Protein AF-0000000082593045 (afdb_homodimer)

Structure (mmCIF, N/CA/C/O backbone):
data_AF-0000000082593045-model_v1
#
loop_
_entity.id
_entity.type
_entity.pdbx_description
1 polymer 'Mitochondrial rRNA methyltransferase 3'
#
loop_
_atom_site.group_PDB
_atom_site.id
_atom_site.type_symbol
_atom_site.label_atom_id
_atom_site.label_alt_id
_atom_site.label_comp_id
_atom_site.label_asym_id
_atom_site.label_entity_id
_atom_site.label_seq_id
_atom_site.pdbx_PDB_ins_code
_atom_site.Cartn_x
_atom_site.Cartn_y
_atom_site.Cartn_z
_atom_site.occupancy
_atom_site.B_iso_or_equiv
_atom_site.auth_seq_id
_atom_site.auth_comp_id
_atom_site.auth_asym_id
_atom_site.auth_atom_id
_atom_site.pdbx_PDB_model_num
ATOM 1 N N . MET A 1 1 ? 22.359 -38.594 0.951 1 26.97 1 MET A N 1
ATOM 2 C CA . MET A 1 1 ? 22.391 -37.625 -0.153 1 26.97 1 MET A CA 1
ATOM 3 C C . MET A 1 1 ? 23.781 -37.062 -0.332 1 26.97 1 MET A C 1
ATOM 5 O O . MET A 1 1 ? 24.359 -36.5 0.612 1 26.97 1 MET A O 1
ATOM 9 N N . LEU A 1 2 ? 24.609 -37.562 -1.115 1 29.72 2 LEU A N 1
ATOM 10 C CA . LEU A 1 2 ? 26 -37.219 -1.343 1 29.72 2 LEU A CA 1
ATOM 11 C C . LEU A 1 2 ? 26.141 -35.75 -1.757 1 29.72 2 LEU A C 1
ATOM 13 O O . LEU A 1 2 ? 25.625 -35.375 -2.805 1 29.72 2 LEU A O 1
ATOM 17 N N . ILE A 1 3 ? 26.172 -34.844 -0.866 1 35 3 ILE A N 1
ATOM 18 C CA . ILE A 1 3 ? 26.406 -33.406 -1.081 1 35 3 ILE A CA 1
ATOM 19 C C . ILE A 1 3 ? 27.766 -33.219 -1.737 1 35 3 ILE A C 1
ATOM 21 O O . ILE A 1 3 ? 28.797 -33.469 -1.13 1 35 3 ILE A O 1
ATOM 25 N N . ALA A 1 4 ? 27.953 -33.656 -2.881 1 31.98 4 ALA A N 1
ATOM 26 C CA . ALA A 1 4 ? 29.25 -33.406 -3.512 1 31.98 4 ALA A CA 1
ATOM 27 C C . ALA A 1 4 ? 29.562 -31.906 -3.545 1 31.98 4 ALA A C 1
ATOM 29 O O . ALA A 1 4 ? 28.703 -31.094 -3.863 1 31.98 4 ALA A O 1
ATOM 30 N N . SER A 1 5 ? 30.422 -31.406 -2.713 1 35.22 5 SER A N 1
ATOM 31 C CA . SER A 1 5 ? 31.062 -30.094 -2.754 1 35.22 5 SER A CA 1
ATOM 32 C C . SER A 1 5 ? 31.484 -29.734 -4.176 1 35.22 5 SER A C 1
ATOM 34 O O . SER A 1 5 ? 32.438 -30.297 -4.723 1 35.22 5 SER A O 1
ATOM 36 N N . LEU A 1 6 ? 30.641 -29.844 -5.117 1 35.38 6 LEU A N 1
ATOM 37 C CA . LEU A 1 6 ? 31.156 -29.391 -6.41 1 35.38 6 LEU A CA 1
ATOM 38 C C . LEU A 1 6 ? 31.766 -28 -6.301 1 35.38 6 LEU A C 1
ATOM 40 O O . LEU A 1 6 ? 31.141 -27.094 -5.758 1 35.38 6 LEU A O 1
ATOM 44 N N . CYS A 1 7 ? 33 -27.859 -6.16 1 35.38 7 CYS A N 1
ATOM 45 C CA . CYS A 1 7 ? 33.844 -26.672 -6.336 1 35.38 7 CYS A CA 1
ATOM 46 C C . CYS A 1 7 ? 33.375 -25.844 -7.516 1 35.38 7 CYS A C 1
ATOM 48 O O . CYS A 1 7 ? 33.625 -26.188 -8.672 1 35.38 7 CYS A O 1
ATOM 50 N N . VAL A 1 8 ? 32.156 -25.547 -7.625 1 43.47 8 VAL A N 1
ATOM 51 C CA . VAL A 1 8 ? 31.859 -24.609 -8.695 1 43.47 8 VAL A CA 1
ATOM 52 C C . VAL A 1 8 ? 32.844 -23.438 -8.641 1 43.47 8 VAL A C 1
ATOM 54 O O . VAL A 1 8 ? 33.031 -22.844 -7.582 1 43.47 8 VAL A O 1
ATOM 57 N N . SER A 1 9 ? 33.875 -23.328 -9.352 1 48.16 9 SER A N 1
ATOM 58 C CA . SER A 1 9 ? 34.938 -22.359 -9.383 1 48.16 9 SER A CA 1
ATOM 59 C C . SER A 1 9 ? 34.469 -21 -8.875 1 48.16 9 SER A C 1
ATOM 61 O O . SER A 1 9 ? 35.156 -20.344 -8.102 1 48.16 9 SER A O 1
ATOM 63 N N . ALA A 1 10 ? 33.531 -19.938 -9.383 1 55.75 10 ALA A N 1
ATOM 64 C CA . ALA A 1 10 ? 33.469 -18.688 -8.609 1 55.75 10 ALA A CA 1
ATOM 65 C C . ALA A 1 10 ? 32.031 -18.328 -8.25 1 55.75 10 ALA A C 1
ATOM 67 O O . ALA A 1 10 ? 31.297 -17.781 -9.078 1 55.75 10 ALA A O 1
ATOM 68 N N . PRO A 1 11 ? 31.547 -19 -7.172 1 60.19 11 PRO A N 1
ATOM 69 C CA . PRO A 1 11 ? 30.234 -18.578 -6.656 1 60.19 11 PRO A CA 1
ATOM 70 C C . PRO A 1 11 ? 29.969 -17.094 -6.863 1 60.19 11 PRO A C 1
ATOM 72 O O . PRO A 1 11 ? 28.844 -16.703 -7.172 1 60.19 11 PRO A O 1
ATOM 75 N N . SER A 1 12 ? 31.031 -16.438 -6.793 1 62.59 12 SER A N 1
ATOM 76 C CA . SER A 1 12 ? 30.891 -14.992 -6.961 1 62.59 12 SER A CA 1
ATOM 77 C C . SER A 1 12 ? 30.484 -14.633 -8.383 1 62.59 12 SER A C 1
ATOM 79 O O . SER A 1 12 ? 29.672 -13.727 -8.602 1 62.59 12 SER A O 1
ATOM 81 N N . SER A 1 13 ? 31.047 -15.43 -9.273 1 64.38 13 SER A N 1
ATOM 82 C CA . SER A 1 13 ? 30.734 -15.148 -10.672 1 64.38 13 SER A CA 1
ATOM 83 C C . SER A 1 13 ? 29.266 -15.453 -10.977 1 64.38 13 SER A C 1
ATOM 85 O O . SER A 1 13 ? 28.594 -14.688 -11.68 1 64.38 13 SER A O 1
ATOM 87 N N . VAL A 1 14 ? 28.828 -16.531 -10.367 1 64.5 14 VAL A N 1
ATOM 88 C CA . VAL A 1 14 ? 27.453 -16.953 -10.594 1 64.5 14 VAL A CA 1
ATOM 89 C C . VAL A 1 14 ? 26.5 -15.906 -10 1 64.5 14 VAL A C 1
ATOM 91 O O . VAL A 1 14 ? 25.516 -15.531 -10.641 1 64.5 14 VAL A O 1
ATOM 94 N N . MET A 1 15 ? 26.969 -15.367 -8.977 1 68.81 15 MET A N 1
ATOM 95 C CA . MET A 1 15 ? 26.109 -14.422 -8.273 1 68.81 15 MET A CA 1
ATOM 96 C C . MET A 1 15 ? 26.047 -13.086 -9.008 1 68.81 15 MET A C 1
ATOM 98 O O . MET A 1 15 ? 24.984 -12.477 -9.109 1 68.81 15 MET A O 1
ATOM 102 N N . THR A 1 16 ? 27.156 -12.711 -9.477 1 66.25 16 THR A N 1
ATOM 103 C CA . THR A 1 16 ? 27.203 -11.477 -10.242 1 66.25 16 THR A CA 1
ATOM 104 C C . THR A 1 16 ? 26.281 -11.555 -11.461 1 66.25 16 THR A C 1
ATOM 106 O O . THR A 1 16 ? 25.594 -10.594 -11.789 1 66.25 16 THR A O 1
ATOM 109 N N . VAL A 1 17 ? 26.266 -12.758 -11.961 1 59.19 17 VAL A N 1
ATOM 110 C CA . VAL A 1 17 ? 25.5 -12.961 -13.188 1 59.19 17 VAL A CA 1
ATOM 111 C C . VAL A 1 17 ? 24.016 -12.984 -12.875 1 59.19 17 VAL A C 1
ATOM 113 O O . VAL A 1 17 ? 23.219 -12.328 -13.547 1 59.19 17 VAL A O 1
ATOM 116 N N . VAL A 1 18 ? 23.688 -13.594 -11.742 1 66.69 18 VAL A N 1
ATOM 117 C CA . VAL A 1 18 ? 22.266 -13.82 -11.516 1 66.69 18 VAL A CA 1
ATOM 118 C C . VAL A 1 18 ? 21.625 -12.555 -10.945 1 66.69 18 VAL A C 1
ATOM 120 O O . VAL A 1 18 ? 20.406 -12.367 -11.031 1 66.69 18 VAL A O 1
ATOM 123 N N . LYS A 1 19 ? 22.453 -11.648 -10.586 1 69.81 19 LYS A N 1
ATOM 124 C CA . LYS A 1 19 ? 21.906 -10.398 -10.062 1 69.81 19 LYS A CA 1
ATOM 125 C C . LYS A 1 19 ? 21.641 -9.398 -11.188 1 69.81 19 LYS A C 1
ATOM 127 O O . LYS A 1 19 ? 20.859 -8.469 -11.023 1 69.81 19 LYS A O 1
ATOM 132 N N . SER A 1 20 ? 22.281 -9.695 -12.383 1 74 20 SER A N 1
ATOM 133 C CA . SER A 1 20 ? 22.094 -8.82 -13.539 1 74 20 SER A CA 1
ATOM 134 C C . SER A 1 20 ? 20.812 -9.164 -14.281 1 74 20 SER A C 1
ATOM 136 O O . SER A 1 20 ? 20.562 -10.328 -14.609 1 74 20 SER A O 1
ATOM 138 N N . ARG A 1 21 ? 19.969 -8.156 -14.453 1 77.5 21 ARG A N 1
ATOM 139 C CA . ARG A 1 21 ? 18.734 -8.352 -15.195 1 77.5 21 ARG A CA 1
ATOM 140 C C . ARG A 1 21 ? 19 -8.984 -16.547 1 77.5 21 ARG A C 1
ATOM 142 O O . ARG A 1 21 ? 18.297 -9.914 -16.953 1 77.5 21 ARG A O 1
ATOM 149 N N . THR A 1 22 ? 19.984 -8.438 -17.203 1 73.56 22 THR A N 1
ATOM 150 C CA . THR A 1 22 ? 20.328 -8.914 -18.547 1 73.56 22 THR A CA 1
ATOM 151 C C . THR A 1 22 ? 20.641 -10.406 -18.516 1 73.56 22 THR A C 1
ATOM 153 O O . THR A 1 22 ? 20.203 -11.156 -19.391 1 73.56 22 THR A O 1
ATOM 156 N N . PHE A 1 23 ? 21.359 -10.805 -17.562 1 75.31 23 PHE A N 1
ATOM 157 C CA . PHE A 1 23 ? 21.75 -12.211 -17.453 1 75.31 23 PHE A CA 1
ATOM 158 C C . PHE A 1 23 ? 20.562 -13.078 -17.094 1 75.31 23 PHE A C 1
ATOM 160 O O . PHE A 1 23 ? 20.391 -14.164 -17.656 1 75.31 23 PHE A O 1
ATOM 167 N N . ARG A 1 24 ? 19.719 -12.602 -16.219 1 80.69 24 ARG A N 1
ATOM 168 C CA . ARG A 1 24 ? 18.516 -13.336 -15.852 1 80.69 24 ARG A CA 1
ATOM 169 C C . ARG A 1 24 ? 17.625 -13.562 -17.062 1 80.69 24 ARG A C 1
ATOM 171 O O . ARG A 1 24 ? 17.109 -14.664 -17.266 1 80.69 24 ARG A O 1
ATOM 178 N N . GLU A 1 25 ? 17.5 -12.547 -17.766 1 80.31 25 GLU A N 1
ATOM 179 C CA . GLU A 1 25 ? 16.641 -12.625 -18.953 1 80.31 25 GLU A CA 1
ATOM 180 C C . GLU A 1 25 ? 17.25 -13.531 -20.016 1 80.31 25 GLU A C 1
ATOM 182 O O . GLU A 1 25 ? 16.547 -14.32 -20.641 1 80.31 25 GLU A O 1
ATOM 187 N N . LYS A 1 26 ? 18.531 -13.383 -20.219 1 81.31 26 LYS A N 1
ATOM 188 C CA . LYS A 1 26 ? 19.203 -14.156 -21.25 1 81.31 26 LYS A CA 1
ATOM 189 C C . LYS A 1 26 ? 19.281 -15.633 -20.875 1 81.31 26 LYS A C 1
ATOM 191 O O . LYS A 1 26 ? 19.062 -16.516 -21.719 1 81.31 26 LYS A O 1
ATOM 196 N N . GLN A 1 27 ? 19.5 -15.906 -19.656 1 85.25 27 GLN A N 1
ATOM 197 C CA . GLN A 1 27 ? 19.703 -17.281 -19.234 1 85.25 27 GLN A CA 1
ATOM 198 C C . GLN A 1 27 ? 18.406 -17.922 -18.75 1 85.25 27 GLN A C 1
ATOM 200 O O . GLN A 1 27 ? 18.328 -19.141 -18.594 1 85.25 27 GLN A O 1
ATOM 205 N N . GLY A 1 28 ? 17.422 -17.125 -18.5 1 89.75 28 GLY A N 1
ATOM 206 C CA . GLY A 1 28 ? 16.156 -17.641 -18.016 1 89.75 28 GLY A CA 1
ATOM 207 C C . GLY A 1 28 ? 16.234 -18.203 -16.609 1 89.75 28 GLY A C 1
ATOM 208 O O . GLY A 1 28 ? 15.773 -19.312 -16.344 1 89.75 28 GLY A O 1
ATOM 209 N N . LYS A 1 29 ? 16.953 -17.438 -15.789 1 92.31 29 LYS A N 1
ATOM 210 C CA . LYS A 1 29 ? 17.125 -17.875 -14.406 1 92.31 29 LYS A CA 1
ATOM 211 C C . LYS A 1 29 ? 16.734 -16.781 -13.43 1 92.31 29 LYS A C 1
ATOM 213 O O . LYS A 1 29 ? 16.719 -15.594 -13.789 1 92.31 29 LYS A O 1
ATOM 218 N N . ILE A 1 30 ? 16.344 -17.203 -12.219 1 92.88 30 ILE A N 1
ATOM 219 C CA . ILE A 1 30 ? 16.016 -16.25 -11.156 1 92.88 30 ILE A CA 1
ATOM 220 C C . ILE A 1 30 ? 16.75 -16.641 -9.883 1 92.88 30 ILE A C 1
ATOM 222 O O . ILE A 1 30 ? 17.188 -17.781 -9.727 1 92.88 30 ILE A O 1
ATOM 226 N N . LEU A 1 31 ? 16.938 -15.656 -9.031 1 92.69 31 LEU A N 1
ATOM 227 C CA . LEU A 1 31 ? 17.609 -15.852 -7.75 1 92.69 31 LEU A CA 1
ATOM 228 C C . LEU A 1 31 ? 16.625 -15.68 -6.594 1 92.69 31 LEU A C 1
ATOM 230 O O . LEU A 1 31 ? 15.945 -14.656 -6.504 1 92.69 31 LEU A O 1
ATOM 234 N N . LEU A 1 32 ? 16.547 -16.703 -5.801 1 94.12 32 LEU A N 1
ATOM 235 C CA . LEU A 1 32 ? 15.711 -16.641 -4.602 1 94.12 32 LEU A CA 1
ATOM 236 C C . LEU A 1 32 ? 16.578 -16.719 -3.344 1 94.12 32 LEU A C 1
ATOM 238 O O . LEU A 1 32 ? 17.547 -17.453 -3.295 1 94.12 32 LEU A O 1
ATOM 242 N N . GLU A 1 33 ? 16.141 -15.906 -2.465 1 92.31 33 GLU A N 1
ATOM 243 C CA . GLU A 1 33 ? 16.859 -15.875 -1.198 1 92.31 33 GLU A CA 1
ATOM 244 C C . GLU A 1 33 ? 15.945 -16.203 -0.026 1 92.31 33 GLU A C 1
ATOM 246 O O . GLU A 1 33 ? 14.812 -15.711 0.038 1 92.31 33 GLU A O 1
ATOM 251 N N . GLY A 1 34 ? 16.453 -17.031 0.88 1 91.44 34 GLY A N 1
ATOM 252 C CA . GLY A 1 34 ? 15.711 -17.359 2.084 1 91.44 34 GLY A CA 1
ATOM 253 C C . GLY A 1 34 ? 14.938 -18.672 1.972 1 91.44 34 GLY A C 1
ATOM 254 O O . GLY A 1 34 ? 14.414 -19 0.905 1 91.44 34 GLY A O 1
ATOM 255 N N . ARG A 1 35 ? 14.828 -19.328 3.029 1 90.31 35 ARG A N 1
ATOM 256 C CA . ARG A 1 35 ? 14.25 -20.672 3.082 1 90.31 35 ARG A CA 1
ATOM 257 C C . ARG A 1 35 ? 12.773 -20.641 2.695 1 90.31 35 ARG A C 1
ATOM 259 O O . ARG A 1 35 ? 12.312 -21.484 1.921 1 90.31 35 ARG A O 1
ATOM 266 N N . ARG A 1 36 ? 12.062 -19.688 3.207 1 89.12 36 ARG A N 1
ATOM 267 C CA . ARG A 1 36 ? 10.617 -19.641 2.975 1 89.12 36 ARG A CA 1
ATOM 268 C C . ARG A 1 36 ? 10.312 -19.453 1.493 1 89.12 36 ARG A C 1
ATOM 270 O O . ARG A 1 36 ? 9.477 -20.156 0.933 1 89.12 36 ARG A O 1
ATOM 277 N N . LEU A 1 37 ? 11 -18.547 0.887 1 93 37 LEU A N 1
ATOM 278 C CA . LEU A 1 37 ? 10.773 -18.25 -0.525 1 93 37 LEU A CA 1
ATOM 279 C C . LEU A 1 37 ? 11.156 -19.453 -1.389 1 93 37 LEU A C 1
ATOM 281 O O . LEU A 1 37 ? 10.445 -19.797 -2.334 1 93 37 LEU A O 1
ATOM 285 N N . ILE A 1 38 ? 12.227 -20.062 -1.07 1 94.5 38 ILE A N 1
ATOM 286 C CA . ILE A 1 38 ? 12.695 -21.234 -1.805 1 94.5 38 ILE A CA 1
ATOM 287 C C . ILE A 1 38 ? 11.688 -22.375 -1.647 1 94.5 38 ILE A C 1
ATOM 289 O O . ILE A 1 38 ? 11.336 -23.047 -2.625 1 94.5 38 ILE A O 1
ATOM 293 N N . ALA A 1 39 ? 11.219 -22.562 -0.461 1 92.5 39 ALA A N 1
ATOM 294 C CA . ALA A 1 39 ? 10.234 -23.609 -0.208 1 92.5 39 ALA A CA 1
ATOM 295 C C . ALA A 1 39 ? 8.953 -23.359 -1.006 1 92.5 39 ALA A C 1
ATOM 297 O O . ALA A 1 39 ? 8.406 -24.281 -1.608 1 92.5 39 ALA A O 1
ATOM 298 N N . ASP A 1 40 ? 8.484 -22.141 -0.998 1 91.81 40 ASP A N 1
ATOM 299 C CA . ASP A 1 40 ? 7.293 -21.781 -1.757 1 91.81 40 ASP A CA 1
ATOM 300 C C . ASP A 1 40 ? 7.488 -22.047 -3.248 1 91.81 40 ASP A C 1
ATOM 302 O O . ASP A 1 40 ? 6.578 -22.531 -3.92 1 91.81 40 ASP A O 1
ATOM 306 N N . ALA A 1 41 ? 8.641 -21.719 -3.736 1 95.12 41 ALA A N 1
ATOM 307 C CA . ALA A 1 41 ? 8.961 -21.938 -5.145 1 95.12 41 ALA A CA 1
ATOM 308 C C . ALA A 1 41 ? 8.93 -23.438 -5.484 1 95.12 41 ALA A C 1
ATOM 310 O O . ALA A 1 41 ? 8.336 -23.828 -6.484 1 95.12 41 ALA A O 1
ATOM 311 N N . LEU A 1 42 ? 9.523 -24.203 -4.645 1 94.06 42 LEU A N 1
ATOM 312 C CA . LEU A 1 42 ? 9.57 -25.656 -4.867 1 94.06 42 LEU A CA 1
ATOM 313 C C . LEU A 1 42 ? 8.172 -26.25 -4.832 1 94.06 42 LEU A C 1
ATOM 315 O O . LEU A 1 42 ? 7.82 -27.078 -5.684 1 94.06 42 LEU A O 1
ATOM 319 N N . LYS A 1 43 ? 7.398 -25.797 -3.922 1 90.62 43 LYS A N 1
ATOM 320 C CA . LYS A 1 43 ? 6.031 -26.297 -3.787 1 90.62 43 LYS A CA 1
ATOM 321 C C . LYS A 1 43 ? 5.199 -25.953 -5.02 1 90.62 43 LYS A C 1
ATOM 323 O O . LYS A 1 43 ? 4.316 -26.719 -5.41 1 90.62 43 LYS A O 1
ATOM 328 N N . ALA A 1 44 ? 5.484 -24.812 -5.609 1 92.19 44 ALA A N 1
ATOM 329 C CA . ALA A 1 44 ? 4.715 -24.344 -6.758 1 92.19 44 ALA A CA 1
ATOM 330 C C . ALA A 1 44 ? 5.238 -24.953 -8.055 1 92.19 44 ALA A C 1
ATOM 332 O O . ALA A 1 44 ? 4.734 -24.656 -9.141 1 92.19 44 ALA A O 1
ATOM 333 N N . GLY A 1 45 ? 6.301 -25.781 -7.926 1 91.81 45 GLY A N 1
ATOM 334 C CA . GLY A 1 45 ? 6.781 -26.516 -9.086 1 91.81 45 GLY A CA 1
ATOM 335 C C . GLY A 1 45 ? 7.906 -25.797 -9.812 1 91.81 45 GLY A C 1
ATOM 336 O O . GLY A 1 45 ? 8.242 -26.156 -10.953 1 91.81 45 GLY A O 1
ATOM 337 N N . ALA A 1 46 ? 8.438 -24.719 -9.203 1 94.81 46 ALA A N 1
ATOM 338 C CA . ALA A 1 46 ? 9.602 -24.094 -9.812 1 94.81 46 ALA A CA 1
ATOM 339 C C . ALA A 1 46 ? 10.773 -25.078 -9.891 1 94.81 46 ALA A C 1
ATOM 341 O O . ALA A 1 46 ? 10.953 -25.906 -9 1 94.81 46 ALA A O 1
ATOM 342 N N . VAL A 1 47 ? 11.594 -24.938 -10.898 1 94.62 47 VAL A N 1
ATOM 343 C CA . VAL A 1 47 ? 12.656 -25.891 -11.156 1 94.62 47 VAL A CA 1
ATOM 344 C C . VAL A 1 47 ? 13.977 -25.375 -10.602 1 94.62 47 VAL A C 1
ATOM 346 O O . VAL A 1 47 ? 14.555 -24.438 -11.148 1 94.62 47 VAL A O 1
ATOM 349 N N . PRO A 1 48 ? 14.445 -26 -9.586 1 95.44 48 PRO A N 1
ATOM 350 C CA . PRO A 1 48 ? 15.719 -25.562 -9.016 1 95.44 48 PRO A CA 1
ATOM 351 C C . PRO A 1 48 ? 16.922 -26.016 -9.836 1 95.44 48 PRO A C 1
ATOM 353 O O . PRO A 1 48 ? 16.906 -27.109 -10.422 1 95.44 48 PRO A O 1
ATOM 356 N N . LYS A 1 49 ? 17.922 -25.141 -9.867 1 93.25 49 LYS A N 1
ATOM 357 C CA . LYS A 1 49 ? 19.156 -25.469 -10.578 1 93.25 49 LYS A CA 1
ATOM 358 C C . LYS A 1 49 ? 20.328 -25.594 -9.609 1 93.25 49 LYS A C 1
ATOM 360 O O . LYS A 1 49 ? 21.109 -26.547 -9.695 1 93.25 49 LYS A O 1
ATOM 365 N N . MET A 1 50 ? 20.406 -24.594 -8.68 1 93.19 50 MET A N 1
ATOM 366 C CA . MET A 1 50 ? 21.562 -24.547 -7.785 1 93.19 50 MET A CA 1
ATOM 367 C C . MET A 1 50 ? 21.188 -23.906 -6.453 1 93.19 50 MET A C 1
ATOM 369 O O . MET A 1 50 ? 20.453 -22.906 -6.426 1 93.19 50 MET A O 1
ATOM 373 N N . PHE A 1 51 ? 21.672 -24.516 -5.367 1 93.5 51 PHE A N 1
ATOM 374 C CA . PHE A 1 51 ? 21.5 -23.906 -4.047 1 93.5 51 PHE A CA 1
ATOM 375 C C . PHE A 1 51 ? 22.859 -23.578 -3.424 1 93.5 51 PHE A C 1
ATOM 377 O O . PHE A 1 51 ? 23.797 -24.359 -3.525 1 93.5 51 PHE A O 1
ATOM 384 N N . PHE A 1 52 ? 22.953 -22.406 -2.865 1 92.75 52 PHE A N 1
ATOM 385 C CA . PHE A 1 52 ? 24.062 -22.016 -2 1 92.75 52 PHE A CA 1
ATOM 386 C C . PHE A 1 52 ? 23.609 -21.922 -0.549 1 92.75 52 PHE A C 1
ATOM 388 O O . PHE A 1 52 ? 22.578 -21.312 -0.252 1 92.75 52 PHE A O 1
ATOM 395 N N . PHE A 1 53 ? 24.297 -22.578 0.371 1 93.94 53 PHE A N 1
ATOM 396 C CA . PHE A 1 53 ? 23.875 -22.578 1.765 1 93.94 53 PHE A CA 1
ATOM 397 C C . PHE A 1 53 ? 25.062 -22.578 2.703 1 93.94 53 PHE A C 1
ATOM 399 O O . PHE A 1 53 ? 26.125 -23.141 2.369 1 93.94 53 PHE A O 1
ATOM 406 N N . SER A 1 54 ? 24.891 -21.906 3.77 1 93.31 54 SER A N 1
ATOM 407 C CA . SER A 1 54 ? 25.984 -21.828 4.742 1 93.31 54 SER A CA 1
ATOM 408 C C . SER A 1 54 ? 25.891 -22.969 5.758 1 93.31 54 SER A C 1
ATOM 410 O O . SER A 1 54 ? 26.906 -23.375 6.336 1 93.31 54 SER A O 1
ATOM 412 N N . ARG A 1 55 ? 24.656 -23.438 6.023 1 93.12 55 ARG A N 1
ATOM 413 C CA . ARG A 1 55 ? 24.422 -24.547 6.949 1 93.12 55 ARG A CA 1
ATOM 414 C C . ARG A 1 55 ? 23.531 -25.609 6.316 1 93.12 55 ARG A C 1
ATOM 416 O O . ARG A 1 55 ? 22.562 -25.281 5.629 1 93.12 55 ARG A O 1
ATOM 423 N N . LEU A 1 56 ? 23.812 -26.812 6.609 1 89.81 56 LEU A N 1
ATOM 424 C CA . LEU A 1 56 ? 23.078 -27.953 6.043 1 89.81 56 LEU A CA 1
ATOM 425 C C . LEU A 1 56 ? 21.625 -27.969 6.539 1 89.81 56 LEU A C 1
ATOM 427 O O . LEU A 1 56 ? 20.734 -28.406 5.828 1 89.81 56 LEU A O 1
ATOM 431 N N . ASP A 1 57 ? 21.406 -27.391 7.695 1 90.38 57 ASP A N 1
ATOM 432 C CA . ASP A 1 57 ? 20.094 -27.391 8.32 1 90.38 57 ASP A CA 1
ATOM 433 C C . ASP A 1 57 ? 19.078 -26.625 7.461 1 90.38 57 ASP A C 1
ATOM 435 O O . ASP A 1 57 ? 17.875 -26.891 7.52 1 90.38 57 ASP A O 1
ATOM 439 N N . TYR A 1 58 ? 19.547 -25.734 6.656 1 88.69 58 TYR A N 1
ATOM 440 C CA . TYR A 1 58 ? 18.656 -24.953 5.809 1 88.69 58 TYR A CA 1
ATOM 441 C C . TYR A 1 58 ? 18.047 -25.812 4.711 1 88.69 58 TYR A C 1
ATOM 443 O O . TYR A 1 58 ? 16.938 -25.547 4.238 1 88.69 58 TYR A O 1
ATOM 451 N N . LEU A 1 59 ? 18.734 -26.859 4.359 1 88.88 59 LEU A N 1
ATOM 452 C CA . LEU A 1 59 ? 18.266 -27.734 3.299 1 88.88 59 LEU A CA 1
ATOM 453 C C . LEU A 1 59 ? 17.281 -28.781 3.844 1 88.88 59 LEU A C 1
ATOM 455 O O . LEU A 1 59 ? 16.391 -29.234 3.119 1 88.88 59 LEU A O 1
ATOM 459 N N . LYS A 1 60 ? 17.484 -29.094 5.082 1 86.5 60 LYS A N 1
ATOM 460 C CA . LYS A 1 60 ? 16.672 -30.156 5.691 1 86.5 60 LYS A CA 1
ATOM 461 C C . LYS A 1 60 ? 15.211 -29.75 5.785 1 86.5 60 LYS A C 1
ATOM 463 O O . LYS A 1 60 ? 14.328 -30.609 5.832 1 86.5 60 LYS A O 1
ATOM 468 N N . GLU A 1 61 ? 14.969 -28.469 5.746 1 83.12 61 GLU A N 1
ATOM 469 C CA . GLU A 1 61 ? 13.602 -27.969 5.883 1 83.12 61 GLU A CA 1
ATOM 470 C C . GLU A 1 61 ? 12.906 -27.875 4.527 1 83.12 61 GLU A C 1
ATOM 472 O O . GLU A 1 61 ? 11.711 -27.594 4.457 1 83.12 61 GLU A O 1
ATOM 477 N N . LEU A 1 62 ? 13.695 -28.172 3.475 1 90.25 62 LEU A N 1
ATOM 478 C CA . LEU A 1 62 ? 13.133 -28.125 2.127 1 90.25 62 LEU A CA 1
ATOM 479 C C . LEU A 1 62 ? 12.625 -29.5 1.703 1 90.25 62 LEU A C 1
ATOM 481 O O . LEU A 1 62 ? 13.086 -30.516 2.211 1 90.25 62 LEU A O 1
ATOM 485 N N . PRO A 1 63 ? 11.609 -29.547 0.909 1 86.94 63 PRO A N 1
ATOM 486 C CA . PRO A 1 63 ? 11.141 -30.844 0.418 1 86.94 63 PRO A CA 1
ATOM 487 C C . PRO A 1 63 ? 12.234 -31.625 -0.303 1 86.94 63 PRO A C 1
ATOM 489 O O . PRO A 1 63 ? 12.656 -31.25 -1.396 1 86.94 63 PRO A O 1
ATOM 492 N N . ALA A 1 64 ? 12.57 -32.75 0.197 1 84.06 64 ALA A N 1
ATOM 493 C CA . ALA A 1 64 ? 13.711 -33.562 -0.264 1 84.06 64 ALA A CA 1
ATOM 494 C C . ALA A 1 64 ? 13.484 -34.062 -1.687 1 84.06 64 ALA A C 1
ATOM 496 O O . ALA A 1 64 ? 14.43 -34.156 -2.473 1 84.06 64 ALA A O 1
ATOM 497 N N . ASP A 1 65 ? 12.273 -34.375 -1.946 1 88.25 65 ASP A N 1
ATOM 498 C CA . ASP A 1 65 ? 11.93 -34.938 -3.25 1 88.25 65 ASP A CA 1
ATOM 499 C C . ASP A 1 65 ? 12.18 -33.938 -4.367 1 88.25 65 ASP A C 1
ATOM 501 O O . ASP A 1 65 ? 12.328 -34.312 -5.531 1 88.25 65 ASP A O 1
ATOM 505 N N . LYS A 1 66 ? 12.32 -32.656 -4.004 1 87.5 66 LYS A N 1
ATOM 506 C CA . LYS A 1 66 ? 12.484 -31.594 -5.004 1 87.5 66 LYS A CA 1
ATOM 507 C C . LYS A 1 66 ? 13.953 -31.219 -5.18 1 87.5 66 LYS A C 1
ATOM 509 O O . LYS A 1 66 ? 14.297 -30.391 -6.023 1 87.5 66 LYS A O 1
ATOM 514 N N . LEU A 1 67 ? 14.789 -31.844 -4.453 1 88.25 67 LEU A N 1
ATOM 515 C CA . LEU A 1 67 ? 16.203 -31.469 -4.477 1 88.25 67 LEU A CA 1
ATOM 516 C C . LEU A 1 67 ? 16.984 -32.406 -5.395 1 88.25 67 LEU A C 1
ATOM 518 O O . LEU A 1 67 ? 18.188 -32.219 -5.613 1 88.25 67 LEU A O 1
ATOM 522 N N . LYS A 1 68 ? 16.234 -33.375 -5.895 1 86.5 68 LYS A N 1
ATOM 523 C CA . LYS A 1 68 ? 16.906 -34.281 -6.789 1 86.5 68 LYS A CA 1
ATOM 524 C C . LYS A 1 68 ? 17.453 -33.562 -8.023 1 86.5 68 LYS A C 1
ATOM 526 O O . LYS A 1 68 ? 16.719 -32.844 -8.695 1 86.5 68 LYS A O 1
ATOM 531 N N . GLY A 1 69 ? 18.703 -33.75 -8.305 1 88.25 69 GLY A N 1
ATOM 532 C CA . GLY A 1 69 ? 19.312 -33.156 -9.492 1 88.25 69 GLY A CA 1
ATOM 533 C C . GLY A 1 69 ? 19.781 -31.734 -9.289 1 88.25 69 GLY A C 1
ATOM 534 O O . GLY A 1 69 ? 20.344 -31.125 -10.195 1 88.25 69 GLY A O 1
ATOM 535 N N . VAL A 1 70 ? 19.547 -31.156 -8.172 1 92.94 70 VAL A N 1
ATOM 536 C CA . VAL A 1 70 ? 19.953 -29.781 -7.879 1 92.94 70 VAL A CA 1
ATOM 537 C C . VAL A 1 70 ? 21.422 -29.766 -7.441 1 92.94 70 VAL A C 1
ATOM 539 O O . VAL A 1 70 ? 21.859 -30.625 -6.668 1 92.94 70 VAL A O 1
ATOM 542 N N . ARG A 1 71 ? 22.156 -28.859 -7.965 1 92.38 71 ARG A N 1
ATOM 543 C CA . ARG A 1 71 ? 23.531 -28.656 -7.5 1 92.38 71 ARG A CA 1
ATOM 544 C C . ARG A 1 71 ? 23.547 -27.953 -6.148 1 92.38 71 ARG A C 1
ATOM 546 O O . ARG A 1 71 ? 23.047 -26.844 -6.016 1 92.38 71 ARG A O 1
ATOM 553 N N . LEU A 1 72 ? 24.094 -28.641 -5.191 1 92.31 72 LEU A N 1
ATOM 554 C CA . LEU A 1 72 ? 24.172 -28.078 -3.842 1 92.31 72 LEU A CA 1
ATOM 555 C C . LEU A 1 72 ? 25.578 -27.625 -3.516 1 92.31 72 LEU A C 1
ATOM 557 O O . LEU A 1 72 ? 26.531 -28.406 -3.576 1 92.31 72 LEU A O 1
ATOM 561 N N . VAL A 1 73 ? 25.719 -26.328 -3.209 1 92 73 VAL A N 1
ATOM 562 C CA . VAL A 1 73 ? 27.047 -25.766 -2.967 1 92 73 VAL A CA 1
ATOM 563 C C . VAL A 1 73 ? 27.094 -25.141 -1.573 1 92 73 VAL A C 1
ATOM 565 O O . VAL A 1 73 ? 26.375 -24.188 -1.291 1 92 73 VAL A O 1
ATOM 568 N N . LYS A 1 74 ? 27.891 -25.688 -0.737 1 91.94 74 LYS A N 1
ATOM 569 C CA . LYS A 1 74 ? 28.109 -25.078 0.573 1 91.94 74 LYS A CA 1
ATOM 570 C C . LYS A 1 74 ? 29.078 -23.906 0.481 1 91.94 74 LYS A C 1
ATOM 572 O O . LYS A 1 74 ? 30.141 -24.031 -0.152 1 91.94 74 LYS A O 1
ATOM 577 N N . VAL A 1 75 ? 28.75 -22.812 1.018 1 91.62 75 VAL A N 1
ATOM 578 C CA . VAL A 1 75 ? 29.594 -21.625 1.012 1 91.62 75 VAL A CA 1
ATOM 579 C C . VAL A 1 75 ? 29.672 -21.031 2.418 1 91.62 75 VAL A C 1
ATOM 581 O O . VAL A 1 75 ? 28.938 -21.469 3.318 1 91.62 75 VAL A O 1
ATOM 584 N N . LYS A 1 76 ? 30.594 -20.078 2.641 1 91.88 76 LYS A N 1
ATOM 585 C CA . LYS A 1 76 ? 30.656 -19.359 3.914 1 91.88 76 LYS A CA 1
ATOM 586 C C . LYS A 1 76 ? 29.5 -18.359 4.043 1 91.88 76 LYS A C 1
ATOM 588 O O . LYS A 1 76 ? 29.062 -17.781 3.049 1 91.88 76 LYS A O 1
ATOM 593 N N . PHE A 1 77 ? 29.078 -18.219 5.27 1 92.12 77 PHE A N 1
ATOM 594 C CA . PHE A 1 77 ? 28.016 -17.25 5.508 1 92.12 77 PHE A CA 1
ATOM 595 C C . PHE A 1 77 ? 28.406 -15.875 4.992 1 92.12 77 PHE A C 1
ATOM 597 O O . PHE A 1 77 ? 27.562 -15.133 4.484 1 92.12 77 PHE A O 1
ATOM 604 N N . GLU A 1 78 ? 29.703 -15.57 5.059 1 89.94 78 GLU A N 1
ATOM 605 C CA . GLU A 1 78 ? 30.234 -14.281 4.617 1 89.94 78 GLU A CA 1
ATOM 606 C C . GLU A 1 78 ? 30.031 -14.086 3.117 1 89.94 78 GLU A C 1
ATOM 608 O O . GLU A 1 78 ? 29.812 -12.969 2.656 1 89.94 78 GLU A O 1
ATOM 613 N N . ASP A 1 79 ? 30.094 -15.172 2.381 1 87.75 79 ASP A N 1
ATOM 614 C CA . ASP A 1 79 ? 29.844 -15.094 0.944 1 87.75 79 ASP A CA 1
ATOM 615 C C . ASP A 1 79 ? 28.391 -14.711 0.656 1 87.75 79 ASP A C 1
ATOM 617 O O . ASP A 1 79 ? 28.125 -13.828 -0.166 1 87.75 79 ASP A O 1
ATOM 621 N N . ILE A 1 80 ? 27.5 -15.352 1.393 1 89.31 80 ILE A N 1
ATOM 622 C CA . ILE A 1 80 ? 26.078 -15.07 1.216 1 89.31 80 ILE A CA 1
ATOM 623 C C . ILE A 1 80 ? 25.781 -13.625 1.612 1 89.31 80 ILE A C 1
ATOM 625 O O . ILE A 1 80 ? 25.031 -12.93 0.934 1 89.31 80 ILE A O 1
ATOM 629 N N . LYS A 1 81 ? 26.375 -13.18 2.617 1 87.56 81 LYS A N 1
ATOM 630 C CA . LYS A 1 81 ? 26.203 -11.805 3.076 1 87.56 81 LYS A CA 1
ATOM 631 C C . LYS A 1 81 ? 26.641 -10.805 2.004 1 87.56 81 LYS A C 1
ATOM 633 O O . LYS A 1 81 ? 25.984 -9.773 1.809 1 87.56 81 LYS A O 1
ATOM 638 N N . GLU A 1 82 ? 27.625 -11.125 1.328 1 84.75 82 GLU A N 1
ATOM 639 C CA . GLU A 1 82 ? 28.141 -10.266 0.272 1 84.75 82 GLU A CA 1
ATOM 640 C C . GLU A 1 82 ? 27.203 -10.211 -0.92 1 84.75 82 GLU A C 1
ATOM 642 O O . GLU A 1 82 ? 27.047 -9.164 -1.558 1 84.75 82 GLU A O 1
ATOM 647 N N . TRP A 1 83 ? 26.578 -11.383 -1.137 1 85.5 83 TRP A N 1
ATOM 648 C CA . TRP A 1 83 ? 25.703 -11.469 -2.305 1 85.5 83 TRP A CA 1
ATOM 649 C C . TRP A 1 83 ? 24.344 -10.867 -2.014 1 85.5 83 TRP A C 1
ATOM 651 O O . TRP A 1 83 ? 23.656 -10.383 -2.924 1 85.5 83 TRP A O 1
ATOM 661 N N . SER A 1 84 ? 24 -10.891 -0.777 1 85.5 84 SER A N 1
ATOM 662 C CA . SER A 1 84 ? 22.641 -10.531 -0.389 1 85.5 84 SER A CA 1
ATOM 663 C C . SER A 1 84 ? 22.469 -9.023 -0.28 1 85.5 84 SER A C 1
ATOM 665 O O . SER A 1 84 ? 23.391 -8.32 0.145 1 85.5 84 SER A O 1
ATOM 667 N N . ASP A 1 85 ? 21.344 -8.586 -0.736 1 77.81 85 ASP A N 1
ATOM 668 C CA . ASP A 1 85 ? 21 -7.184 -0.537 1 77.81 85 ASP A CA 1
ATOM 669 C C . ASP A 1 85 ? 20.25 -6.988 0.772 1 77.81 85 ASP A C 1
ATOM 671 O O . ASP A 1 85 ? 19.828 -5.871 1.096 1 77.81 85 ASP A O 1
ATOM 675 N N . LEU A 1 86 ? 20.109 -8.039 1.487 1 78.94 86 LEU A N 1
ATOM 676 C CA . LEU A 1 86 ? 19.375 -7.965 2.74 1 78.94 86 LEU A CA 1
ATOM 677 C C . LEU A 1 86 ? 20.281 -7.562 3.893 1 78.94 86 LEU A C 1
ATOM 679 O O . LEU A 1 86 ? 21.469 -7.891 3.893 1 78.94 86 LEU A O 1
ATOM 683 N N . VAL A 1 87 ? 19.656 -6.887 4.832 1 73.38 87 VAL A N 1
ATOM 684 C CA . VAL A 1 87 ? 20.391 -6.512 6.035 1 73.38 87 VAL A CA 1
ATOM 685 C C . VAL A 1 87 ? 20.719 -7.758 6.855 1 73.38 87 VAL A C 1
ATOM 687 O O . VAL A 1 87 ? 21.812 -7.879 7.414 1 73.38 87 VAL A O 1
ATOM 690 N N . THR A 1 88 ? 19.766 -8.727 6.879 1 78.44 88 THR A N 1
ATOM 691 C CA . THR A 1 88 ? 19.969 -9.969 7.617 1 78.44 88 THR A CA 1
ATOM 692 C C . THR A 1 88 ? 19.703 -11.172 6.727 1 78.44 88 THR A C 1
ATOM 694 O O . THR A 1 88 ? 18.609 -11.742 6.754 1 78.44 88 THR A O 1
ATOM 697 N N . PRO A 1 89 ? 20.703 -11.57 6.105 1 84.62 89 PRO A N 1
ATOM 698 C CA . PRO A 1 89 ? 20.5 -12.719 5.223 1 84.62 89 PRO A CA 1
ATOM 699 C C . PRO A 1 89 ? 20.234 -14.016 5.984 1 84.62 89 PRO A C 1
ATOM 701 O O . PRO A 1 89 ? 20.688 -14.164 7.125 1 84.62 89 PRO A O 1
ATOM 704 N N . GLN A 1 90 ? 19.484 -14.945 5.441 1 84.38 90 GLN A N 1
ATOM 705 C CA . GLN A 1 90 ? 19.094 -16.188 6.113 1 84.38 90 GLN A CA 1
ATOM 706 C C . GLN A 1 90 ? 20.094 -17.297 5.824 1 84.38 90 GLN A C 1
ATOM 708 O O . GLN A 1 90 ? 19.969 -18.406 6.363 1 84.38 90 GLN A O 1
ATOM 713 N N . GLY A 1 91 ? 21.125 -17.172 4.93 1 90.44 91 GLY A N 1
ATOM 714 C CA . GLY A 1 91 ? 22.203 -18.125 4.754 1 90.44 91 GLY A CA 1
ATOM 715 C C . GLY A 1 91 ? 21.953 -19.109 3.635 1 90.44 91 GLY A C 1
ATOM 716 O O . GLY A 1 91 ? 22.656 -20.109 3.51 1 90.44 91 GLY A O 1
ATOM 717 N N . ILE A 1 92 ? 20.875 -18.953 2.916 1 93.31 92 ILE A N 1
ATOM 718 C CA . ILE A 1 92 ? 20.594 -19.844 1.799 1 93.31 92 ILE A CA 1
ATOM 719 C C . ILE A 1 92 ? 20.078 -19.047 0.606 1 93.31 92 ILE A C 1
ATOM 721 O O . ILE A 1 92 ? 19.312 -18.109 0.773 1 93.31 92 ILE A O 1
ATOM 725 N N . MET A 1 93 ? 20.578 -19.422 -0.573 1 93.19 93 MET A N 1
ATOM 726 C CA . MET A 1 93 ? 20.156 -18.844 -1.851 1 93.19 93 MET A CA 1
ATOM 727 C C . MET A 1 93 ? 19.953 -19.938 -2.893 1 93.19 93 MET A C 1
ATOM 729 O O . MET A 1 93 ? 20.625 -20.984 -2.846 1 93.19 93 MET A O 1
ATOM 733 N N . GLY A 1 94 ? 19.031 -19.703 -3.764 1 93.31 94 GLY A N 1
ATOM 734 C CA . GLY A 1 94 ? 18.766 -20.688 -4.797 1 93.31 94 GLY A CA 1
ATOM 735 C C . GLY A 1 94 ? 18.578 -20.078 -6.172 1 93.31 94 GLY A C 1
ATOM 736 O O . GLY A 1 94 ? 17.922 -19.047 -6.312 1 93.31 94 GLY A O 1
ATOM 737 N N . ILE A 1 95 ? 19.188 -20.672 -7.105 1 92.81 95 ILE A N 1
ATOM 738 C CA . ILE A 1 95 ? 18.984 -20.328 -8.508 1 92.81 95 ILE A CA 1
ATOM 739 C C . ILE A 1 95 ? 17.953 -21.25 -9.125 1 92.81 95 ILE A C 1
ATOM 741 O O . ILE A 1 95 ? 18.031 -22.484 -8.977 1 92.81 95 ILE A O 1
ATOM 745 N N . PHE A 1 96 ? 17 -20.719 -9.734 1 95 96 PHE A N 1
ATOM 746 C CA . PHE A 1 96 ? 15.906 -21.453 -10.375 1 95 96 PHE A CA 1
ATOM 747 C C . PHE A 1 96 ? 15.789 -21.078 -11.844 1 95 96 PHE A C 1
ATOM 749 O O . PHE A 1 96 ? 16.203 -20 -12.25 1 95 96 PHE A O 1
ATOM 756 N N . ALA A 1 97 ? 15.266 -22.078 -12.594 1 93.62 97 ALA A N 1
ATOM 757 C CA . ALA A 1 97 ? 14.773 -21.656 -13.906 1 93.62 97 ALA A CA 1
ATOM 758 C C . ALA A 1 97 ? 13.625 -20.656 -13.773 1 93.62 97 ALA A C 1
ATOM 760 O O . ALA A 1 97 ? 12.805 -20.766 -12.859 1 93.62 97 ALA A O 1
ATOM 761 N N . LYS A 1 98 ? 13.641 -19.688 -14.602 1 93.25 98 LYS A N 1
ATOM 762 C CA . LYS A 1 98 ? 12.523 -18.75 -14.586 1 93.25 98 LYS A CA 1
ATOM 763 C C . LYS A 1 98 ? 11.195 -19.484 -14.711 1 93.25 98 LYS A C 1
ATOM 765 O O . LYS A 1 98 ? 11 -20.281 -15.633 1 93.25 98 LYS A O 1
ATOM 770 N N . PRO A 1 99 ? 10.297 -19.188 -13.852 1 93.69 99 PRO A N 1
ATOM 771 C CA . PRO A 1 99 ? 9.023 -19.922 -13.883 1 93.69 99 PRO A CA 1
ATOM 772 C C . PRO A 1 99 ? 8.195 -19.594 -15.117 1 93.69 99 PRO A C 1
ATOM 774 O O . PRO A 1 99 ? 8.164 -18.438 -15.562 1 93.69 99 PRO A O 1
ATOM 777 N N . ASP A 1 100 ? 7.598 -20.672 -15.625 1 91.31 100 ASP A N 1
ATOM 778 C CA . ASP A 1 100 ? 6.594 -20.578 -16.688 1 91.31 100 ASP A CA 1
ATOM 779 C C . ASP A 1 100 ? 5.184 -20.719 -16.109 1 91.31 100 ASP A C 1
ATOM 781 O O . ASP A 1 100 ? 4.824 -21.766 -15.578 1 91.31 100 ASP A O 1
ATOM 785 N N . HIS A 1 101 ? 4.391 -19.719 -16.344 1 88.44 101 HIS A N 1
ATOM 786 C CA . HIS A 1 101 ? 3.076 -19.688 -15.703 1 88.44 101 HIS A CA 1
ATOM 787 C C . HIS A 1 101 ? 2.219 -20.859 -16.156 1 88.44 101 HIS A C 1
ATOM 789 O O . HIS A 1 101 ? 1.307 -21.281 -15.438 1 88.44 101 HIS A O 1
ATOM 795 N N . VAL A 1 102 ? 2.473 -21.438 -17.25 1 90.81 102 VAL A N 1
ATOM 796 C CA . VAL A 1 102 ? 1.692 -22.547 -17.781 1 90.81 102 VAL A CA 1
ATOM 797 C C . VAL A 1 102 ? 2.148 -23.859 -17.141 1 90.81 102 VAL A C 1
ATOM 799 O O . VAL A 1 102 ? 1.356 -24.781 -16.969 1 90.81 102 VAL A O 1
ATOM 802 N N . LYS A 1 103 ? 3.369 -23.953 -16.703 1 90.44 103 LYS A N 1
ATOM 803 C CA . LYS A 1 103 ? 3.947 -25.203 -16.219 1 90.44 103 LYS A CA 1
ATOM 804 C C . LYS A 1 103 ? 3.922 -25.25 -14.695 1 90.44 103 LYS A C 1
ATOM 806 O O . LYS A 1 103 ? 4.051 -26.328 -14.102 1 90.44 103 LYS A O 1
ATOM 811 N N . MET A 1 104 ? 3.721 -24.125 -14.156 1 91.19 104 MET A N 1
ATOM 812 C CA . MET A 1 104 ? 3.707 -24.078 -12.695 1 91.19 104 MET A CA 1
ATOM 813 C C . MET A 1 104 ? 2.494 -24.812 -12.133 1 91.19 104 MET A C 1
ATOM 815 O O . MET A 1 104 ? 1.442 -24.859 -12.773 1 91.19 104 MET A O 1
ATOM 819 N N . THR A 1 105 ? 2.725 -25.438 -11.031 1 90.44 105 THR A N 1
ATOM 820 C CA . THR A 1 105 ? 1.647 -26.094 -10.297 1 90.44 105 THR A CA 1
ATOM 821 C C . THR A 1 105 ? 1.288 -25.312 -9.039 1 90.44 105 THR A C 1
ATOM 823 O O . THR A 1 105 ? 1.674 -25.688 -7.934 1 90.44 105 THR A O 1
ATOM 826 N N . PHE A 1 106 ? 0.555 -24.297 -9.273 1 88.19 106 PHE A N 1
ATOM 827 C CA . PHE A 1 106 ? 0.19 -23.438 -8.156 1 88.19 106 PHE A CA 1
ATOM 828 C C . PHE A 1 106 ? -0.554 -24.219 -7.086 1 88.19 106 PHE A C 1
ATOM 830 O O . PHE A 1 106 ? -1.21 -25.219 -7.391 1 88.19 106 PHE A O 1
ATOM 837 N N . PRO A 1 107 ? -0.416 -23.797 -5.875 1 87.06 107 PRO A N 1
ATOM 838 C CA . PRO A 1 107 ? -1.022 -24.547 -4.766 1 87.06 107 PRO A CA 1
ATOM 839 C C . PRO A 1 107 ? -2.529 -24.734 -4.938 1 87.06 107 PRO A C 1
ATOM 841 O O . PRO A 1 107 ? -3.217 -23.828 -5.41 1 87.06 107 PRO A O 1
ATOM 844 N N . ALA A 1 108 ? -2.963 -25.875 -4.535 1 88 108 ALA A N 1
ATOM 845 C CA . ALA A 1 108 ? -4.379 -26.219 -4.66 1 88 108 ALA A CA 1
ATOM 846 C C . ALA A 1 108 ? -5.254 -25.234 -3.898 1 88 108 ALA A C 1
ATOM 848 O O . ALA A 1 108 ? -6.355 -24.906 -4.344 1 88 108 ALA A O 1
ATOM 849 N N . THR A 1 109 ? -4.758 -24.781 -2.863 1 86.19 109 THR A N 1
ATOM 850 C CA . THR A 1 109 ? -5.504 -23.844 -2.035 1 86.19 109 THR A CA 1
ATOM 851 C C . THR A 1 109 ? -5.777 -22.547 -2.801 1 86.19 109 THR A C 1
ATOM 853 O O . THR A 1 109 ? -6.875 -22 -2.717 1 86.19 109 THR A O 1
ATOM 856 N N . GLN A 1 110 ? -4.82 -22.125 -3.482 1 85.5 110 GLN A N 1
ATOM 857 C CA . GLN A 1 110 ? -4.992 -20.891 -4.254 1 85.5 110 GLN A CA 1
ATOM 858 C C . GLN A 1 110 ? -5.988 -21.094 -5.391 1 85.5 110 GLN A C 1
ATOM 860 O O . GLN A 1 110 ? -6.797 -20.219 -5.684 1 85.5 110 GLN A O 1
ATOM 865 N N . LEU A 1 111 ? -5.91 -22.281 -5.969 1 87.25 111 LEU A N 1
ATOM 866 C CA . LEU A 1 111 ? -6.84 -22.594 -7.051 1 87.25 111 LEU A CA 1
ATOM 867 C C . LEU A 1 111 ? -8.273 -22.672 -6.531 1 87.25 111 LEU A C 1
ATOM 869 O O . LEU A 1 111 ? -9.203 -22.188 -7.191 1 87.25 111 LEU A O 1
ATOM 873 N N . LEU A 1 112 ? -8.383 -23.156 -5.332 1 91.44 112 LEU A N 1
ATOM 874 C CA . LEU A 1 112 ? -9.688 -23.312 -4.711 1 91.44 112 LEU A CA 1
ATOM 875 C C . LEU A 1 112 ? -10.297 -21.953 -4.363 1 91.44 112 LEU A C 1
ATOM 877 O O . LEU A 1 112 ? -11.508 -21.781 -4.441 1 91.44 112 LEU A O 1
ATOM 881 N N . HIS A 1 113 ? -9.461 -21 -4.078 1 93.38 113 HIS A N 1
ATOM 882 C CA . HIS A 1 113 ? -9.953 -19.703 -3.598 1 93.38 113 HIS A CA 1
ATOM 883 C C . HIS A 1 113 ? -9.805 -18.625 -4.668 1 93.38 113 HIS A C 1
ATOM 885 O O . HIS A 1 113 ? -9.945 -17.438 -4.379 1 93.38 113 HIS A O 1
ATOM 891 N N . SER A 1 114 ? -9.516 -19.125 -5.859 1 95.56 114 SER A N 1
ATOM 892 C CA . SER A 1 114 ? -9.359 -18.203 -6.977 1 95.56 114 SER A CA 1
ATOM 893 C C . SER A 1 114 ? -10.688 -17.547 -7.344 1 95.56 114 SER A C 1
ATOM 895 O O . SER A 1 114 ? -11.719 -18.219 -7.391 1 95.56 114 SER A O 1
ATOM 897 N N . LEU A 1 115 ? -10.672 -16.219 -7.547 1 97.56 115 LEU A N 1
ATOM 898 C CA . LEU A 1 115 ? -11.852 -15.445 -7.926 1 97.56 115 LEU A CA 1
ATOM 899 C C . LEU A 1 115 ? -11.742 -14.977 -9.375 1 97.56 115 LEU A C 1
ATOM 901 O O . LEU A 1 115 ? -10.648 -14.891 -9.922 1 97.56 115 LEU A O 1
ATOM 905 N N . PRO A 1 116 ? -12.906 -14.812 -10.078 1 97.88 116 PRO A N 1
ATOM 906 C CA . PRO A 1 116 ? -12.867 -14.242 -11.43 1 97.88 116 PRO A CA 1
ATOM 907 C C . PRO A 1 116 ? -12.469 -12.773 -11.438 1 97.88 116 PRO A C 1
ATOM 909 O O . PRO A 1 116 ? -13.219 -11.93 -11.938 1 97.88 116 PRO A O 1
ATOM 912 N N . LEU A 1 117 ? -11.367 -12.5 -10.859 1 98.56 117 LEU A N 1
ATOM 913 C CA . LEU A 1 117 ? -10.773 -11.188 -10.672 1 98.56 117 LEU A CA 1
ATOM 914 C C . LEU A 1 117 ? -9.32 -11.172 -11.141 1 98.56 117 LEU A C 1
ATOM 916 O O . LEU A 1 117 ? -8.516 -11.992 -10.703 1 98.56 117 LEU A O 1
ATOM 920 N N . LEU A 1 118 ? -9.016 -10.297 -12.094 1 98.81 118 LEU A N 1
ATOM 921 C CA . LEU A 1 118 ? -7.664 -10.188 -12.648 1 98.81 118 LEU A CA 1
ATOM 922 C C . LEU A 1 118 ? -7.086 -8.797 -12.406 1 98.81 118 LEU A C 1
ATOM 924 O O . LEU A 1 118 ? -7.836 -7.828 -12.242 1 98.81 118 LEU A O 1
ATOM 928 N N . LEU A 1 119 ? -5.805 -8.734 -12.352 1 98.88 119 LEU A N 1
ATOM 929 C CA . LEU A 1 119 ? -5.09 -7.477 -12.203 1 98.88 119 LEU A CA 1
ATOM 930 C C . LEU A 1 119 ? -4.191 -7.215 -13.406 1 98.88 119 LEU A C 1
ATOM 932 O O . LEU A 1 119 ? -3.484 -8.109 -13.867 1 98.88 119 LEU A O 1
ATOM 936 N N . ILE A 1 120 ? -4.277 -6.047 -13.961 1 98.88 120 ILE A N 1
ATOM 937 C CA . ILE A 1 120 ? -3.385 -5.602 -15.023 1 98.88 120 ILE A CA 1
ATOM 938 C C . ILE A 1 120 ? -2.549 -4.422 -14.531 1 98.88 120 ILE A C 1
ATOM 940 O O . ILE A 1 120 ? -3.094 -3.398 -14.109 1 98.88 120 ILE A O 1
ATOM 944 N N . CYS A 1 121 ? -1.253 -4.59 -14.531 1 98.69 121 CYS A N 1
ATOM 945 C CA . CYS A 1 121 ? -0.351 -3.498 -14.172 1 98.69 121 CYS A CA 1
ATOM 946 C C . CYS A 1 121 ? 0.14 -2.768 -15.414 1 98.69 121 CYS A C 1
ATOM 948 O O . CYS A 1 121 ? 0.783 -3.365 -16.281 1 98.69 121 CYS A O 1
ATOM 950 N N . ASP A 1 122 ? -0.169 -1.501 -15.477 1 97.94 122 ASP A N 1
ATOM 951 C CA . ASP A 1 122 ? 0.167 -0.642 -16.609 1 97.94 122 ASP A CA 1
ATOM 952 C C . ASP A 1 122 ? 1.424 0.177 -16.328 1 97.94 122 ASP A C 1
ATOM 954 O O . ASP A 1 122 ? 1.342 1.278 -15.773 1 97.94 122 ASP A O 1
ATOM 958 N N . ASN A 1 123 ? 2.541 -0.337 -16.75 1 96.38 123 ASN A N 1
ATOM 959 C CA . ASN A 1 123 ? 3.816 0.371 -16.688 1 96.38 123 ASN A CA 1
ATOM 960 C C . ASN A 1 123 ? 4.195 0.705 -15.242 1 96.38 123 ASN A C 1
ATOM 962 O O . ASN A 1 123 ? 4.539 1.847 -14.938 1 96.38 123 ASN A O 1
ATOM 966 N N . LEU A 1 124 ? 4.078 -0.242 -14.367 1 96.94 124 LEU A N 1
ATOM 967 C CA . LEU A 1 124 ? 4.512 -0.104 -12.977 1 96.94 124 LEU A CA 1
ATOM 968 C C . LEU A 1 124 ? 6.023 -0.293 -12.859 1 96.94 124 LEU A C 1
ATOM 970 O O . LEU A 1 124 ? 6.527 -1.403 -13.039 1 96.94 124 LEU A O 1
ATOM 974 N N . ARG A 1 125 ? 6.723 0.71 -12.406 1 95.75 125 ARG A N 1
ATOM 975 C CA . ARG A 1 125 ? 8.18 0.683 -12.531 1 95.75 125 ARG A CA 1
ATOM 976 C C . ARG A 1 125 ? 8.836 0.498 -11.172 1 95.75 125 ARG A C 1
ATOM 978 O O . ARG A 1 125 ? 10.008 0.119 -11.086 1 95.75 125 ARG A O 1
ATOM 985 N N . ASP A 1 126 ? 8.242 0.777 -10.133 1 95.62 126 ASP A N 1
ATOM 986 C CA . ASP A 1 126 ? 8.828 0.669 -8.797 1 95.62 126 ASP A CA 1
ATOM 987 C C . ASP A 1 126 ? 8.773 -0.771 -8.289 1 95.62 126 ASP A C 1
ATOM 989 O O . ASP A 1 126 ? 7.695 -1.347 -8.148 1 95.62 126 ASP A O 1
ATOM 993 N N . PRO A 1 127 ? 9.883 -1.398 -7.93 1 95.88 127 PRO A N 1
ATOM 994 C CA . PRO A 1 127 ? 9.906 -2.795 -7.488 1 95.88 127 PRO A CA 1
ATOM 995 C C . PRO A 1 127 ? 9.133 -3.021 -6.195 1 95.88 127 PRO A C 1
ATOM 997 O O . PRO A 1 127 ? 8.469 -4.051 -6.039 1 95.88 127 PRO A O 1
ATOM 1000 N N . GLY A 1 128 ? 9.203 -2.068 -5.281 1 95.31 128 GLY A N 1
ATOM 1001 C CA . GLY A 1 128 ? 8.438 -2.189 -4.051 1 95.31 128 GLY A CA 1
ATOM 1002 C C . GLY A 1 128 ? 6.941 -2.223 -4.285 1 95.31 128 GLY A C 1
ATOM 1003 O O . GLY A 1 128 ? 6.238 -3.066 -3.725 1 95.31 128 GLY A O 1
ATOM 1004 N N . ASN A 1 129 ? 6.508 -1.347 -5.137 1 96.62 129 ASN A N 1
ATOM 1005 C CA . ASN A 1 129 ? 5.09 -1.297 -5.48 1 96.62 129 ASN A CA 1
ATOM 1006 C C . ASN A 1 129 ? 4.633 -2.586 -6.156 1 96.62 129 ASN A C 1
ATOM 1008 O O . ASN A 1 129 ? 3.615 -3.166 -5.773 1 96.62 129 ASN A O 1
ATOM 1012 N N . LEU A 1 130 ? 5.422 -3.031 -7.125 1 98.25 130 LEU A N 1
ATOM 1013 C CA . LEU A 1 130 ? 5.004 -4.23 -7.84 1 98.25 130 LEU A CA 1
ATOM 1014 C C . LEU A 1 130 ? 4.934 -5.43 -6.902 1 98.25 130 LEU A C 1
ATOM 1016 O O . LEU A 1 130 ? 3.955 -6.18 -6.914 1 98.25 130 LEU A O 1
ATOM 1020 N N . GLY A 1 131 ? 5.961 -5.598 -6.09 1 97.75 131 GLY A N 1
ATOM 1021 C CA . GLY A 1 131 ? 5.949 -6.711 -5.152 1 97.75 131 GLY A CA 1
ATOM 1022 C C . GLY A 1 131 ? 4.754 -6.691 -4.219 1 97.75 131 GLY A C 1
ATOM 1023 O O . GLY A 1 131 ? 4.086 -7.715 -4.039 1 97.75 131 GLY A O 1
ATOM 1024 N N . THR A 1 132 ? 4.461 -5.543 -3.662 1 97.06 132 THR A N 1
ATOM 1025 C CA . THR A 1 132 ? 3.355 -5.41 -2.717 1 97.06 132 THR A CA 1
ATOM 1026 C C . THR A 1 132 ? 2.016 -5.605 -3.42 1 97.06 132 THR A C 1
ATOM 1028 O O . THR A 1 132 ? 1.085 -6.176 -2.846 1 97.06 132 THR A O 1
ATOM 1031 N N . ILE A 1 133 ? 1.96 -5.172 -4.633 1 98.31 133 ILE A N 1
ATOM 1032 C CA . ILE A 1 133 ? 0.746 -5.344 -5.422 1 98.31 133 ILE A CA 1
ATOM 1033 C C . ILE A 1 133 ? 0.517 -6.828 -5.703 1 98.31 133 ILE A C 1
ATOM 1035 O O . ILE A 1 133 ? -0.612 -7.316 -5.609 1 98.31 133 ILE A O 1
ATOM 1039 N N . LEU A 1 134 ? 1.587 -7.547 -6.047 1 98.25 134 LEU A N 1
ATOM 1040 C CA . LEU A 1 134 ? 1.484 -8.984 -6.266 1 98.25 134 LEU A CA 1
ATOM 1041 C C . LEU A 1 134 ? 1 -9.695 -5 1 98.25 134 LEU A C 1
ATOM 1043 O O . LEU A 1 134 ? 0.16 -10.594 -5.074 1 98.25 134 LEU A O 1
ATOM 1047 N N . ARG A 1 135 ? 1.523 -9.227 -3.887 1 97.12 135 ARG A N 1
ATOM 1048 C CA . ARG A 1 135 ? 1.106 -9.781 -2.602 1 97.12 135 ARG A CA 1
ATOM 1049 C C . ARG A 1 135 ? -0.378 -9.539 -2.355 1 97.12 135 ARG A C 1
ATOM 1051 O O . ARG A 1 135 ? -1.097 -10.438 -1.913 1 97.12 135 ARG A O 1
ATOM 1058 N N . SER A 1 136 ? -0.869 -8.383 -2.684 1 97.88 136 SER A N 1
ATOM 1059 C CA . SER A 1 136 ? -2.283 -8.047 -2.553 1 97.88 136 SER A CA 1
ATOM 1060 C C . SER A 1 136 ? -3.135 -8.875 -3.514 1 97.88 136 SER A C 1
ATOM 1062 O O . SER A 1 136 ? -4.219 -9.336 -3.15 1 97.88 136 SER A O 1
ATOM 1064 N N . ALA A 1 137 ? -2.646 -9.047 -4.723 1 98.5 137 ALA A N 1
ATOM 1065 C CA . ALA A 1 137 ? -3.377 -9.82 -5.723 1 98.5 137 ALA A CA 1
ATOM 1066 C C . ALA A 1 137 ? -3.529 -11.273 -5.285 1 98.5 137 ALA A C 1
ATOM 1068 O O . ALA A 1 137 ? -4.625 -11.836 -5.348 1 98.5 137 ALA A O 1
ATOM 1069 N N . ALA A 1 138 ? -2.424 -11.844 -4.816 1 97.06 138 ALA A N 1
ATOM 1070 C CA . ALA A 1 138 ? -2.469 -13.211 -4.309 1 97.06 138 ALA A CA 1
ATOM 1071 C C . ALA A 1 138 ? -3.41 -13.32 -3.109 1 97.06 138 ALA A C 1
ATOM 1073 O O . ALA A 1 138 ? -4.23 -14.242 -3.037 1 97.06 138 ALA A O 1
ATOM 1074 N N . GLY A 1 139 ? -3.299 -12.367 -2.203 1 96.19 139 GLY A N 1
ATOM 1075 C CA . GLY A 1 139 ? -4.129 -12.359 -1.008 1 96.19 139 GLY A CA 1
ATOM 1076 C C . GLY A 1 139 ? -5.605 -12.195 -1.307 1 96.19 139 GLY A C 1
ATOM 1077 O O . GLY A 1 139 ? -6.453 -12.766 -0.613 1 96.19 139 GLY A O 1
ATOM 1078 N N . ALA A 1 140 ? -5.926 -11.406 -2.311 1 97.31 140 ALA A N 1
ATOM 1079 C CA . ALA A 1 140 ? -7.316 -11.156 -2.68 1 97.31 140 ALA A CA 1
ATOM 1080 C C . ALA A 1 140 ? -7.914 -12.352 -3.408 1 97.31 140 ALA A C 1
ATOM 1082 O O . ALA A 1 140 ? -9.141 -12.5 -3.475 1 97.31 140 ALA A O 1
ATOM 1083 N N . GLY A 1 141 ? -7.047 -13.172 -3.984 1 97.31 141 GLY A N 1
ATOM 1084 C CA . GLY A 1 141 ? -7.52 -14.328 -4.715 1 97.31 141 GLY A CA 1
ATOM 1085 C C . GLY A 1 141 ? -7.645 -14.086 -6.207 1 97.31 141 GLY A C 1
ATOM 1086 O O . GLY A 1 141 ? -8.477 -14.703 -6.879 1 97.31 141 GLY A O 1
ATOM 1087 N N . CYS A 1 142 ? -6.828 -13.164 -6.727 1 98.12 142 CYS A N 1
ATOM 1088 C CA . CYS A 1 142 ? -6.824 -12.938 -8.164 1 98.12 142 CYS A CA 1
ATOM 1089 C C . CYS A 1 142 ? -6.461 -14.211 -8.922 1 98.12 142 CYS A C 1
ATOM 1091 O O . CYS A 1 142 ? -5.59 -14.969 -8.492 1 98.12 142 CYS A O 1
ATOM 1093 N N . SER A 1 143 ? -7.086 -14.367 -10.07 1 97.19 143 SER A N 1
ATOM 1094 C CA . SER A 1 143 ? -6.797 -15.555 -10.867 1 97.19 143 SER A CA 1
ATOM 1095 C C . SER A 1 143 ? -5.5 -15.391 -11.656 1 97.19 143 SER A C 1
ATOM 1097 O O . SER A 1 143 ? -4.828 -16.375 -11.961 1 97.19 143 SER A O 1
ATOM 1099 N N . LYS A 1 144 ? -5.219 -14.117 -11.961 1 96.94 144 LYS A N 1
ATOM 1100 C CA . LYS A 1 144 ? -4.035 -13.828 -12.766 1 96.94 144 LYS A CA 1
ATOM 1101 C C . LYS A 1 144 ? -3.609 -12.375 -12.617 1 96.94 144 LYS A C 1
ATOM 1103 O O . LYS A 1 144 ? -4.438 -11.508 -12.328 1 96.94 144 LYS A O 1
ATOM 1108 N N . VAL A 1 145 ? -2.283 -12.195 -12.805 1 98.69 145 VAL A N 1
ATOM 1109 C CA . VAL A 1 145 ? -1.744 -10.836 -12.875 1 98.69 145 VAL A CA 1
ATOM 1110 C C . VAL A 1 145 ? -1.022 -10.641 -14.203 1 98.69 145 VAL A C 1
ATOM 1112 O O . VAL A 1 145 ? -0.143 -11.422 -14.57 1 98.69 145 VAL A O 1
ATOM 1115 N N . LEU A 1 146 ? -1.44 -9.625 -14.922 1 98.88 146 LEU A N 1
ATOM 1116 C CA . LEU A 1 146 ? -0.847 -9.289 -16.219 1 98.88 146 LEU A CA 1
ATOM 1117 C C . LEU A 1 146 ? -0.005 -8.023 -16.109 1 98.88 146 LEU A C 1
ATOM 1119 O O . LEU A 1 146 ? -0.472 -7 -15.609 1 98.88 146 LEU A O 1
ATOM 1123 N N . LEU A 1 147 ? 1.259 -8.094 -16.531 1 98.69 147 LEU A N 1
ATOM 1124 C CA . LEU A 1 147 ? 2.18 -6.965 -16.516 1 98.69 147 LEU A CA 1
ATOM 1125 C C . LEU A 1 147 ? 2.527 -6.535 -17.938 1 98.69 147 LEU A C 1
ATOM 1127 O O . LEU A 1 147 ? 3.068 -7.324 -18.719 1 98.69 147 LEU A O 1
ATOM 1131 N N . THR A 1 148 ? 2.244 -5.312 -18.25 1 98.56 148 THR A N 1
ATOM 1132 C CA . THR A 1 148 ? 2.543 -4.812 -19.578 1 98.56 148 THR A CA 1
ATOM 1133 C C . THR A 1 148 ? 4.023 -4.473 -19.719 1 98.56 148 THR A C 1
ATOM 1135 O O . THR A 1 148 ? 4.742 -4.402 -18.719 1 98.56 148 THR A O 1
ATOM 1138 N N . LYS A 1 149 ? 4.434 -4.289 -20.938 1 97.25 149 LYS A N 1
ATOM 1139 C CA . LYS A 1 149 ? 5.77 -3.752 -21.188 1 97.25 149 LYS A CA 1
ATOM 1140 C C . LYS A 1 149 ? 5.973 -2.422 -20.469 1 97.25 149 LYS A C 1
ATOM 1142 O O . LYS A 1 149 ? 5.07 -1.58 -20.438 1 97.25 149 LYS A O 1
ATOM 1147 N N . GLY A 1 150 ? 7.164 -2.297 -19.922 1 95.44 150 GLY A N 1
ATOM 1148 C CA . GLY A 1 150 ? 7.465 -1.111 -19.125 1 95.44 150 GLY A CA 1
ATOM 1149 C C . GLY A 1 150 ? 7.457 -1.37 -17.641 1 95.44 150 GLY A C 1
ATOM 1150 O O . GLY A 1 150 ? 8.07 -0.627 -16.875 1 95.44 150 GLY A O 1
ATOM 1151 N N . CYS A 1 151 ? 6.75 -2.389 -17.219 1 97.31 151 CYS A N 1
ATOM 1152 C CA . CYS A 1 151 ? 6.777 -2.768 -15.812 1 97.31 151 CYS A CA 1
ATOM 1153 C C . CYS A 1 151 ? 8.156 -3.277 -15.406 1 97.31 151 CYS A C 1
ATOM 1155 O O . CYS A 1 151 ? 8.875 -3.844 -16.234 1 97.31 151 CYS A O 1
ATOM 1157 N N . VAL A 1 152 ? 8.492 -3.047 -14.203 1 96.56 152 VAL A N 1
ATOM 1158 C CA . VAL A 1 152 ? 9.711 -3.623 -13.648 1 96.56 152 VAL A CA 1
ATOM 1159 C C . VAL A 1 152 ? 9.641 -5.145 -13.719 1 96.56 152 VAL A C 1
ATOM 1161 O O . VAL A 1 152 ? 8.555 -5.727 -13.688 1 96.56 152 VAL A O 1
ATOM 1164 N N . ASP A 1 153 ? 10.828 -5.824 -13.867 1 95.12 153 ASP A N 1
ATOM 1165 C CA . ASP A 1 153 ? 10.906 -7.281 -13.898 1 95.12 153 ASP A CA 1
ATOM 1166 C C . ASP A 1 153 ? 10.383 -7.887 -12.602 1 95.12 153 ASP A C 1
ATOM 1168 O O . ASP A 1 153 ? 10.938 -7.648 -11.523 1 95.12 153 ASP A O 1
ATOM 1172 N N . PRO A 1 154 ? 9.289 -8.688 -12.695 1 96.88 154 PRO A N 1
ATOM 1173 C CA . PRO A 1 154 ? 8.719 -9.25 -11.469 1 96.88 154 PRO A CA 1
ATOM 1174 C C . PRO A 1 154 ? 9.672 -10.211 -10.758 1 96.88 154 PRO A C 1
ATOM 1176 O O . PRO A 1 154 ? 9.477 -10.516 -9.578 1 96.88 154 PRO A O 1
ATOM 1179 N N . TRP A 1 155 ? 10.734 -10.625 -11.35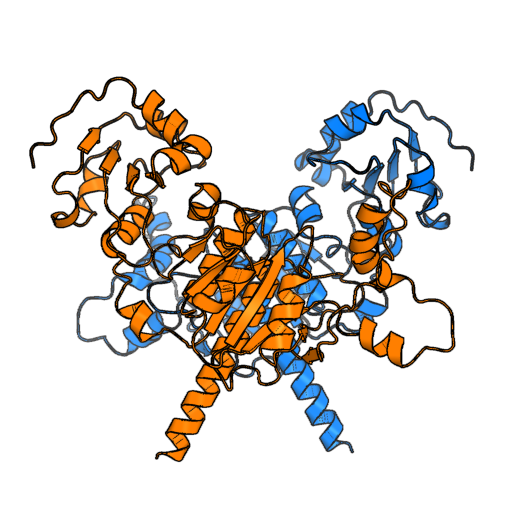9 1 95.19 155 TRP A N 1
ATOM 1180 C CA . TRP A 1 155 ? 11.602 -11.656 -10.805 1 95.19 155 TRP A CA 1
ATOM 1181 C C . TRP A 1 155 ? 12.891 -11.039 -10.266 1 95.19 155 TRP A C 1
ATOM 1183 O O . TRP A 1 155 ? 13.797 -11.758 -9.836 1 95.19 155 TRP A O 1
ATOM 1193 N N . GLU A 1 156 ? 12.961 -9.75 -10.281 1 92.25 156 GLU A N 1
ATOM 1194 C CA . GLU A 1 156 ? 14.133 -9.133 -9.656 1 92.25 156 GLU A CA 1
ATOM 1195 C C . GLU A 1 156 ? 14.055 -9.234 -8.133 1 92.25 156 GLU A C 1
ATOM 1197 O O . GLU A 1 156 ? 12.961 -9.25 -7.562 1 92.25 156 GLU A O 1
ATOM 1202 N N . PRO A 1 157 ? 15.172 -9.227 -7.473 1 89.38 157 PRO A N 1
ATOM 1203 C CA . PRO A 1 157 ? 15.258 -9.531 -6.039 1 89.38 157 PRO A CA 1
ATOM 1204 C C . PRO A 1 157 ? 14.398 -8.602 -5.191 1 89.38 157 PRO A C 1
ATOM 1206 O O . PRO A 1 157 ? 13.742 -9.047 -4.246 1 89.38 157 PRO A O 1
ATOM 1209 N N . LYS A 1 158 ? 14.352 -7.355 -5.531 1 91.56 158 LYS A N 1
ATOM 1210 C CA . LYS A 1 158 ? 13.578 -6.406 -4.738 1 91.56 158 LYS A CA 1
ATOM 1211 C C . LYS A 1 158 ? 12.086 -6.707 -4.828 1 91.56 158 LYS A C 1
ATOM 1213 O O . LYS A 1 158 ? 11.359 -6.582 -3.838 1 91.56 158 LYS A O 1
ATOM 1218 N N . VAL A 1 159 ? 11.656 -7.062 -6.012 1 96.5 159 VAL A N 1
ATOM 1219 C CA . VAL A 1 159 ? 10.25 -7.402 -6.188 1 96.5 159 VAL A CA 1
ATOM 1220 C C . VAL A 1 159 ? 9.938 -8.703 -5.449 1 96.5 159 VAL A C 1
ATOM 1222 O O . VAL A 1 159 ? 8.914 -8.812 -4.773 1 96.5 159 VAL A O 1
ATOM 1225 N N . LEU A 1 160 ? 10.828 -9.672 -5.539 1 94.94 160 LEU A N 1
ATOM 1226 C CA . LEU A 1 160 ? 10.664 -10.953 -4.863 1 94.94 160 LEU A CA 1
ATOM 1227 C C . LEU A 1 160 ? 10.562 -10.766 -3.352 1 94.94 160 LEU A C 1
ATOM 1229 O O . LEU A 1 160 ? 9.703 -11.367 -2.701 1 94.94 160 LEU A O 1
ATOM 1233 N N . ARG A 1 161 ? 11.328 -9.922 -2.875 1 91.56 161 ARG A N 1
ATOM 1234 C CA . ARG A 1 161 ? 11.312 -9.656 -1.439 1 91.56 161 ARG A CA 1
ATOM 1235 C C . ARG A 1 161 ? 10.008 -9.008 -1.012 1 91.56 161 ARG A C 1
ATOM 1237 O O . ARG A 1 161 ? 9.391 -9.422 -0.026 1 91.56 161 ARG A O 1
ATOM 1244 N N . ALA A 1 162 ? 9.594 -8.016 -1.793 1 93.81 162 ALA A N 1
ATOM 1245 C CA . ALA A 1 162 ? 8.367 -7.293 -1.465 1 93.81 162 ALA A CA 1
ATOM 1246 C C . ALA A 1 162 ? 7.137 -8.172 -1.666 1 93.81 162 ALA A C 1
ATOM 1248 O O . ALA A 1 162 ? 6.121 -8 -0.988 1 93.81 162 ALA A O 1
ATOM 1249 N N . GLY A 1 163 ? 7.258 -9.125 -2.537 1 95.69 163 GLY A N 1
ATOM 1250 C CA . GLY A 1 163 ? 6.137 -10 -2.859 1 95.69 163 GLY A CA 1
ATOM 1251 C C . GLY A 1 163 ? 5.91 -11.078 -1.821 1 95.69 163 GLY A C 1
ATOM 1252 O O . GLY A 1 163 ? 4.816 -11.648 -1.735 1 95.69 163 GLY A O 1
ATOM 1253 N N . MET A 1 164 ? 6.98 -11.438 -1.064 1 92.38 164 MET A N 1
ATOM 1254 C CA . MET A 1 164 ? 6.91 -12.391 0.04 1 92.38 164 MET A CA 1
ATOM 1255 C C . MET A 1 164 ? 6.242 -13.688 -0.403 1 92.38 164 MET A C 1
ATOM 1257 O O . MET A 1 164 ? 5.324 -14.172 0.259 1 92.38 164 MET A O 1
ATOM 1261 N N . GLY A 1 165 ? 6.566 -14.203 -1.591 1 94.06 165 GLY A N 1
ATOM 1262 C CA . GLY A 1 165 ? 6.117 -15.516 -2.037 1 94.06 165 GLY A CA 1
ATOM 1263 C C . GLY A 1 165 ? 4.887 -15.453 -2.924 1 94.06 165 GLY A C 1
ATOM 1264 O O . GLY A 1 165 ? 4.449 -16.469 -3.457 1 94.06 165 GLY A O 1
ATOM 1265 N N . ALA A 1 166 ? 4.328 -14.258 -3.121 1 96.19 166 ALA A N 1
ATOM 1266 C CA . ALA A 1 166 ? 3.145 -14.078 -3.961 1 96.19 166 ALA A CA 1
ATOM 1267 C C . ALA A 1 166 ? 3.383 -14.633 -5.363 1 96.19 166 ALA A C 1
ATOM 1269 O O . ALA A 1 166 ? 2.451 -15.125 -6.008 1 96.19 166 ALA A O 1
ATOM 1270 N N . HIS A 1 167 ? 4.625 -14.656 -5.797 1 96.69 167 HIS A N 1
ATOM 1271 C CA . HIS A 1 167 ? 5.035 -15.109 -7.117 1 96.69 167 HIS A CA 1
ATOM 1272 C C . HIS A 1 167 ? 4.656 -16.578 -7.34 1 96.69 167 HIS A C 1
ATOM 1274 O O . HIS A 1 167 ? 4.508 -17.016 -8.477 1 96.69 167 HIS A O 1
ATOM 1280 N N . PHE A 1 168 ? 4.484 -17.234 -6.305 1 95.75 168 PHE A N 1
ATOM 1281 C CA . PHE A 1 168 ? 4.254 -18.672 -6.402 1 95.75 168 PHE A CA 1
ATOM 1282 C C . PHE A 1 168 ? 2.846 -19.031 -5.941 1 95.75 168 PHE A C 1
ATOM 1284 O O . PHE A 1 168 ? 2.549 -20.203 -5.676 1 95.75 168 PHE A O 1
ATOM 1291 N N . GLN A 1 169 ? 1.979 -18.016 -5.812 1 94.88 169 GLN A N 1
ATOM 1292 C CA . GLN A 1 169 ? 0.584 -18.188 -5.418 1 94.88 169 GLN A CA 1
ATOM 1293 C C . GLN A 1 169 ? -0.362 -17.797 -6.547 1 94.88 169 GLN A C 1
ATOM 1295 O O . GLN A 1 169 ? -1.494 -18.266 -6.613 1 94.88 169 GLN A O 1
ATOM 1300 N N . VAL A 1 170 ? 0.068 -16.922 -7.414 1 95.69 170 VAL A N 1
ATOM 1301 C CA . VAL A 1 170 ? -0.785 -16.422 -8.484 1 95.69 170 VAL A CA 1
ATOM 1302 C C . VAL A 1 170 ? 0.007 -16.344 -9.789 1 95.69 170 VAL A C 1
ATOM 1304 O O . VAL A 1 170 ? 1.174 -15.953 -9.789 1 95.69 170 VAL A O 1
ATOM 1307 N N . PRO A 1 171 ? -0.558 -16.828 -10.906 1 96.62 171 PRO A N 1
ATOM 1308 C CA . PRO A 1 171 ? 0.145 -16.719 -12.188 1 96.62 171 PRO A CA 1
ATOM 1309 C C . PRO A 1 171 ? 0.438 -15.273 -12.586 1 96.62 171 PRO A C 1
ATOM 1311 O O . PRO A 1 171 ? -0.443 -14.414 -12.492 1 96.62 171 PRO A O 1
ATOM 1314 N N . ILE A 1 172 ? 1.668 -15.055 -13 1 97.94 172 ILE A N 1
ATOM 1315 C CA . ILE A 1 172 ? 2.127 -13.742 -13.461 1 97.94 172 ILE A CA 1
ATOM 1316 C C . ILE A 1 172 ? 2.576 -13.836 -14.914 1 97.94 172 ILE A C 1
ATOM 1318 O O . ILE A 1 172 ? 3.445 -14.641 -15.258 1 97.94 172 ILE A O 1
ATOM 1322 N N . ILE A 1 173 ? 1.989 -13.094 -15.758 1 97.94 173 ILE A N 1
ATOM 1323 C CA . ILE A 1 173 ? 2.391 -12.984 -17.156 1 97.94 173 ILE A CA 1
ATOM 1324 C C . ILE A 1 173 ? 2.91 -11.57 -17.438 1 97.94 173 ILE A C 1
ATOM 1326 O O . ILE A 1 173 ? 2.172 -10.594 -17.312 1 97.94 173 ILE A O 1
ATOM 1330 N N . ASN A 1 174 ? 4.207 -11.484 -17.797 1 96.69 174 ASN A N 1
ATOM 1331 C CA . ASN A 1 174 ? 4.82 -10.164 -17.859 1 96.69 174 ASN A CA 1
ATOM 1332 C C . ASN A 1 174 ? 5.309 -9.852 -19.281 1 96.69 174 ASN A C 1
ATOM 1334 O O . ASN A 1 174 ? 5.277 -10.711 -20.156 1 96.69 174 ASN A O 1
ATOM 1338 N N . ASN A 1 175 ? 5.684 -8.648 -19.469 1 95.56 175 ASN A N 1
ATOM 1339 C CA . ASN A 1 175 ?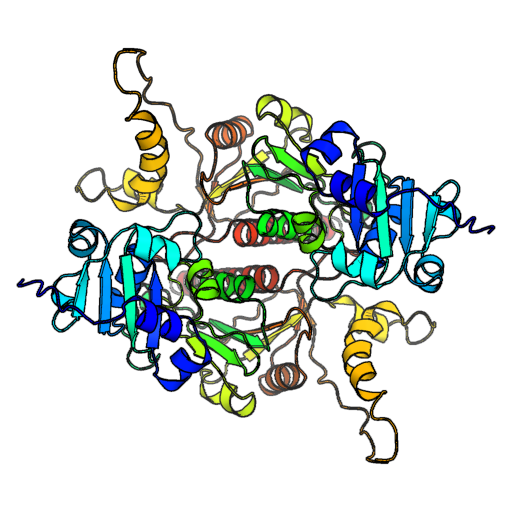 6.227 -8.133 -20.719 1 95.56 175 ASN A CA 1
ATOM 1340 C C . ASN A 1 175 ? 5.207 -8.211 -21.844 1 95.56 175 ASN A C 1
ATOM 1342 O O . ASN A 1 175 ? 5.543 -8.617 -22.969 1 95.56 175 ASN A O 1
ATOM 1346 N N . LEU A 1 176 ? 3.975 -7.859 -21.562 1 98.12 176 LEU A N 1
ATOM 1347 C CA . LEU A 1 176 ? 2.891 -7.973 -22.531 1 98.12 176 LEU A CA 1
ATOM 1348 C C . LEU A 1 176 ? 2.715 -6.668 -23.297 1 98.12 176 LEU A C 1
ATOM 1350 O O . LEU A 1 176 ? 2.709 -5.586 -22.703 1 98.12 176 LEU A O 1
ATOM 1354 N N . ASP A 1 177 ? 2.555 -6.832 -24.562 1 98.12 177 ASP A N 1
ATOM 1355 C CA . ASP A 1 177 ? 1.992 -5.734 -25.344 1 98.12 177 ASP A CA 1
ATOM 1356 C C . ASP A 1 177 ? 0.488 -5.613 -25.109 1 98.12 177 ASP A C 1
ATOM 1358 O O . ASP A 1 177 ? -0.2 -6.617 -24.922 1 98.12 177 ASP A O 1
ATOM 1362 N N . TRP A 1 178 ? -0.004 -4.387 -25.203 1 97.75 178 TRP A N 1
ATOM 1363 C CA . TRP A 1 178 ? -1.424 -4.164 -24.938 1 97.75 178 TRP A CA 1
ATOM 1364 C C . TRP A 1 178 ? -2.285 -4.977 -25.906 1 97.75 178 TRP A C 1
ATOM 1366 O O . TRP A 1 178 ? -3.371 -5.43 -25.547 1 97.75 178 TRP A O 1
ATOM 1376 N N . GLU A 1 179 ? -1.817 -5.238 -27.078 1 97.31 179 GLU A N 1
ATOM 1377 C CA . GLU A 1 179 ? -2.553 -6 -28.078 1 97.31 179 GLU A CA 1
ATOM 1378 C C . GLU A 1 179 ? -2.715 -7.457 -27.672 1 97.31 179 GLU A C 1
ATOM 1380 O O . GLU A 1 179 ? -3.65 -8.133 -28.094 1 97.31 179 GLU A O 1
ATOM 1385 N N . THR A 1 180 ? -1.824 -7.898 -26.812 1 97.88 180 THR A N 1
ATOM 1386 C CA . THR A 1 180 ? -1.814 -9.305 -26.422 1 97.88 180 THR A CA 1
ATOM 1387 C C . THR A 1 180 ? -2.594 -9.508 -25.125 1 97.88 180 THR A C 1
ATOM 1389 O O . THR A 1 180 ? -3.006 -10.625 -24.812 1 97.88 180 THR A O 1
ATOM 1392 N N . VAL A 1 181 ? -2.885 -8.484 -24.375 1 98.5 181 VAL A N 1
ATOM 1393 C CA . VAL A 1 181 ? -3.49 -8.555 -23.047 1 98.5 181 VAL A CA 1
ATOM 1394 C C . VAL A 1 181 ? -4.844 -9.258 -23.125 1 98.5 181 VAL A C 1
ATOM 1396 O O . VAL A 1 181 ? -5.133 -10.156 -22.344 1 98.5 181 VAL A O 1
ATOM 1399 N N . PRO A 1 182 ? -5.691 -8.977 -24.156 1 98.25 182 PRO A N 1
ATOM 1400 C CA . PRO A 1 182 ? -7.016 -9.594 -24.219 1 98.25 182 PRO A CA 1
ATOM 1401 C C . PRO A 1 182 ? -6.957 -11.109 -24.359 1 98.25 182 PRO A C 1
ATOM 1403 O O . PRO A 1 182 ? -7.887 -11.812 -23.938 1 98.25 182 PRO A O 1
ATOM 1406 N N . LYS A 1 183 ? -5.867 -11.672 -24.875 1 97.69 183 LYS A N 1
ATOM 1407 C CA . LYS A 1 183 ? -5.73 -13.109 -25.062 1 97.69 183 LYS A CA 1
ATOM 1408 C C . LYS A 1 183 ? -5.652 -13.844 -23.734 1 97.69 183 LYS A C 1
ATOM 1410 O O . LYS A 1 183 ? -5.898 -15.047 -23.656 1 97.69 183 LYS A O 1
ATOM 1415 N N . TYR A 1 184 ? -5.316 -13.102 -22.688 1 97.94 184 TYR A N 1
ATOM 1416 C CA . TYR A 1 184 ? -5.141 -13.719 -21.391 1 97.94 184 TYR A CA 1
ATOM 1417 C C . TYR A 1 184 ? -6.348 -13.477 -20.484 1 97.94 184 TYR A C 1
ATOM 1419 O O . TYR A 1 184 ? -6.363 -13.883 -19.328 1 97.94 184 TYR A O 1
ATOM 1427 N N . LEU A 1 185 ? -7.309 -12.75 -21 1 98.31 185 LEU A N 1
ATOM 1428 C CA . LEU A 1 185 ? -8.531 -12.477 -20.234 1 98.31 185 LEU A CA 1
ATOM 1429 C C . LEU A 1 185 ? -9.609 -13.5 -20.562 1 98.31 185 LEU A C 1
ATOM 1431 O O . LEU A 1 185 ? -9.781 -13.883 -21.719 1 98.31 185 LEU A O 1
ATOM 1435 N N . PRO A 1 186 ? -10.305 -14.008 -19.531 1 97.12 186 PRO A N 1
ATOM 1436 C CA . PRO A 1 186 ? -11.477 -14.836 -19.812 1 97.12 186 PRO A CA 1
ATOM 1437 C C . PRO A 1 186 ? -12.5 -14.125 -20.703 1 97.12 186 PRO A C 1
ATOM 1439 O O . PRO A 1 186 ? -12.523 -12.898 -20.766 1 97.12 186 PRO A O 1
ATOM 1442 N N . ASP A 1 187 ? -13.328 -14.938 -21.25 1 95.31 187 ASP A N 1
ATOM 1443 C CA . ASP A 1 187 ? -14.398 -14.391 -22.078 1 95.31 187 ASP A CA 1
ATOM 1444 C C . ASP A 1 187 ? -15.32 -13.492 -21.25 1 95.31 187 ASP A C 1
ATOM 1446 O O . ASP A 1 187 ? -15.594 -13.773 -20.094 1 95.31 187 ASP A O 1
ATOM 1450 N N . ASP A 1 188 ? -15.727 -12.414 -21.797 1 96.19 188 ASP A N 1
ATOM 1451 C CA . ASP A 1 188 ? -16.734 -11.5 -21.25 1 96.19 188 ASP A CA 1
ATOM 1452 C C . ASP A 1 188 ? -16.172 -10.695 -20.078 1 96.19 188 ASP A C 1
ATOM 1454 O O . ASP A 1 188 ? -16.938 -10.117 -19.297 1 96.19 188 ASP A O 1
ATOM 1458 N N . THR A 1 189 ? -14.867 -10.727 -20 1 98.38 189 THR A N 1
ATOM 1459 C CA . THR A 1 189 ? -14.242 -9.93 -18.953 1 98.38 189 THR A CA 1
ATOM 1460 C C . THR A 1 189 ? -14.5 -8.445 -19.188 1 98.38 189 THR A C 1
ATOM 1462 O O . THR A 1 189 ? -14.383 -7.957 -20.312 1 98.38 189 THR A O 1
ATOM 1465 N N . ARG A 1 190 ? -14.906 -7.75 -18.188 1 98.62 190 ARG A N 1
ATOM 1466 C CA . ARG A 1 190 ? -14.945 -6.293 -18.203 1 98.62 190 ARG A CA 1
ATOM 1467 C C . ARG A 1 190 ? -13.711 -5.703 -17.516 1 98.62 190 ARG A C 1
ATOM 1469 O O . ARG A 1 190 ? -13.359 -6.109 -16.406 1 98.62 190 ARG A O 1
ATOM 1476 N N . VAL A 1 191 ? -13.078 -4.793 -18.219 1 98.56 191 VAL A N 1
ATOM 1477 C CA . VAL A 1 191 ? -11.852 -4.195 -17.719 1 98.56 191 VAL A CA 1
ATOM 1478 C C . VAL A 1 191 ? -12.148 -2.82 -17.125 1 98.56 191 VAL A C 1
ATOM 1480 O O . VAL A 1 191 ? -12.734 -1.963 -17.797 1 98.56 191 VAL A O 1
ATOM 1483 N N . TYR A 1 192 ? -11.805 -2.652 -15.93 1 98.38 192 TYR A N 1
ATOM 1484 C CA . TYR A 1 192 ? -11.953 -1.381 -15.234 1 98.38 192 TYR A CA 1
ATOM 1485 C C . TYR A 1 192 ? -10.602 -0.728 -14.992 1 98.38 192 TYR A C 1
ATOM 1487 O O . TYR A 1 192 ? -9.578 -1.416 -14.891 1 98.38 192 TYR A O 1
ATOM 1495 N N . VAL A 1 193 ? -10.602 0.582 -14.961 1 97.44 193 VAL A N 1
ATOM 1496 C CA . VAL A 1 193 ? -9.359 1.295 -14.703 1 97.44 193 VAL A CA 1
ATOM 1497 C C . VAL A 1 193 ? -9.477 2.094 -13.406 1 97.44 193 VAL A C 1
ATOM 1499 O O . VAL A 1 193 ? -10.531 2.66 -13.117 1 97.44 193 VAL A O 1
ATOM 1502 N N . ALA A 1 194 ? -8.367 1.99 -12.594 1 94.94 194 ALA A N 1
ATOM 1503 C CA . ALA A 1 194 ? -8.344 2.77 -11.359 1 94.94 194 ALA A CA 1
ATOM 1504 C C . ALA A 1 194 ? -8.219 4.262 -11.648 1 94.94 194 ALA A C 1
ATOM 1506 O O . ALA A 1 194 ? -7.379 4.668 -12.461 1 94.94 194 ALA A O 1
ATOM 1507 N N . ASP A 1 195 ? -9.016 5.035 -11.047 1 78.62 195 ASP A N 1
ATOM 1508 C CA . ASP A 1 195 ? -9.008 6.473 -11.305 1 78.62 195 ASP A CA 1
ATOM 1509 C C . ASP A 1 195 ? -8.992 7.266 -10 1 78.62 195 ASP A C 1
ATOM 1511 O O . ASP A 1 195 ? -9.648 6.887 -9.023 1 78.62 195 ASP A O 1
ATOM 1515 N N . ASN A 1 196 ? -8.086 8.094 -9.844 1 67.31 196 ASN A N 1
ATOM 1516 C CA . ASN A 1 196 ? -8.125 9.008 -8.703 1 67.31 196 ASN A CA 1
ATOM 1517 C C . ASN A 1 196 ? -8.859 10.297 -9.039 1 67.31 196 ASN A C 1
ATOM 1519 O O . ASN A 1 196 ? -9.094 11.133 -8.164 1 67.31 196 ASN A O 1
ATOM 1523 N N . CYS A 1 197 ? -9.094 10.602 -10.367 1 55.94 197 CYS A N 1
ATOM 1524 C CA . CYS A 1 197 ? -9.539 11.93 -10.781 1 55.94 197 CYS A CA 1
ATOM 1525 C C . CYS A 1 197 ? -11.055 11.992 -10.891 1 55.94 197 CYS A C 1
ATOM 1527 O O . CYS A 1 197 ? -11.617 11.625 -11.93 1 55.94 197 CYS A O 1
ATOM 1529 N N . GLY A 1 198 ? -11.836 11.289 -9.961 1 46.22 198 GLY A N 1
ATOM 1530 C CA . GLY A 1 198 ? -13.273 11.438 -10.133 1 46.22 198 GLY A CA 1
ATOM 1531 C C . GLY A 1 198 ? -13.672 12.734 -10.805 1 46.22 198 GLY A C 1
ATOM 1532 O O . GLY A 1 198 ? -14.508 12.742 -11.711 1 46.22 198 GLY A O 1
ATOM 1533 N N . LEU A 1 199 ? -13.555 13.859 -9.922 1 42.66 199 LEU A N 1
ATOM 1534 C CA . LEU A 1 199 ? -14.312 15.094 -10.094 1 42.66 199 LEU A CA 1
ATOM 1535 C C . LEU A 1 199 ? -13.898 15.812 -11.375 1 42.66 199 LEU A C 1
ATOM 1537 O O . LEU A 1 199 ? -14.5 16.828 -11.75 1 42.66 199 LEU A O 1
ATOM 1541 N N . TYR A 1 200 ? -12.773 15.625 -11.82 1 39.94 200 TYR A N 1
ATOM 1542 C CA . TYR A 1 200 ? -12.422 16.547 -12.891 1 39.94 200 TYR A CA 1
ATOM 1543 C C . TYR A 1 200 ? -13.352 16.375 -14.086 1 39.94 200 TYR A C 1
ATOM 1545 O O . TYR A 1 200 ? -13.703 17.359 -14.758 1 39.94 200 TYR A O 1
ATOM 1553 N N . THR A 1 201 ? -13.602 15.195 -14.438 1 40.22 201 THR A N 1
ATOM 1554 C CA . THR A 1 201 ? -14.469 15.078 -15.609 1 40.22 201 THR A CA 1
ATOM 1555 C C . THR A 1 201 ? -15.859 15.641 -15.312 1 40.22 201 THR A C 1
ATOM 1557 O O . THR A 1 201 ? -16.547 16.141 -16.203 1 40.22 201 THR A O 1
ATOM 1560 N N . GLN A 1 202 ? -16.344 15.43 -14.133 1 36.34 202 GLN A N 1
ATOM 1561 C CA . GLN A 1 202 ? -17.688 15.961 -13.953 1 36.34 202 GLN A CA 1
ATOM 1562 C C . GLN A 1 202 ? -17.672 17.484 -13.891 1 36.34 202 GLN A C 1
ATOM 1564 O O . GLN A 1 202 ? -18.625 18.125 -14.32 1 36.34 202 GLN A O 1
ATOM 1569 N N . ALA A 1 203 ? -16.688 18.125 -13.148 1 35.91 203 ALA A N 1
ATOM 1570 C CA . ALA A 1 203 ? -16.672 19.578 -13.156 1 35.91 203 ALA A CA 1
ATOM 1571 C C . ALA A 1 203 ? -16.5 20.109 -14.578 1 35.91 203 ALA A C 1
ATOM 1573 O O . ALA A 1 203 ? -16.938 21.219 -14.883 1 35.91 203 ALA A O 1
ATOM 1574 N N . GLN A 1 204 ? -15.797 19.484 -15.383 1 35.47 204 GLN A N 1
ATOM 1575 C CA . GLN A 1 204 ? -15.719 19.984 -16.75 1 35.47 204 GLN A CA 1
ATOM 1576 C C . GLN A 1 204 ? -17.078 19.922 -17.453 1 35.47 204 GLN A C 1
ATOM 1578 O O . GLN A 1 204 ? -17.328 20.688 -18.375 1 35.47 204 GLN A O 1
ATOM 1583 N N . LYS A 1 205 ? -17.828 18.859 -17.125 1 36.78 205 LYS A N 1
ATOM 1584 C CA . LYS A 1 205 ? -19.109 18.938 -17.797 1 36.78 205 LYS A CA 1
ATOM 1585 C C . LYS A 1 205 ? -19.938 20.109 -17.297 1 36.78 205 LYS A C 1
ATOM 1587 O O . LYS A 1 205 ? -20.797 20.641 -18 1 36.78 205 LYS A O 1
ATOM 1592 N N . SER A 1 206 ? -19.891 20.297 -15.898 1 33.72 206 SER A N 1
ATOM 1593 C CA . SER A 1 206 ? -20.75 21.406 -15.5 1 33.72 206 SER A CA 1
ATOM 1594 C C . SER A 1 206 ? -20.156 22.734 -15.93 1 33.72 206 SER A C 1
ATOM 1596 O O . SER A 1 206 ? -20.891 23.672 -16.266 1 33.72 206 SER A O 1
ATOM 1598 N N . ASN A 1 207 ? -18.875 23.125 -15.453 1 34.47 207 ASN A N 1
ATOM 1599 C CA . ASN A 1 207 ? -18.422 24.469 -15.773 1 34.47 207 ASN A CA 1
ATOM 1600 C C . ASN A 1 207 ? -18.016 24.594 -17.25 1 34.47 207 ASN A C 1
ATOM 1602 O O . ASN A 1 207 ? -16.891 24.266 -17.609 1 34.47 207 ASN A O 1
ATOM 1606 N N . LYS A 1 208 ? -18.641 24.25 -18.312 1 33.31 208 LYS A N 1
ATOM 1607 C CA . LYS A 1 208 ? -18.422 25 -19.531 1 33.31 208 LYS A CA 1
ATOM 1608 C C . LYS A 1 208 ? -18.328 26.484 -19.266 1 33.31 208 LYS A C 1
ATOM 1610 O O . LYS A 1 208 ? -18.047 27.281 -20.172 1 33.31 208 LYS A O 1
ATOM 1615 N N . ALA A 1 209 ? -19.281 27.109 -18.516 1 27.94 209 ALA A N 1
ATOM 1616 C CA . ALA A 1 209 ? -19.141 28.547 -18.656 1 27.94 209 ALA A CA 1
ATOM 1617 C C . ALA A 1 209 ? -17.812 29.016 -18.094 1 27.94 209 ALA A C 1
ATOM 1619 O O . ALA A 1 209 ? -17.219 29.984 -18.594 1 27.94 209 ALA A O 1
ATOM 1620 N N . SER A 1 210 ? -17.469 29.109 -16.656 1 26.61 210 SER A N 1
ATOM 1621 C CA . SER A 1 210 ? -16.328 29.938 -16.266 1 26.61 210 SER A CA 1
ATOM 1622 C C . SER A 1 210 ? -15.023 29.172 -16.375 1 26.61 210 SER A C 1
ATOM 1624 O O . SER A 1 210 ? -15.016 27.938 -16.375 1 26.61 210 SER A O 1
ATOM 1626 N N . ASP A 1 211 ? -13.664 29.766 -16.422 1 27.98 211 ASP A N 1
ATOM 1627 C CA . ASP A 1 211 ? -12.258 29.703 -16.812 1 27.98 211 ASP A CA 1
ATOM 1628 C C . ASP A 1 211 ? -11.508 28.625 -16.031 1 27.98 211 ASP A C 1
ATOM 1630 O O . ASP A 1 211 ? -10.344 28.328 -16.344 1 27.98 211 ASP A O 1
ATOM 1634 N N . HIS A 1 212 ? -11.703 28.391 -14.68 1 28.05 212 HIS A N 1
ATOM 1635 C CA . HIS A 1 212 ? -10.562 27.875 -13.93 1 28.05 212 HIS A CA 1
ATOM 1636 C C . HIS A 1 212 ? -10.375 26.375 -14.172 1 28.05 212 HIS A C 1
ATOM 1638 O O . HIS A 1 212 ? -10.969 25.562 -13.477 1 28.05 212 HIS A O 1
ATOM 1644 N N . GLY A 1 213 ? -10.273 25.891 -15.312 1 30.73 213 GLY A N 1
ATOM 1645 C CA . GLY A 1 213 ? -9.984 24.578 -15.867 1 30.73 213 GLY A CA 1
ATOM 1646 C C . GLY A 1 213 ? -8.695 23.969 -15.328 1 30.73 213 GLY A C 1
ATOM 1647 O O . GLY A 1 213 ? -8.125 23.062 -15.938 1 30.73 213 GLY A O 1
ATOM 1648 N N . TRP A 1 214 ? -7.887 24.562 -14.438 1 28.5 214 TRP A N 1
ATOM 1649 C CA . TRP A 1 214 ? -6.453 24.297 -14.352 1 28.5 214 TRP A CA 1
ATOM 1650 C C . TRP A 1 214 ? -6.18 22.891 -13.852 1 28.5 214 TRP A C 1
ATOM 1652 O O . TRP A 1 214 ? -5.238 22.234 -14.305 1 28.5 214 TRP A O 1
ATOM 1662 N N . ILE A 1 215 ? -6.738 22.422 -12.688 1 33.06 215 ILE A N 1
ATOM 1663 C CA . ILE A 1 215 ? -5.883 21.578 -11.867 1 33.06 215 ILE A CA 1
ATOM 1664 C C . ILE A 1 215 ? -5.84 20.172 -12.469 1 33.06 215 ILE A C 1
ATOM 1666 O O . ILE A 1 215 ? -4.785 19.531 -12.508 1 33.06 215 ILE A O 1
ATOM 1670 N N . CYS A 1 216 ? -6.914 19.5 -12.828 1 35.22 216 CYS A N 1
ATOM 1671 C CA . CYS A 1 216 ? -6.84 18.141 -13.352 1 35.22 216 CYS A CA 1
ATOM 1672 C C . CYS A 1 216 ? -6.113 18.109 -14.688 1 35.22 216 CYS A C 1
ATOM 1674 O O . CYS A 1 216 ? -5.902 17.031 -15.258 1 35.22 216 CYS A O 1
ATOM 1676 N N . ASP A 1 217 ? -5.953 19.25 -15.43 1 34.78 217 ASP A N 1
ATOM 1677 C CA . ASP A 1 217 ? -5.273 19.484 -16.703 1 34.78 217 ASP A CA 1
ATOM 1678 C C . ASP A 1 217 ? -3.793 19.109 -16.609 1 34.78 217 ASP A C 1
ATOM 1680 O O . ASP A 1 217 ? -3.115 18.984 -17.625 1 34.78 217 ASP A O 1
ATOM 1684 N N . GLN A 1 218 ? -3.217 19.125 -15.445 1 35.06 218 GLN A N 1
ATOM 1685 C CA . GLN A 1 218 ? -1.776 18.891 -15.422 1 35.06 218 GLN A CA 1
ATOM 1686 C C . GLN A 1 218 ? -1.449 17.422 -15.695 1 35.06 218 GLN A C 1
ATOM 1688 O O . GLN A 1 218 ? -0.436 17.125 -16.328 1 35.06 218 GLN A O 1
ATOM 1693 N N . GLN A 1 219 ? -2.236 16.453 -15.133 1 37.03 219 GLN A N 1
ATOM 1694 C CA . GLN A 1 219 ? -1.875 15.086 -15.523 1 37.03 219 GLN A CA 1
ATOM 1695 C C . GLN A 1 219 ? -2.186 14.828 -17 1 37.03 219 GLN A C 1
ATOM 1697 O O . GLN A 1 219 ? -1.426 14.148 -17.688 1 37.03 219 GLN A O 1
ATOM 1702 N N . LEU A 1 220 ? -3.33 15.281 -17.516 1 35.44 220 LEU A N 1
ATOM 1703 C CA . LEU A 1 220 ? -3.527 15.25 -18.953 1 35.44 220 LEU A CA 1
ATOM 1704 C C . LEU A 1 220 ? -2.504 16.141 -19.656 1 35.44 220 LEU A C 1
ATOM 1706 O O . LEU A 1 220 ? -2.107 15.852 -20.797 1 35.44 220 LEU A O 1
ATOM 1710 N N . SER A 1 221 ? -2.068 17.234 -19.109 1 36.69 221 SER A N 1
ATOM 1711 C CA . SER A 1 221 ? -1.034 18.094 -19.672 1 36.69 221 SER A CA 1
ATOM 1712 C C . SER A 1 221 ? 0.324 17.406 -19.672 1 36.69 221 SER A C 1
ATOM 1714 O O . SER A 1 221 ? 1.186 17.703 -20.5 1 36.69 221 SER A O 1
ATOM 1716 N N . LYS A 1 222 ? 0.565 16.516 -18.734 1 36.5 222 LYS A N 1
ATOM 1717 C CA . LYS A 1 222 ? 1.796 15.742 -18.859 1 36.5 222 LYS A CA 1
ATOM 1718 C C . LYS A 1 222 ? 1.705 14.773 -20.047 1 36.5 222 LYS A C 1
ATOM 1720 O O . LYS A 1 222 ? 2.715 14.469 -20.672 1 36.5 222 LYS A O 1
ATOM 1725 N N . ILE A 1 223 ? 0.59 14.211 -20.359 1 35.25 223 ILE A N 1
ATOM 1726 C CA . ILE A 1 223 ? 0.468 13.469 -21.609 1 35.25 223 ILE A CA 1
ATOM 1727 C C . ILE A 1 223 ? 0.737 14.406 -22.781 1 35.25 223 ILE A C 1
ATOM 1729 O O . ILE A 1 223 ? 1.412 14.023 -23.75 1 35.25 223 ILE A O 1
ATOM 1733 N N . HIS A 1 224 ? 0.286 15.68 -22.703 1 32.97 224 HIS A N 1
ATOM 1734 C CA . HIS A 1 224 ? 0.471 16.609 -23.812 1 32.97 224 HIS A CA 1
ATOM 1735 C C . HIS A 1 224 ? 1.864 17.234 -23.781 1 32.97 224 HIS A C 1
ATOM 1737 O O . HIS A 1 224 ? 2.361 17.703 -24.812 1 32.97 224 HIS A O 1
ATOM 1743 N N . LYS A 1 225 ? 2.496 17.531 -22.625 1 33.62 225 LYS A N 1
ATOM 1744 C CA . LYS A 1 225 ? 3.775 18.234 -22.688 1 33.62 225 LYS A CA 1
ATOM 1745 C C . LYS A 1 225 ? 4.867 17.328 -23.266 1 33.62 225 LYS A C 1
ATOM 1747 O O . LYS A 1 225 ? 5.832 17.828 -23.844 1 33.62 225 LYS A O 1
ATOM 1752 N N . TYR A 1 226 ? 4.906 16.031 -23.078 1 33.25 226 TYR A N 1
ATOM 1753 C CA . TYR A 1 226 ? 5.91 15.305 -23.844 1 33.25 226 TYR A CA 1
ATOM 1754 C C . TYR A 1 226 ? 5.73 15.531 -25.344 1 33.25 226 TYR A C 1
ATOM 1756 O O . TYR A 1 226 ? 6.641 15.266 -26.125 1 33.25 226 TYR A O 1
ATOM 1764 N N . GLU A 1 227 ? 4.496 15.859 -25.766 1 32.53 227 GLU A N 1
ATOM 1765 C CA . GLU A 1 227 ? 4.367 16.094 -27.203 1 32.53 227 GLU A CA 1
ATOM 1766 C C . GLU A 1 227 ? 4.906 17.469 -27.594 1 32.53 227 GLU A C 1
ATOM 1768 O O . GLU A 1 227 ? 5.145 17.75 -28.766 1 32.53 227 GLU A O 1
ATOM 1773 N N . GLU A 1 228 ? 4.93 18.5 -26.734 1 33.56 228 GLU A N 1
ATOM 1774 C CA . GLU A 1 228 ? 5.316 19.797 -27.297 1 33.56 228 GLU A CA 1
ATOM 1775 C C . GLU A 1 228 ? 6.797 19.828 -27.656 1 33.56 228 GLU A C 1
ATOM 1777 O O . GLU A 1 228 ? 7.23 20.656 -28.453 1 33.56 228 GLU A O 1
ATOM 1782 N N . GLU A 1 229 ? 7.781 19.203 -27.016 1 34.16 229 GLU A N 1
ATOM 1783 C CA . GLU A 1 229 ? 9.102 19.469 -27.578 1 34.16 229 GLU A CA 1
ATOM 1784 C C . GLU A 1 229 ? 9.203 18.938 -29.016 1 34.16 229 GLU A C 1
ATOM 1786 O O . GLU A 1 229 ? 10.133 19.297 -29.75 1 34.16 229 GLU A O 1
ATOM 1791 N N . GLU A 1 230 ? 8.594 17.797 -29.422 1 32.62 230 GLU A N 1
ATOM 1792 C CA . GLU A 1 230 ? 8.75 17.531 -30.859 1 32.62 230 GLU A CA 1
ATOM 1793 C C . GLU A 1 230 ? 7.805 18.375 -31.688 1 32.62 230 GLU A C 1
ATOM 1795 O O . GLU A 1 230 ? 6.789 17.891 -32.188 1 32.62 230 GLU A O 1
ATOM 1800 N N . GLU A 1 231 ? 7.402 19.547 -31.344 1 32.53 231 GLU A N 1
ATOM 1801 C CA . GLU A 1 231 ? 6.531 20.359 -32.188 1 32.53 231 GLU A CA 1
ATOM 1802 C C . GLU A 1 231 ? 7.203 20.688 -33.5 1 32.53 231 GLU A C 1
ATOM 1804 O O . GLU A 1 231 ? 6.691 21.516 -34.281 1 32.53 231 GLU A O 1
ATOM 1809 N N . GLU A 1 232 ? 8.469 20.562 -33.812 1 33.56 232 GLU A N 1
ATOM 1810 C CA . GLU A 1 232 ? 8.703 21.156 -35.125 1 33.56 232 GLU A CA 1
ATOM 1811 C C . GLU A 1 232 ? 7.621 20.734 -36.125 1 33.56 232 GLU A C 1
ATOM 1813 O O . GLU A 1 232 ? 6.984 21.578 -36.75 1 33.56 232 GLU A O 1
ATOM 1818 N N . ASP A 1 233 ? 8.016 20.141 -37.375 1 33.47 233 ASP A N 1
ATOM 1819 C CA . ASP A 1 233 ? 7.469 20.078 -38.719 1 33.47 233 ASP A CA 1
ATOM 1820 C C . ASP A 1 233 ? 6.238 19.172 -38.781 1 33.47 233 ASP A C 1
ATOM 1822 O O . ASP A 1 233 ? 5.629 19 -39.844 1 33.47 233 ASP A O 1
ATOM 1826 N N . LEU A 1 234 ? 6.27 17.984 -38.156 1 30.27 234 LEU A N 1
ATOM 1827 C CA . LEU A 1 234 ? 5.293 17.078 -38.75 1 30.27 234 LEU A CA 1
ATOM 1828 C C . LEU A 1 234 ? 3.871 17.547 -38.469 1 30.27 234 LEU A C 1
ATOM 1830 O O . LEU A 1 234 ? 3.512 17.797 -37.312 1 30.27 234 LEU A O 1
ATOM 1834 N N . GLU A 1 235 ? 3.154 18.438 -39.281 1 32.91 235 GLU A N 1
ATOM 1835 C CA . GLU A 1 235 ? 1.767 18.656 -39.688 1 32.91 235 GLU A CA 1
ATOM 1836 C C . GLU A 1 235 ? 0.899 17.453 -39.344 1 32.91 235 GLU A C 1
ATOM 1838 O O . GLU A 1 235 ? -0.195 17.297 -39.906 1 32.91 235 GLU A O 1
ATOM 1843 N N . THR A 1 236 ? 1.521 16.328 -39.094 1 31.45 236 THR A N 1
ATOM 1844 C CA . THR A 1 236 ? 0.491 15.297 -39 1 31.45 236 THR A CA 1
ATOM 1845 C C . THR A 1 236 ? -0.647 15.742 -38.094 1 31.45 236 THR A C 1
ATOM 1847 O O . THR A 1 236 ? -0.408 16.328 -37.031 1 31.45 236 THR A O 1
ATOM 1850 N N . GLY A 1 237 ? -1.893 16.172 -38.719 1 30.23 237 GLY A N 1
ATOM 1851 C CA . GLY A 1 237 ? -3.189 16.312 -38.062 1 30.23 237 GLY A CA 1
ATOM 1852 C C . GLY A 1 237 ? -3.248 15.641 -36.719 1 30.23 237 GLY A C 1
ATOM 1853 O O . GLY A 1 237 ? -3.369 14.414 -36.625 1 30.23 237 GLY A O 1
ATOM 1854 N N . ALA A 1 238 ? -2.348 16.047 -35.969 1 32.16 238 ALA A N 1
ATOM 1855 C CA . ALA A 1 238 ? -2.498 15.547 -34.594 1 32.16 238 ALA A CA 1
ATOM 1856 C C . ALA A 1 238 ? -3.971 15.422 -34.219 1 32.16 238 ALA A C 1
ATOM 1858 O O . ALA A 1 238 ? -4.672 16.422 -34.094 1 32.16 238 ALA A O 1
ATOM 1859 N N . SER A 1 239 ? -4.828 14.562 -34.906 1 32.69 239 SER A N 1
ATOM 1860 C CA . SER A 1 239 ? -6.184 14.211 -34.5 1 32.69 239 SER A CA 1
ATOM 1861 C C . SER A 1 239 ? -6.41 14.477 -33 1 32.69 239 SER A C 1
ATOM 1863 O O . SER A 1 239 ? -5.551 14.18 -32.188 1 32.69 239 SER A O 1
ATOM 1865 N N . LYS A 1 240 ? -6.875 15.578 -32.5 1 36.22 240 LYS A N 1
ATOM 1866 C CA . LYS A 1 240 ? -7.492 15.758 -31.203 1 36.22 240 LYS A CA 1
ATOM 1867 C C . LYS A 1 240 ? -7.699 14.422 -30.5 1 36.22 240 LYS A C 1
ATOM 1869 O O . LYS A 1 240 ? -8.57 13.641 -30.891 1 36.22 240 LYS A O 1
ATOM 1874 N N . ASP A 1 241 ? -6.66 13.633 -30.281 1 43.12 241 ASP A N 1
ATOM 1875 C CA . ASP A 1 241 ? -6.516 12.281 -29.734 1 43.12 241 ASP A CA 1
ATOM 1876 C C . ASP A 1 241 ? -7.684 11.93 -28.812 1 43.12 241 ASP A C 1
ATOM 1878 O O . ASP A 1 241 ? -7.934 12.625 -27.828 1 43.12 241 ASP A O 1
ATOM 1882 N N . TRP A 1 242 ? -8.766 11.43 -29.375 1 51.47 242 TRP A N 1
ATOM 1883 C CA . TRP A 1 242 ? -9.961 10.82 -28.797 1 51.47 242 TRP A CA 1
ATOM 1884 C C . TRP A 1 242 ? -9.633 10.078 -27.516 1 51.47 242 TRP A C 1
ATOM 1886 O O . TRP A 1 242 ? -8.711 9.266 -27.484 1 51.47 242 TRP A O 1
ATOM 1896 N N . LEU A 1 243 ? -9.688 10.789 -26.328 1 67.81 243 LEU A N 1
ATOM 1897 C CA . LEU A 1 243 ? -9.664 10.016 -25.094 1 67.81 243 LEU A CA 1
ATOM 1898 C C . LEU A 1 243 ? -10.969 9.25 -24.891 1 67.81 243 LEU A C 1
ATOM 1900 O O . LEU A 1 243 ? -12.047 9.805 -25.109 1 67.81 243 LEU A O 1
ATOM 1904 N N . PRO A 1 244 ? -10.836 7.926 -24.859 1 77.44 244 PRO A N 1
ATOM 1905 C CA . PRO A 1 244 ? -12.055 7.152 -24.594 1 77.44 244 PRO A CA 1
ATOM 1906 C C . PRO A 1 244 ? -12.898 7.746 -23.469 1 77.44 244 PRO A C 1
ATOM 1908 O O . PRO A 1 244 ? -12.359 8.266 -22.484 1 77.44 244 PRO A O 1
ATOM 1911 N N . GLU A 1 245 ? -14.141 7.953 -23.781 1 82.31 245 GLU A N 1
ATOM 1912 C CA . GLU A 1 245 ? -15.07 8.43 -22.766 1 82.31 245 GLU A CA 1
ATOM 1913 C C . GLU A 1 245 ? -15.523 7.297 -21.844 1 82.31 245 GLU A C 1
ATOM 1915 O O . GLU A 1 245 ? -16.359 6.477 -22.234 1 82.31 245 GLU A O 1
ATOM 1920 N N . LEU A 1 246 ? -14.898 7.051 -20.797 1 90.69 246 LEU A N 1
ATOM 1921 C CA . LEU A 1 246 ? -15.281 6.027 -19.828 1 90.69 246 LEU A CA 1
ATOM 1922 C C . LEU A 1 246 ? -16.109 6.629 -18.703 1 90.69 246 LEU A C 1
ATOM 1924 O O . LEU A 1 246 ? -15.766 7.68 -18.156 1 90.69 246 LEU A O 1
ATOM 1928 N N . GLU A 1 247 ? -17.219 6 -18.469 1 92.94 247 GLU A N 1
ATOM 1929 C CA . GLU A 1 247 ? -18.016 6.414 -17.312 1 92.94 247 GLU A CA 1
ATOM 1930 C C . GLU A 1 247 ? -17.25 6.188 -16.016 1 92.94 247 GLU A C 1
ATOM 1932 O O . GLU A 1 247 ? -16.422 5.273 -15.93 1 92.94 247 GLU A O 1
ATOM 1937 N N . VAL A 1 248 ? -17.531 7.102 -15.094 1 93.38 248 VAL A N 1
ATOM 1938 C CA . VAL A 1 248 ? -16.906 7 -13.773 1 93.38 248 VAL A CA 1
ATOM 1939 C C . VAL A 1 248 ? -17.922 6.469 -12.766 1 93.38 248 VAL A C 1
ATOM 1941 O O . VAL A 1 248 ? -19.094 6.879 -12.766 1 93.38 248 VAL A O 1
ATOM 1944 N N . GLN A 1 249 ? -17.5 5.535 -12.016 1 95.06 249 GLN A N 1
ATOM 1945 C CA . GLN A 1 249 ? -18.312 5.086 -10.898 1 95.06 249 GLN A CA 1
ATOM 1946 C C . GLN A 1 249 ? -17.5 4.98 -9.617 1 95.06 249 GLN A C 1
ATOM 1948 O O . GLN A 1 249 ? -16.266 4.824 -9.672 1 95.06 249 GLN A O 1
ATOM 1953 N N . SER A 1 250 ? -18.203 5.086 -8.516 1 95 250 SER A N 1
ATOM 1954 C CA . SER A 1 250 ? -17.531 4.824 -7.242 1 95 250 SER A CA 1
ATOM 1955 C C . SER A 1 250 ? -17.047 3.387 -7.16 1 95 250 SER A C 1
ATOM 1957 O O . SER A 1 250 ? -17.719 2.463 -7.617 1 95 250 SER A O 1
ATOM 1959 N N . TYR A 1 251 ? -15.938 3.188 -6.512 1 96.75 251 TYR A N 1
ATOM 1960 C CA . TYR A 1 251 ? -15.289 1.883 -6.473 1 96.75 251 TYR A CA 1
ATOM 1961 C C . TYR A 1 251 ? -16.125 0.871 -5.707 1 96.75 251 TYR A C 1
ATOM 1963 O O . TYR A 1 251 ? -15.938 -0.339 -5.852 1 96.75 251 TYR A O 1
ATOM 1971 N N . ASP A 1 252 ? -17.031 1.367 -4.871 1 95.5 252 ASP A N 1
ATOM 1972 C CA . ASP A 1 252 ? -17.797 0.476 -3.998 1 95.5 252 ASP A CA 1
ATOM 1973 C C . ASP A 1 252 ? -19.141 0.117 -4.621 1 95.5 252 ASP A C 1
ATOM 1975 O O . ASP A 1 252 ? -19.938 -0.588 -4.008 1 95.5 252 ASP A O 1
ATOM 1979 N N . LEU A 1 253 ? -19.406 0.688 -5.859 1 96.12 253 LEU A N 1
ATOM 1980 C CA . LEU A 1 253 ? -20.531 0.2 -6.648 1 96.12 253 LEU A CA 1
ATOM 1981 C C . LEU A 1 253 ? -20.172 -1.09 -7.375 1 96.12 253 LEU A C 1
ATOM 1983 O O . LEU A 1 253 ? -19 -1.312 -7.707 1 96.12 253 LEU A O 1
ATOM 1987 N N . ASP A 1 254 ? -21.109 -1.821 -7.656 1 96.62 254 ASP A N 1
ATOM 1988 C CA . ASP A 1 254 ? -20.875 -3.166 -8.172 1 96.62 254 ASP A CA 1
ATOM 1989 C C . ASP A 1 254 ? -20.141 -3.123 -9.508 1 96.62 254 ASP A C 1
ATOM 1991 O O . ASP A 1 254 ? -20.547 -2.414 -10.43 1 96.62 254 ASP A O 1
ATOM 1995 N N . TRP A 1 255 ? -19.047 -3.889 -9.633 1 97.75 255 TRP A N 1
ATOM 1996 C CA . TRP A 1 255 ? -18.297 -4.008 -10.883 1 97.75 255 TRP A CA 1
ATOM 1997 C C . TRP A 1 255 ? -17.781 -5.43 -11.078 1 97.75 255 TRP A C 1
ATOM 1999 O O . TRP A 1 255 ? -16.875 -5.664 -11.875 1 97.75 255 TRP A O 1
ATOM 2009 N N . THR A 1 256 ? -18.391 -6.355 -10.352 1 97.19 256 THR A N 1
ATOM 2010 C CA . THR A 1 256 ? -17.906 -7.727 -10.414 1 97.19 256 THR A CA 1
ATOM 2011 C C . THR A 1 256 ? -19 -8.672 -10.914 1 97.19 256 THR A C 1
ATOM 2013 O O . THR A 1 256 ? -18.969 -9.867 -10.625 1 97.19 256 THR A O 1
ATOM 2016 N N . GLU A 1 257 ? -19.969 -8.172 -11.617 1 94 257 GLU A N 1
ATOM 2017 C CA . GLU A 1 257 ? -21.062 -8.977 -12.172 1 94 257 GLU A CA 1
ATOM 2018 C C . GLU A 1 257 ? -20.531 -9.992 -13.188 1 94 257 GLU A C 1
ATOM 2020 O O . GLU A 1 257 ? -21.125 -11.055 -13.367 1 94 257 GLU A O 1
ATOM 2025 N N . ALA A 1 258 ? -19.547 -9.656 -13.891 1 92.62 258 ALA A N 1
ATOM 2026 C CA . ALA A 1 258 ? -18.766 -10.492 -14.805 1 92.62 258 ALA A CA 1
ATOM 2027 C C . ALA A 1 258 ? -17.312 -10.578 -14.367 1 92.62 258 ALA A C 1
ATOM 2029 O O . ALA A 1 258 ? -16.859 -9.805 -13.516 1 92.62 258 ALA A O 1
ATOM 2030 N N . PRO A 1 259 ? -16.656 -11.641 -14.969 1 97.62 259 PRO A N 1
ATOM 2031 C CA . PRO A 1 259 ? -15.219 -11.57 -14.664 1 97.62 259 PRO A CA 1
ATOM 2032 C C . PRO A 1 259 ? -14.648 -10.164 -14.859 1 97.62 259 PRO A C 1
ATOM 2034 O O . PRO A 1 259 ? -15 -9.477 -15.82 1 97.62 259 PRO A O 1
ATOM 2037 N N . ALA A 1 260 ? -13.914 -9.766 -13.898 1 98.62 260 ALA A N 1
ATOM 2038 C CA . ALA A 1 260 ? -13.461 -8.375 -13.891 1 98.62 260 ALA A CA 1
ATOM 2039 C C . ALA A 1 260 ? -11.938 -8.297 -13.859 1 98.62 260 ALA A C 1
ATOM 2041 O O . ALA A 1 260 ? -11.281 -9.094 -13.18 1 98.62 260 ALA A O 1
ATOM 2042 N N . ALA A 1 261 ? -11.383 -7.434 -14.602 1 98.81 261 ALA A N 1
ATOM 2043 C CA . ALA A 1 261 ? -9.969 -7.062 -14.508 1 98.81 261 ALA A CA 1
ATOM 2044 C C . ALA A 1 261 ? -9.812 -5.59 -14.141 1 98.81 261 ALA A C 1
ATOM 2046 O O . ALA A 1 261 ? -10.562 -4.738 -14.617 1 98.81 261 ALA A O 1
ATOM 2047 N N . VAL A 1 262 ? -8.898 -5.309 -13.305 1 98.69 262 VAL A N 1
ATOM 2048 C CA . VAL A 1 262 ? -8.641 -3.93 -12.898 1 98.69 262 VAL A CA 1
ATOM 2049 C C . VAL A 1 262 ? -7.25 -3.508 -13.367 1 98.69 262 VAL A C 1
ATOM 2051 O O . VAL A 1 262 ? -6.27 -4.219 -13.141 1 98.69 262 VAL A O 1
ATOM 2054 N N . VAL A 1 263 ? -7.184 -2.342 -14.008 1 98.69 263 VAL A N 1
ATOM 2055 C CA . VAL A 1 263 ? -5.91 -1.79 -14.453 1 98.69 263 VAL A CA 1
ATOM 2056 C C . VAL A 1 263 ? -5.398 -0.774 -13.438 1 98.69 263 VAL A C 1
ATOM 2058 O O . VAL A 1 263 ? -6.129 0.14 -13.039 1 98.69 263 VAL A O 1
ATOM 2061 N N . ILE A 1 264 ? -4.18 -0.918 -13 1 98.06 264 ILE A N 1
ATOM 2062 C CA . ILE A 1 264 ? -3.49 0.027 -12.125 1 98.06 264 ILE A CA 1
ATOM 2063 C C . ILE A 1 264 ? -2.357 0.705 -12.898 1 98.06 264 ILE A C 1
ATOM 2065 O O . ILE A 1 264 ? -1.476 0.032 -13.438 1 98.06 264 ILE A O 1
ATOM 2069 N N . GLY A 1 265 ? -2.404 1.965 -12.93 1 95.31 265 GLY A N 1
ATOM 2070 C CA . GLY A 1 265 ? -1.381 2.725 -13.633 1 95.31 265 GLY A CA 1
ATOM 2071 C C . GLY A 1 265 ? -0.107 2.895 -12.828 1 95.31 265 GLY A C 1
ATOM 2072 O O . GLY A 1 265 ? -0.131 2.826 -11.594 1 95.31 265 GLY A O 1
ATOM 2073 N N . GLY A 1 266 ? 0.955 3.15 -13.539 1 90.81 266 GLY A N 1
ATOM 2074 C CA . GLY A 1 266 ? 2.252 3.371 -12.914 1 90.81 266 GLY A CA 1
ATOM 2075 C C . GLY A 1 266 ? 2.35 4.703 -12.195 1 90.81 266 GLY A C 1
ATOM 2076 O O . GLY A 1 266 ? 1.507 5.582 -12.391 1 90.81 266 GLY A O 1
ATOM 2077 N N . GLU A 1 267 ? 3.396 4.895 -11.398 1 82.44 267 GLU A N 1
ATOM 2078 C CA . GLU A 1 267 ? 3.609 6.047 -10.523 1 82.44 267 GLU A CA 1
ATOM 2079 C C . GLU A 1 267 ? 3.881 7.312 -11.336 1 82.44 267 GLU A C 1
ATOM 2081 O O . GLU A 1 267 ? 3.453 8.406 -10.953 1 82.44 267 GLU A O 1
ATOM 2086 N N . THR A 1 268 ? 4.492 7.105 -12.438 1 79.06 268 THR A N 1
ATOM 2087 C CA . THR A 1 268 ? 4.984 8.258 -13.18 1 79.06 268 THR A CA 1
ATOM 2088 C C . THR A 1 268 ? 4.016 8.633 -14.305 1 79.06 268 THR A C 1
ATOM 2090 O O . THR A 1 268 ? 3.645 9.797 -14.445 1 79.06 268 THR A O 1
ATOM 2093 N N . HIS A 1 269 ? 3.449 7.609 -14.953 1 81.62 269 HIS A N 1
ATOM 2094 C CA . HIS A 1 269 ? 2.746 7.895 -16.203 1 81.62 269 HIS A CA 1
ATOM 2095 C C . HIS A 1 269 ? 1.243 7.691 -16.047 1 81.62 269 HIS A C 1
ATOM 2097 O O . HIS A 1 269 ? 0.462 8.133 -16.891 1 81.62 269 HIS A O 1
ATOM 2103 N N . GLY A 1 270 ? 0.912 7.078 -14.969 1 88.75 270 GLY A N 1
ATOM 2104 C CA . GLY A 1 270 ? -0.503 6.785 -14.812 1 88.75 270 GLY A CA 1
ATOM 2105 C C . GLY A 1 270 ? -1.015 5.777 -15.828 1 88.75 270 GLY A C 1
ATOM 2106 O O . GLY A 1 270 ? -0.297 4.848 -16.203 1 88.75 270 GLY A O 1
ATOM 2107 N N . LEU A 1 271 ? -2.205 5.934 -16.219 1 92.38 271 LEU A N 1
ATOM 2108 C CA . LEU A 1 271 ? -2.846 5.012 -17.141 1 92.38 271 LEU A CA 1
ATOM 2109 C C . LEU A 1 271 ? -2.475 5.348 -18.594 1 92.38 271 LEU A C 1
ATOM 2111 O O . LEU A 1 271 ? -2.416 6.52 -18.953 1 92.38 271 LEU A O 1
ATOM 2115 N N . SER A 1 272 ? -2.223 4.344 -19.344 1 93.44 272 SER A N 1
ATOM 2116 C CA . SER A 1 272 ? -1.957 4.539 -20.766 1 93.44 272 SER A CA 1
ATOM 2117 C C . SER A 1 272 ? -3.254 4.695 -21.562 1 93.44 272 SER A C 1
ATOM 2119 O O . SER A 1 272 ? -4.328 4.34 -21.078 1 93.44 272 SER A O 1
ATOM 2121 N N . LEU A 1 273 ? -3.113 5.23 -22.703 1 92.88 273 LEU A N 1
ATOM 2122 C CA . LEU A 1 273 ? -4.25 5.324 -23.609 1 92.88 273 LEU A CA 1
ATOM 2123 C C . LEU A 1 273 ? -4.797 3.941 -23.938 1 92.88 273 LEU A C 1
ATOM 2125 O O . LEU A 1 273 ? -6.016 3.754 -24.031 1 92.88 273 LEU A O 1
ATOM 2129 N N . GLU A 1 274 ? -3.947 2.965 -24.109 1 95.69 274 GLU A N 1
ATOM 2130 C CA . GLU A 1 274 ? -4.32 1.595 -24.438 1 95.69 274 GLU A CA 1
ATOM 2131 C C . GLU A 1 274 ? -5.176 0.971 -23.344 1 95.69 274 GLU A C 1
ATOM 2133 O O . GLU A 1 274 ? -6.102 0.205 -23.625 1 95.69 274 GLU A O 1
ATOM 2138 N N . SER A 1 275 ? -4.836 1.303 -22.109 1 96 275 SER A N 1
ATOM 2139 C CA . SER A 1 275 ? -5.633 0.783 -21 1 96 275 SER A CA 1
ATOM 2140 C C . SER A 1 275 ? -7.055 1.33 -21.031 1 96 275 SER A C 1
ATOM 2142 O O . SER A 1 275 ? -8.016 0.597 -20.781 1 96 275 SER A O 1
ATOM 2144 N N . LEU A 1 276 ? -7.191 2.613 -21.359 1 94.81 276 LEU A N 1
ATOM 2145 C CA . LEU A 1 276 ? -8.5 3.238 -21.469 1 94.81 276 LEU A CA 1
ATOM 2146 C C . LEU A 1 276 ? -9.297 2.648 -22.625 1 94.81 276 LEU A C 1
ATOM 2148 O O . LEU A 1 276 ? -10.5 2.4 -22.5 1 94.81 276 LEU A O 1
ATOM 2152 N N . GLN A 1 277 ? -8.617 2.43 -23.672 1 96.06 277 GLN A N 1
ATOM 2153 C CA . GLN A 1 277 ? -9.25 1.837 -24.844 1 96.06 277 GLN A CA 1
ATOM 2154 C C . GLN A 1 277 ? -9.734 0.42 -24.547 1 96.06 277 GLN A C 1
ATOM 2156 O O . GLN A 1 277 ? -10.828 0.033 -24.969 1 96.06 277 GLN A O 1
ATOM 2161 N N . LEU A 1 278 ? -8.922 -0.346 -23.859 1 97.38 278 LEU A N 1
ATOM 2162 C CA . LEU A 1 278 ? -9.312 -1.701 -23.484 1 97.38 278 LEU A CA 1
ATOM 2163 C C . LEU A 1 278 ? -10.539 -1.686 -22.578 1 97.38 278 LEU A C 1
ATOM 2165 O O . LEU A 1 278 ? -11.453 -2.494 -22.75 1 97.38 278 LEU A O 1
ATOM 2169 N N . ALA A 1 279 ? -10.531 -0.78 -21.609 1 97.31 279 ALA A N 1
ATOM 2170 C CA . ALA A 1 279 ? -11.688 -0.644 -20.734 1 97.31 279 ALA A CA 1
ATOM 2171 C C . ALA A 1 279 ? -12.953 -0.329 -21.531 1 97.31 279 ALA A C 1
ATOM 2173 O O . ALA A 1 279 ? -14 -0.948 -21.328 1 97.31 279 ALA A O 1
ATOM 2174 N N . GLU A 1 280 ? -12.836 0.584 -22.422 1 96 280 GLU A N 1
ATOM 2175 C CA . GLU A 1 280 ? -13.977 0.974 -23.25 1 96 280 GLU A CA 1
ATOM 2176 C C . GLU A 1 280 ? -14.469 -0.196 -24.094 1 96 280 GLU A C 1
ATOM 2178 O O . GLU A 1 280 ? -15.672 -0.479 -24.125 1 96 280 GLU A O 1
ATOM 2183 N N . SER A 1 281 ? -13.586 -0.882 -24.75 1 96.38 281 SER A N 1
ATOM 2184 C CA . SER A 1 281 ? -13.953 -1.943 -25.672 1 96.38 281 SER A CA 1
ATOM 2185 C C . SER A 1 281 ? -14.57 -3.131 -24.953 1 96.38 281 SER A C 1
ATOM 2187 O O . SER A 1 281 ? -15.297 -3.926 -25.562 1 96.38 281 SER A O 1
ATOM 2189 N N . THR A 1 282 ? -14.375 -3.25 -23.594 1 97.56 282 THR A N 1
ATOM 2190 C CA . THR A 1 282 ? -14.891 -4.383 -22.844 1 97.56 282 THR A CA 1
ATOM 2191 C C . THR A 1 282 ? -16.109 -3.975 -22.016 1 97.56 282 THR A C 1
ATOM 2193 O O . THR A 1 282 ? -16.609 -4.762 -21.203 1 97.56 282 THR A O 1
ATOM 2196 N N . GLY A 1 283 ? -16.5 -2.723 -22.125 1 96.5 283 GLY A N 1
AT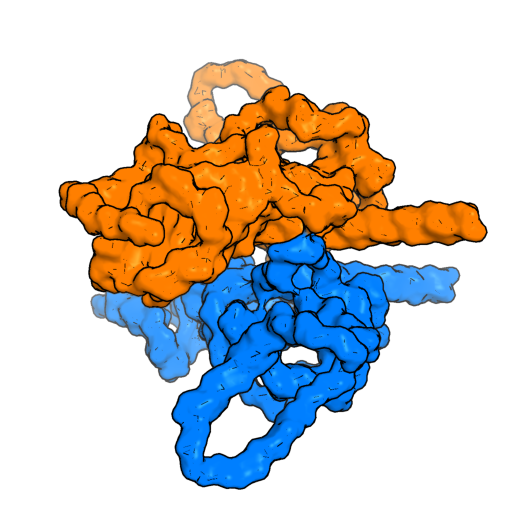OM 2197 C CA . GLY A 1 283 ? -17.656 -2.24 -21.391 1 96.5 283 GLY A CA 1
ATOM 2198 C C . GLY A 1 283 ? -17.344 -1.92 -19.938 1 96.5 283 GLY A C 1
ATOM 2199 O O . GLY A 1 283 ? -18.234 -1.926 -19.094 1 96.5 283 GLY A O 1
ATOM 2200 N N . GLY A 1 284 ? -16.062 -1.697 -19.672 1 97.06 284 GLY A N 1
ATOM 2201 C CA . GLY A 1 284 ? -15.672 -1.324 -18.328 1 97.06 284 GLY A CA 1
ATOM 2202 C C . GLY A 1 284 ? -15.844 0.156 -18.031 1 97.06 284 GLY A C 1
ATOM 2203 O O . GLY A 1 284 ? -16.5 0.869 -18.797 1 97.06 284 GLY A O 1
ATOM 2204 N N . ARG A 1 285 ? -15.375 0.563 -16.859 1 96.44 285 ARG A N 1
ATOM 2205 C CA . ARG A 1 285 ? -15.523 1.932 -16.375 1 96.44 285 ARG A CA 1
ATOM 2206 C C . ARG A 1 285 ? -14.305 2.355 -15.57 1 96.44 285 ARG A C 1
ATOM 2208 O O . ARG A 1 285 ? -13.375 1.569 -15.383 1 96.44 285 ARG A O 1
ATOM 2215 N N . ARG A 1 286 ? -14.375 3.607 -15.211 1 95.81 286 ARG A N 1
ATOM 2216 C CA . ARG A 1 286 ? -13.398 4.109 -14.25 1 95.81 286 ARG A CA 1
ATOM 2217 C C . ARG A 1 286 ? -13.883 3.91 -12.82 1 95.81 286 ARG A C 1
ATOM 2219 O O . ARG A 1 286 ? -15.008 4.285 -12.484 1 95.81 286 ARG A O 1
ATOM 2226 N N . LEU A 1 287 ? -13.047 3.232 -12.039 1 97 287 LEU A N 1
ATOM 2227 C CA . LEU A 1 287 ? -13.367 3.064 -10.625 1 97 287 LEU A CA 1
ATOM 2228 C C . LEU A 1 287 ? -12.75 4.18 -9.797 1 97 287 LEU A C 1
ATOM 2230 O O . LEU A 1 287 ? -11.523 4.293 -9.719 1 97 287 LEU A O 1
ATOM 2234 N N . LEU A 1 288 ? -13.539 4.945 -9.164 1 94.81 288 LEU A N 1
ATOM 2235 C CA . LEU A 1 288 ? -13.086 6.094 -8.383 1 94.81 288 LEU A CA 1
ATOM 2236 C C . LEU A 1 288 ? -12.969 5.738 -6.91 1 94.81 288 LEU A C 1
ATOM 2238 O O . LEU A 1 288 ? -13.953 5.332 -6.281 1 94.81 288 LEU A O 1
ATOM 2242 N N . ILE A 1 289 ? -11.836 5.824 -6.41 1 94.88 289 ILE A N 1
ATOM 2243 C CA . ILE A 1 289 ? -11.633 5.809 -4.965 1 94.88 289 ILE A CA 1
ATOM 2244 C C . ILE A 1 289 ? -11.711 7.23 -4.418 1 94.88 289 ILE A C 1
ATOM 2246 O O . ILE A 1 289 ? -10.852 8.07 -4.715 1 94.88 289 ILE A O 1
ATOM 2250 N N . PRO A 1 290 ? -12.672 7.516 -3.691 1 91.5 290 PRO A N 1
ATOM 2251 C CA . PRO A 1 290 ? -12.789 8.898 -3.225 1 91.5 290 PRO A CA 1
ATOM 2252 C C . PRO A 1 290 ? -11.672 9.289 -2.256 1 91.5 290 PRO A C 1
ATOM 2254 O O . PRO A 1 290 ? -11.43 8.586 -1.272 1 91.5 290 PRO A O 1
ATOM 2257 N N . VAL A 1 291 ? -11.016 10.32 -2.521 1 92.56 291 VAL A N 1
ATOM 2258 C CA . VAL A 1 291 ? -9.992 10.883 -1.648 1 92.56 291 VAL A CA 1
ATOM 2259 C C . VAL A 1 291 ? -10.352 12.312 -1.274 1 92.56 291 VAL A C 1
ATOM 2261 O O . VAL A 1 291 ? -11.008 13.016 -2.051 1 92.56 291 VAL A O 1
ATOM 2264 N N . VAL A 1 292 ? -9.984 12.688 -0.082 1 92.44 292 VAL A N 1
ATOM 2265 C CA . VAL A 1 292 ? -10.242 14.055 0.364 1 92.44 292 VAL A CA 1
ATOM 2266 C C . VAL A 1 292 ? -9.617 15.047 -0.615 1 92.44 292 VAL A C 1
ATOM 2268 O O . VAL A 1 292 ? -8.484 14.844 -1.069 1 92.44 292 VAL A O 1
ATOM 2271 N N . PRO A 1 293 ? -10.367 16.094 -0.894 1 85.94 293 PRO A N 1
ATOM 2272 C CA . PRO A 1 293 ? -9.758 17.109 -1.748 1 85.94 293 PRO A CA 1
ATOM 2273 C C . PRO A 1 293 ? -8.453 17.672 -1.168 1 85.94 293 PRO A C 1
ATOM 2275 O O . PRO A 1 293 ? -8.352 17.875 0.045 1 85.94 293 PRO A O 1
ATOM 2278 N N . GLY A 1 294 ? -7.473 17.875 -1.959 1 79.94 294 GLY A N 1
ATOM 2279 C CA . GLY A 1 294 ? -6.168 18.312 -1.502 1 79.94 294 GLY A CA 1
ATOM 2280 C C . GLY A 1 294 ? -5.121 17.219 -1.536 1 79.94 294 GLY A C 1
ATOM 2281 O O . GLY A 1 294 ? -3.92 17.5 -1.558 1 79.94 294 GLY A O 1
ATOM 2282 N N . VAL A 1 295 ? -5.656 16.031 -1.393 1 84.69 295 VAL A N 1
ATOM 2283 C CA . VAL A 1 295 ? -4.785 14.883 -1.613 1 84.69 295 VAL A CA 1
ATOM 2284 C C . VAL A 1 295 ? -4.848 14.461 -3.078 1 84.69 295 VAL A C 1
ATOM 2286 O O . VAL A 1 295 ? -5.926 14.188 -3.607 1 84.69 295 VAL A O 1
ATOM 2289 N N . ASP A 1 296 ? -3.727 14.469 -3.771 1 78.5 296 ASP A N 1
ATOM 2290 C CA . ASP A 1 296 ? -3.695 14.266 -5.215 1 78.5 296 ASP A CA 1
ATOM 2291 C C . ASP A 1 296 ? -4.109 12.836 -5.578 1 78.5 296 ASP A C 1
ATOM 2293 O O . ASP A 1 296 ? -4.996 12.633 -6.41 1 78.5 296 ASP A O 1
ATOM 2297 N N . SER A 1 297 ? -3.369 11.891 -5.168 1 87.56 297 SER A N 1
ATOM 2298 C CA . SER A 1 297 ? -3.664 10.492 -5.492 1 87.56 297 SER A CA 1
ATOM 2299 C C . SER A 1 297 ? -3.07 9.547 -4.453 1 87.56 297 SER A C 1
ATOM 2301 O O . SER A 1 297 ? -2.283 9.969 -3.602 1 87.56 297 SER A O 1
ATOM 2303 N N . LEU A 1 298 ? -3.609 8.391 -4.516 1 93.31 298 LEU A N 1
ATOM 2304 C CA . LEU A 1 298 ? -3.023 7.34 -3.689 1 93.31 298 LEU A CA 1
ATOM 2305 C C . LEU A 1 298 ? -1.838 6.691 -4.395 1 93.31 298 LEU A C 1
ATOM 2307 O O . LEU A 1 298 ? -1.678 6.836 -5.609 1 93.31 298 LEU A O 1
ATOM 2311 N N . ASN A 1 299 ? -0.985 6.125 -3.588 1 93.69 299 ASN A N 1
ATOM 2312 C CA . ASN A 1 299 ? 0.05 5.254 -4.137 1 93.69 299 ASN A CA 1
ATOM 2313 C C . ASN A 1 299 ? -0.552 4.094 -4.926 1 93.69 299 ASN A C 1
ATOM 2315 O O . ASN A 1 299 ? -1.581 3.541 -4.531 1 93.69 299 ASN A O 1
ATOM 2319 N N . SER A 1 300 ? 0.121 3.697 -5.996 1 95.38 300 SER A N 1
ATOM 2320 C CA . SER A 1 300 ? -0.409 2.676 -6.895 1 95.38 300 SER A CA 1
ATOM 2321 C C . SER A 1 300 ? -0.7 1.38 -6.145 1 95.38 300 SER A C 1
ATOM 2323 O O . SER A 1 300 ? -1.718 0.729 -6.391 1 95.38 300 SER A O 1
ATOM 2325 N N . ALA A 1 301 ? 0.184 0.994 -5.227 1 97.19 301 ALA A N 1
ATOM 2326 C CA . ALA A 1 301 ? -0.001 -0.258 -4.5 1 97.19 301 ALA A CA 1
ATOM 2327 C C . ALA A 1 301 ? -1.192 -0.17 -3.549 1 97.19 301 ALA A C 1
ATOM 2329 O O . ALA A 1 301 ? -1.92 -1.148 -3.363 1 97.19 301 ALA A O 1
ATOM 2330 N N . MET A 1 302 ? -1.401 1.035 -2.994 1 96.62 302 MET A N 1
ATOM 2331 C CA . MET A 1 302 ? -2.551 1.245 -2.117 1 96.62 302 MET A CA 1
ATOM 2332 C C . MET A 1 302 ? -3.854 1.187 -2.904 1 96.62 302 MET A C 1
ATOM 2334 O O . MET A 1 302 ? -4.805 0.523 -2.49 1 96.62 302 MET A O 1
ATOM 2338 N N . ALA A 1 303 ? -3.857 1.876 -4.062 1 96.94 303 ALA A N 1
ATOM 2339 C CA . ALA A 1 303 ? -5.047 1.854 -4.914 1 96.94 303 ALA A CA 1
ATOM 2340 C C . ALA A 1 303 ? -5.387 0.431 -5.34 1 96.94 303 ALA A C 1
ATOM 2342 O O . ALA A 1 303 ? -6.547 0.019 -5.277 1 96.94 303 ALA A O 1
ATOM 2343 N N . ALA A 1 304 ? -4.371 -0.321 -5.758 1 98.19 304 ALA A N 1
ATOM 2344 C CA . ALA A 1 304 ? -4.57 -1.71 -6.16 1 98.19 304 ALA A CA 1
ATOM 2345 C C . ALA A 1 304 ? -5.18 -2.529 -5.027 1 98.19 304 ALA A C 1
ATOM 2347 O O . ALA A 1 304 ? -6.133 -3.281 -5.238 1 98.19 304 ALA A O 1
ATOM 2348 N N . SER A 1 305 ? -4.656 -2.355 -3.812 1 98.06 305 SER A N 1
ATOM 2349 C CA . SER A 1 305 ? -5.105 -3.141 -2.668 1 98.06 305 SER A CA 1
ATOM 2350 C C . SER A 1 305 ? -6.555 -2.82 -2.311 1 98.06 305 SER A C 1
ATOM 2352 O O . SER A 1 305 ? -7.352 -3.725 -2.061 1 98.06 305 SER A O 1
ATOM 2354 N N . ILE A 1 306 ? -6.895 -1.534 -2.326 1 98 306 ILE A N 1
ATOM 2355 C CA . ILE A 1 306 ? -8.25 -1.102 -2.018 1 98 306 ILE A CA 1
ATOM 2356 C C . ILE A 1 306 ? -9.227 -1.7 -3.029 1 98 306 ILE A C 1
ATOM 2358 O O . ILE A 1 306 ? -10.258 -2.266 -2.65 1 98 306 ILE A O 1
ATOM 2362 N N . LEU A 1 307 ? -8.875 -1.651 -4.309 1 98.5 307 LEU A N 1
ATOM 2363 C CA . LEU A 1 307 ? -9.773 -2.109 -5.363 1 98.5 307 LEU A CA 1
ATOM 2364 C C . LEU A 1 307 ? -9.891 -3.631 -5.355 1 98.5 307 LEU A C 1
ATOM 2366 O O . LEU A 1 307 ? -10.992 -4.176 -5.5 1 98.5 307 LEU A O 1
ATOM 2370 N N . LEU A 1 308 ? -8.805 -4.336 -5.16 1 98.69 308 LEU A N 1
ATOM 2371 C CA . LEU A 1 308 ? -8.82 -5.793 -5.176 1 98.69 308 LEU A CA 1
ATOM 2372 C C . LEU A 1 308 ? -9.648 -6.34 -4.016 1 98.69 308 LEU A C 1
ATOM 2374 O O . LEU A 1 308 ? -10.445 -7.262 -4.195 1 98.69 308 LEU A O 1
ATOM 2378 N N . PHE A 1 309 ? -9.523 -5.754 -2.84 1 98.19 309 PHE A N 1
ATOM 2379 C CA . PHE A 1 309 ? -10.242 -6.285 -1.69 1 98.19 309 PHE A CA 1
ATOM 2380 C C . PHE A 1 309 ? -11.703 -5.828 -1.705 1 98.19 309 PHE A C 1
ATOM 2382 O O . PHE A 1 309 ? -12.57 -6.492 -1.139 1 98.19 309 PHE A O 1
ATOM 2389 N N . GLU A 1 310 ? -11.953 -4.672 -2.404 1 98.25 310 GLU A N 1
ATOM 2390 C CA . GLU A 1 310 ? -13.344 -4.348 -2.701 1 98.25 310 GLU A CA 1
ATOM 2391 C C . GLU A 1 310 ? -13.953 -5.363 -3.664 1 98.25 310 GLU A C 1
ATOM 2393 O O . GLU A 1 310 ? -15.086 -5.812 -3.467 1 98.25 310 GLU A O 1
ATOM 2398 N N . GLY A 1 311 ? -13.195 -5.715 -4.746 1 98.44 311 GLY A N 1
ATOM 2399 C CA . GLY A 1 311 ? -13.664 -6.758 -5.648 1 98.44 311 GLY A CA 1
ATOM 2400 C C . GLY A 1 311 ? -13.938 -8.07 -4.945 1 98.44 311 GLY A C 1
ATOM 2401 O O . GLY A 1 311 ? -14.969 -8.703 -5.188 1 98.44 311 GLY A O 1
ATOM 2402 N N . ARG A 1 312 ? -13.047 -8.445 -4.055 1 97.69 312 ARG A N 1
ATOM 2403 C CA . ARG A 1 312 ? -13.227 -9.664 -3.279 1 97.69 312 ARG A CA 1
ATOM 2404 C C . ARG A 1 312 ? -14.484 -9.586 -2.416 1 97.69 312 ARG A C 1
ATOM 2406 O O . ARG A 1 312 ? -15.258 -10.547 -2.346 1 97.69 312 ARG A O 1
ATOM 2413 N N . ARG A 1 313 ? -14.672 -8.484 -1.717 1 97.06 313 ARG A N 1
ATOM 2414 C CA . ARG A 1 313 ? -15.852 -8.289 -0.882 1 97.06 313 ARG A CA 1
ATOM 2415 C C . ARG A 1 313 ? -17.141 -8.43 -1.699 1 97.06 313 ARG A C 1
ATOM 2417 O O . ARG A 1 313 ? -18.062 -9.117 -1.282 1 97.06 313 ARG A O 1
ATOM 2424 N N . GLN A 1 314 ? -17.156 -7.801 -2.893 1 97.69 314 GLN A N 1
ATOM 2425 C CA . GLN A 1 314 ? -18.328 -7.852 -3.748 1 97.69 314 GLN A CA 1
ATOM 2426 C C . GLN A 1 314 ? -18.625 -9.273 -4.207 1 97.69 314 GLN A C 1
ATOM 2428 O O . GLN A 1 314 ? -19.781 -9.711 -4.203 1 97.69 314 GLN A O 1
ATOM 2433 N N . LEU A 1 315 ? -17.609 -9.977 -4.594 1 97.56 315 LEU A N 1
ATOM 2434 C CA . LEU A 1 315 ? -17.766 -11.344 -5.082 1 97.56 315 LEU A CA 1
ATOM 2435 C C . LEU A 1 315 ? -18.234 -12.266 -3.965 1 97.56 315 LEU A C 1
ATOM 2437 O O . LEU A 1 315 ? -19.062 -13.164 -4.195 1 97.56 315 LEU A O 1
ATOM 2441 N N . ARG A 1 316 ? -17.703 -12.055 -2.77 1 94.38 316 ARG A N 1
ATOM 2442 C CA . ARG A 1 316 ? -18.141 -12.836 -1.617 1 94.38 316 ARG A CA 1
ATOM 2443 C C . ARG A 1 316 ? -19.609 -12.602 -1.324 1 94.38 316 ARG A C 1
ATOM 2445 O O . ARG A 1 316 ? -20.359 -13.555 -1.093 1 94.38 316 ARG A O 1
ATOM 2452 N N . LEU A 1 317 ? -20.031 -11.336 -1.309 1 94.06 317 LEU A N 1
ATOM 2453 C CA . LEU A 1 317 ? -21.422 -10.984 -1.032 1 94.06 317 LEU A CA 1
ATOM 2454 C C . LEU A 1 317 ? -22.344 -11.578 -2.084 1 94.06 317 LEU A C 1
ATOM 2456 O O . LEU A 1 317 ? -23.453 -12.031 -1.759 1 94.06 317 LEU A O 1
ATOM 2460 N N . ARG A 1 318 ? -21.906 -11.578 -3.281 1 93.06 318 ARG A N 1
ATOM 2461 C CA . ARG A 1 318 ? -22.703 -12.164 -4.359 1 93.06 318 ARG A CA 1
ATOM 2462 C C . ARG A 1 318 ? -22.875 -13.664 -4.168 1 93.06 318 ARG A C 1
ATOM 2464 O O . ARG A 1 318 ? -23.953 -14.203 -4.391 1 93.06 318 ARG A O 1
ATOM 2471 N N . ALA A 1 319 ? -21.797 -14.305 -3.795 1 91.69 319 ALA A N 1
ATOM 2472 C CA . ALA A 1 319 ? -21.859 -15.75 -3.557 1 91.69 319 ALA A CA 1
ATOM 2473 C C . ALA A 1 319 ? -22.797 -16.078 -2.406 1 91.69 319 ALA A C 1
ATOM 2475 O O . ALA A 1 319 ? -23.531 -17.078 -2.461 1 91.69 319 ALA A O 1
ATOM 2476 N N . GLU A 1 320 ? -22.797 -15.242 -1.401 1 90.12 320 GLU A N 1
ATOM 2477 C CA . GLU A 1 320 ? -23.672 -15.445 -0.253 1 90.12 320 GLU A CA 1
ATOM 2478 C C . GLU A 1 320 ? -25.141 -15.266 -0.641 1 90.12 320 GLU A C 1
ATOM 2480 O O . GLU A 1 320 ? -26.016 -16 -0.167 1 90.12 320 GLU A O 1
ATOM 2485 N N . HIS A 1 321 ? -25.391 -14.297 -1.45 1 88.19 321 HIS A N 1
ATOM 2486 C CA . HIS A 1 321 ? -26.75 -14.039 -1.902 1 88.19 321 HIS A CA 1
ATOM 2487 C C . HIS A 1 321 ? -27.281 -15.188 -2.756 1 88.19 321 HIS A C 1
ATOM 2489 O O . HIS A 1 321 ? -28.438 -15.578 -2.633 1 88.19 321 HIS A O 1
ATOM 2495 N N . LEU A 1 322 ? -26.406 -15.695 -3.582 1 86.81 322 LEU A N 1
ATOM 2496 C CA . LEU A 1 322 ? -26.797 -16.797 -4.445 1 86.81 322 LEU A CA 1
ATOM 2497 C C . LEU A 1 322 ? -27.062 -18.062 -3.627 1 86.81 322 LEU A C 1
ATOM 2499 O O . LEU A 1 322 ? -27.953 -18.844 -3.953 1 86.81 322 LEU A O 1
ATOM 2503 N N . SER A 1 323 ? -26.344 -18.234 -2.584 1 86.69 323 SER A N 1
ATOM 2504 C CA . SER A 1 323 ? -26.547 -19.391 -1.716 1 86.69 323 SER A CA 1
ATOM 2505 C C . SER A 1 323 ? -27.844 -19.281 -0.925 1 86.69 323 SER A C 1
ATOM 2507 O O . SER A 1 323 ? -28.516 -20.281 -0.674 1 86.69 323 SER A O 1
ATOM 2509 N N . ARG A 1 324 ? -28.203 -18.078 -0.516 1 83.88 324 ARG A N 1
ATOM 2510 C CA . ARG A 1 324 ? -29.438 -17.859 0.232 1 83.88 324 ARG A CA 1
ATOM 2511 C C . ARG A 1 324 ? -30.656 -18.062 -0.656 1 83.88 324 ARG A C 1
ATOM 2513 O O . ARG A 1 324 ? -31.703 -18.547 -0.194 1 83.88 324 ARG A O 1
ATOM 2520 N N . ASP A 1 325 ? -30.5 -17.703 -1.862 1 80.44 325 ASP A N 1
ATOM 2521 C CA . ASP A 1 325 ? -31.594 -17.891 -2.803 1 80.44 325 ASP A CA 1
ATOM 2522 C C . ASP A 1 325 ? -31.812 -19.359 -3.127 1 80.44 325 ASP A C 1
ATOM 2524 O O . ASP A 1 325 ? -32.938 -19.781 -3.438 1 80.44 325 ASP A O 1
ATOM 2528 N N . ARG A 1 326 ? -30.766 -20.141 -3.016 1 76.44 326 ARG A N 1
ATOM 2529 C CA . ARG A 1 326 ? -30.875 -21.578 -3.301 1 76.44 326 ARG A CA 1
ATOM 2530 C C . ARG A 1 326 ? -31.391 -22.344 -2.09 1 76.44 326 ARG A C 1
ATOM 2532 O O . ARG A 1 326 ? -31.906 -23.453 -2.225 1 76.44 326 ARG A O 1
ATOM 2539 N N . SER A 1 327 ? -31.25 -21.75 -0.93 1 66.56 327 SER A N 1
ATOM 2540 C CA . SER A 1 327 ? -31.812 -22.422 0.238 1 66.56 327 SER A CA 1
ATOM 2541 C C . SER A 1 327 ? -33.281 -22.031 0.443 1 66.56 327 SER A C 1
ATOM 2543 O O . SER A 1 327 ? -33.594 -20.844 0.547 1 66.56 327 SER A O 1
ATOM 2545 N N . MET B 1 1 ? 11.984 42.438 -3.225 1 27.02 1 MET B N 1
ATOM 2546 C CA . MET B 1 1 ? 12.391 41.531 -2.172 1 27.02 1 MET B CA 1
ATOM 2547 C C . MET B 1 1 ? 13.898 41.312 -2.172 1 27.02 1 MET B C 1
ATOM 2549 O O . MET B 1 1 ? 14.484 40.938 -3.195 1 27.02 1 MET B O 1
ATOM 2553 N N . LEU B 1 2 ? 14.641 42 -1.466 1 29.81 2 LEU B N 1
ATOM 2554 C CA . LEU B 1 2 ? 16.094 42.031 -1.424 1 29.81 2 LEU B CA 1
ATOM 2555 C C . LEU B 1 2 ? 16.656 40.656 -1.081 1 29.81 2 LEU B C 1
ATOM 2557 O O . LEU B 1 2 ? 16.391 40.125 0.002 1 29.81 2 LEU B O 1
ATOM 2561 N N . ILE B 1 3 ? 16.797 39.781 -2.012 1 35.06 3 ILE B N 1
ATOM 2562 C CA . ILE B 1 3 ? 17.422 38.469 -1.88 1 35.06 3 ILE B CA 1
ATOM 2563 C C . ILE B 1 3 ? 18.859 38.625 -1.409 1 35.06 3 ILE B C 1
ATOM 2565 O O . ILE B 1 3 ? 19.703 39.156 -2.131 1 35.06 3 ILE B O 1
ATOM 2569 N N . ALA B 1 4 ? 19.078 39.062 -0.276 1 32.12 4 ALA B N 1
ATOM 2570 C CA . ALA B 1 4 ? 20.469 39.188 0.162 1 32.12 4 ALA B CA 1
ATOM 2571 C C . ALA B 1 4 ? 21.156 37.812 0.093 1 32.12 4 ALA B C 1
ATOM 2573 O O . ALA B 1 4 ? 20.594 36.812 0.508 1 32.12 4 ALA B O 1
ATOM 2574 N N . SER B 1 5 ? 21.984 37.531 -0.875 1 35.38 5 SER B N 1
ATOM 2575 C CA . SER B 1 5 ? 22.953 36.438 -0.963 1 35.38 5 SER B CA 1
ATOM 2576 C C . SER B 1 5 ? 23.641 36.219 0.378 1 35.38 5 SER B C 1
ATOM 2578 O O . SER B 1 5 ? 24.469 37 0.809 1 35.38 5 SER B O 1
ATOM 2580 N N . LEU B 1 6 ? 22.906 36.125 1.43 1 35.41 6 LEU B N 1
ATOM 2581 C CA . LEU B 1 6 ? 23.688 35.875 2.635 1 35.41 6 LEU B CA 1
ATOM 2582 C C . LEU B 1 6 ? 24.578 34.656 2.436 1 35.41 6 LEU B C 1
ATOM 2584 O O . LEU B 1 6 ? 24.125 33.594 1.983 1 35.41 6 LEU B O 1
ATOM 2588 N N . CYS B 1 7 ? 25.797 34.812 2.102 1 35.25 7 CYS B N 1
ATOM 2589 C CA . CYS B 1 7 ? 26.906 33.844 2.174 1 35.25 7 CYS B CA 1
ATOM 2590 C C . CYS B 1 7 ? 26.797 33 3.422 1 35.25 7 CYS B C 1
ATOM 2592 O O . CYS B 1 7 ? 27.125 33.438 4.523 1 35.25 7 CYS B O 1
ATOM 2594 N N . VAL B 1 8 ? 25.688 32.469 3.732 1 43.22 8 VAL B N 1
ATOM 2595 C CA . VAL B 1 8 ? 25.734 31.531 4.859 1 43.22 8 VAL B CA 1
ATOM 2596 C C . VAL B 1 8 ? 26.938 30.594 4.707 1 43.22 8 VAL B C 1
ATOM 2598 O O . VAL B 1 8 ? 27.156 30.031 3.633 1 43.22 8 VAL B O 1
ATOM 2601 N N . SER B 1 9 ? 28.031 30.719 5.355 1 47.94 9 SER B N 1
ATOM 2602 C CA . SER B 1 9 ? 29.266 29.938 5.266 1 47.94 9 SER B CA 1
ATOM 2603 C C . SER B 1 9 ? 28.984 28.531 4.738 1 47.94 9 SER B C 1
ATOM 2605 O O . SER B 1 9 ? 29.641 28.062 3.803 1 47.94 9 SER B O 1
ATOM 2607 N N . ALA B 1 10 ? 28.609 27.156 5.375 1 55.69 10 ALA B N 1
ATOM 2608 C CA . ALA B 1 10 ? 28.75 25.953 4.566 1 55.69 10 ALA B CA 1
ATOM 2609 C C . ALA B 1 10 ? 27.391 25.266 4.379 1 55.69 10 ALA B C 1
ATOM 2611 O O . ALA B 1 10 ? 26.906 24.578 5.285 1 55.69 10 ALA B O 1
ATOM 2612 N N . PRO B 1 11 ? 26.609 25.828 3.406 1 60.12 11 PRO B N 1
ATOM 2613 C CA . PRO B 1 11 ? 25.391 25.094 3.039 1 60.12 11 PRO B CA 1
ATOM 2614 C C . PRO B 1 11 ? 25.531 23.594 3.252 1 60.12 11 PRO B C 1
ATOM 2616 O O . PRO B 1 11 ? 24.578 22.938 3.695 1 60.12 11 PRO B O 1
ATOM 2619 N N . SER B 1 12 ? 26.688 23.219 3.043 1 62.12 12 SER B N 1
ATOM 2620 C CA . SER B 1 12 ? 26.922 21.781 3.205 1 62.12 12 SER B CA 1
ATOM 2621 C C . SER B 1 12 ? 26.812 21.359 4.664 1 62.12 12 SER B C 1
ATOM 2623 O O . SER B 1 12 ? 26.297 20.281 4.965 1 62.12 12 SER B O 1
ATOM 2625 N N . SER B 1 13 ? 27.266 22.281 5.48 1 63.88 13 SER B N 1
ATOM 2626 C CA . SER B 1 13 ? 27.219 21.969 6.902 1 63.88 13 SER B CA 1
ATOM 2627 C C . SER B 1 13 ? 25.766 21.906 7.395 1 63.88 13 SER B C 1
ATOM 2629 O O . SER B 1 13 ? 25.406 21.016 8.164 1 63.88 13 SER B O 1
ATOM 2631 N N . VAL B 1 14 ? 25 22.828 6.844 1 64.19 14 VAL B N 1
ATOM 2632 C CA . VAL B 1 14 ? 23.594 22.891 7.246 1 64.19 14 VAL B CA 1
ATOM 2633 C C . VAL B 1 14 ? 22.875 21.641 6.766 1 64.19 14 VAL B C 1
ATOM 2635 O O . VAL B 1 14 ? 22.094 21.047 7.516 1 64.19 14 VAL B O 1
ATOM 2638 N N . MET B 1 15 ? 23.328 21.219 5.684 1 68.69 15 MET B N 1
ATOM 2639 C CA . MET B 1 15 ? 22.641 20.094 5.082 1 68.69 15 MET B CA 1
ATOM 2640 C C . MET B 1 15 ? 23 18.797 5.797 1 68.69 15 MET B C 1
ATOM 2642 O O . MET B 1 15 ? 22.141 17.938 6.027 1 68.69 15 MET B O 1
ATOM 2646 N N . THR B 1 16 ? 24.234 18.703 6.113 1 65.75 16 THR B N 1
ATOM 2647 C CA . THR B 1 16 ? 24.672 17.531 6.852 1 65.75 16 THR B CA 1
ATOM 2648 C C . THR B 1 16 ? 23.922 17.406 8.172 1 65.75 16 THR B C 1
ATOM 2650 O O . THR B 1 16 ? 23.531 16.312 8.57 1 65.75 16 THR B O 1
ATOM 2653 N N . VAL B 1 17 ? 23.672 18.562 8.68 1 58.44 17 VAL B N 1
ATOM 2654 C CA . VAL B 1 17 ? 23.062 18.609 10 1 58.44 17 VAL B CA 1
ATOM 2655 C C . VAL B 1 17 ? 21.578 18.266 9.883 1 58.44 17 VAL B C 1
ATOM 2657 O O . VAL B 1 17 ? 21.062 17.438 10.633 1 58.44 17 VAL B O 1
ATOM 2660 N N . VAL B 1 18 ? 20.984 18.766 8.82 1 66.38 18 VAL B N 1
ATOM 2661 C CA . VAL B 1 18 ? 19.531 18.625 8.773 1 66.38 18 VAL B CA 1
ATOM 2662 C C . VAL B 1 18 ? 19.141 17.234 8.273 1 66.38 18 VAL B C 1
ATOM 2664 O O . VAL B 1 18 ? 18.031 16.766 8.523 1 66.38 18 VAL B O 1
ATOM 2667 N N . LYS B 1 19 ? 20.109 16.578 7.812 1 69 19 LYS B N 1
ATOM 2668 C CA . LYS B 1 19 ? 19.812 15.219 7.34 1 69 19 LYS B CA 1
ATOM 2669 C C . LYS B 1 19 ? 19.953 14.203 8.469 1 69 19 LYS B C 1
ATOM 2671 O O . LYS B 1 19 ? 19.391 13.109 8.391 1 69 19 LYS B O 1
ATOM 2676 N N . SER B 1 20 ? 20.641 14.656 9.57 1 73.69 20 SER B N 1
ATOM 2677 C CA . SER B 1 20 ? 20.812 13.781 10.727 1 73.69 20 SER B CA 1
ATOM 2678 C C . SER B 1 20 ? 19.594 13.805 11.625 1 73.69 20 SER B C 1
ATOM 2680 O O . SER B 1 20 ? 19.109 14.883 12.008 1 73.69 20 SER B O 1
ATOM 2682 N N . ARG B 1 21 ? 19.062 12.625 11.891 1 77.12 21 ARG B N 1
ATOM 2683 C CA . ARG B 1 21 ? 17.906 12.523 12.789 1 77.12 21 ARG B CA 1
ATOM 2684 C C . ARG B 1 21 ? 18.188 13.219 14.117 1 77.12 21 ARG B C 1
ATOM 2686 O O . ARG B 1 21 ? 17.328 13.961 14.617 1 77.12 21 ARG B O 1
ATOM 2693 N N . THR B 1 22 ? 19.344 12.945 14.633 1 72.88 22 THR B N 1
ATOM 2694 C CA . THR B 1 22 ? 19.719 13.516 15.922 1 72.88 22 THR B CA 1
ATOM 2695 C C . THR B 1 22 ? 19.656 15.039 15.875 1 72.88 22 THR B C 1
ATOM 2697 O O . THR B 1 22 ? 19.156 15.68 16.797 1 72.88 22 THR B O 1
ATOM 2700 N N . PHE B 1 23 ? 20.125 15.586 14.836 1 74.94 23 PHE B N 1
ATOM 2701 C CA . PHE B 1 23 ? 20.156 17.047 14.695 1 74.94 23 PHE B CA 1
ATOM 2702 C C . PHE B 1 23 ? 18.75 17.594 14.516 1 74.94 23 PHE B C 1
ATOM 2704 O O . PHE B 1 23 ? 18.391 18.609 15.102 1 74.94 23 PHE B O 1
ATOM 2711 N N . ARG B 1 24 ? 17.938 16.906 13.742 1 80.62 24 ARG B N 1
ATOM 2712 C CA . ARG B 1 24 ? 16.562 17.312 13.547 1 80.62 24 ARG B CA 1
ATOM 2713 C C . ARG B 1 24 ? 15.797 17.328 14.867 1 80.62 24 ARG B C 1
ATOM 2715 O O . ARG B 1 24 ? 15.062 18.281 15.156 1 80.62 24 ARG B O 1
ATOM 2722 N N . GLU B 1 25 ? 16.016 16.344 15.562 1 80.12 25 GLU B N 1
ATOM 2723 C CA . GLU B 1 25 ? 15.32 16.219 16.844 1 80.12 25 GLU B CA 1
ATOM 2724 C C . GLU B 1 25 ? 15.82 17.266 17.844 1 80.12 25 GLU B C 1
ATOM 2726 O O . GLU B 1 25 ? 15.023 17.875 18.562 1 80.12 25 GLU B O 1
ATOM 2731 N N . LYS B 1 26 ? 17.109 17.438 17.875 1 81.19 26 LYS B N 1
ATOM 2732 C CA . LYS B 1 26 ? 17.703 18.375 18.828 1 81.19 26 LYS B CA 1
ATOM 2733 C C . LYS B 1 26 ? 17.359 19.812 18.453 1 81.19 26 LYS B C 1
ATOM 2735 O O . LYS B 1 26 ? 17.047 20.625 19.344 1 81.19 26 LYS B O 1
ATOM 2740 N N . GLN B 1 27 ? 17.359 20.109 17.234 1 85.19 27 GLN B N 1
ATOM 2741 C CA . GLN B 1 27 ? 17.172 21.484 16.797 1 85.19 27 GLN B CA 1
ATOM 2742 C C . GLN B 1 27 ? 15.703 21.781 16.5 1 85.19 27 GLN B C 1
ATOM 2744 O O . GLN B 1 27 ? 15.312 22.938 16.375 1 85.19 27 GLN B O 1
ATOM 2749 N N . GLY B 1 28 ? 14.922 20.766 16.359 1 89.69 28 GLY B N 1
ATOM 2750 C CA . GLY B 1 28 ? 13.516 20.953 16.047 1 89.69 28 GLY B CA 1
ATOM 2751 C C . GLY B 1 28 ? 13.281 21.5 14.656 1 89.69 28 GLY B C 1
ATOM 2752 O O . GLY B 1 28 ? 12.531 22.453 14.477 1 89.69 28 GLY B O 1
ATOM 2753 N N . LYS B 1 29 ? 14.055 20.922 13.742 1 92.12 29 LYS B N 1
ATOM 2754 C CA . LYS B 1 29 ? 13.938 21.359 12.359 1 92.12 29 LYS B CA 1
ATOM 2755 C C . LYS B 1 29 ? 13.703 20.188 11.422 1 92.12 29 LYS B C 1
ATOM 2757 O O . LYS B 1 29 ? 14.039 19.047 11.758 1 92.12 29 LYS B O 1
ATOM 2762 N N . ILE B 1 30 ? 13.086 20.469 10.281 1 92.81 30 ILE B N 1
ATOM 2763 C CA . ILE B 1 30 ? 12.875 19.453 9.258 1 92.81 30 ILE B CA 1
ATOM 2764 C C . ILE B 1 30 ? 13.32 20 7.898 1 92.81 30 ILE B C 1
ATOM 2766 O O . ILE B 1 30 ? 13.43 21.203 7.707 1 92.81 30 ILE B O 1
ATOM 2770 N N . LEU B 1 31 ? 13.641 19.078 7.02 1 92.62 31 LEU B N 1
ATOM 2771 C CA . LEU B 1 31 ? 14.07 19.422 5.668 1 92.62 31 LEU B CA 1
ATOM 2772 C C . LEU B 1 31 ? 13.023 18.984 4.645 1 92.62 31 LEU B C 1
ATOM 2774 O O . LEU B 1 31 ? 12.602 17.828 4.629 1 92.62 31 LEU B O 1
ATOM 2778 N N . LEU B 1 32 ? 12.594 19.938 3.883 1 94 32 LEU B N 1
ATOM 2779 C CA . LEU B 1 32 ? 11.664 19.656 2.799 1 94 32 LEU B CA 1
ATOM 2780 C C . LEU B 1 32 ? 12.312 19.906 1.442 1 94 32 LEU B C 1
ATOM 2782 O O . LEU B 1 32 ? 13.062 20.875 1.281 1 94 32 LEU B O 1
ATOM 2786 N N . GLU B 1 33 ? 11.984 19.016 0.615 1 92.25 33 GLU B N 1
ATOM 2787 C CA . GLU B 1 33 ? 12.531 19.141 -0.735 1 92.25 33 GLU B CA 1
ATOM 2788 C C . GLU B 1 33 ? 11.414 19.203 -1.774 1 92.25 33 GLU B C 1
ATOM 2790 O O . GLU B 1 33 ? 10.445 18.453 -1.704 1 92.25 33 GLU B O 1
ATOM 2795 N N . GLY B 1 34 ? 11.586 20.125 -2.729 1 91.31 34 GLY B N 1
ATOM 2796 C CA . GLY B 1 34 ? 10.633 20.234 -3.822 1 91.31 34 GLY B CA 1
ATOM 2797 C C . GLY B 1 34 ? 9.594 21.312 -3.594 1 91.31 34 GLY B C 1
ATOM 2798 O O . GLY B 1 34 ? 9.141 21.516 -2.463 1 91.31 34 GLY B O 1
ATOM 2799 N N . ARG B 1 35 ? 9.188 21.906 -4.617 1 90.12 35 ARG B N 1
ATOM 2800 C CA . ARG B 1 35 ? 8.297 23.062 -4.574 1 90.12 35 ARG B CA 1
ATOM 2801 C C . ARG B 1 35 ? 6.934 22.688 -4.008 1 90.12 35 ARG B C 1
ATOM 2803 O O . ARG B 1 35 ? 6.383 23.406 -3.17 1 90.12 35 ARG B O 1
ATOM 2810 N N . ARG B 1 36 ? 6.406 21.578 -4.438 1 89.06 36 ARG B N 1
ATOM 2811 C CA . ARG B 1 36 ? 5.066 21.188 -4.027 1 89.06 36 ARG B CA 1
ATOM 2812 C C . ARG B 1 36 ? 5 20.953 -2.52 1 89.06 36 ARG B C 1
ATOM 2814 O O . ARG B 1 36 ? 4.094 21.453 -1.849 1 89.06 36 ARG B O 1
ATOM 2821 N N . LEU B 1 37 ? 5.961 20.25 -2.021 1 92.94 37 LEU B N 1
ATOM 2822 C CA . LEU B 1 37 ? 5.992 19.938 -0.597 1 92.94 37 LEU B CA 1
ATOM 2823 C C . LEU B 1 37 ? 6.176 21.203 0.231 1 92.94 37 LEU B C 1
ATOM 2825 O O . LEU B 1 37 ? 5.527 21.375 1.266 1 92.94 37 LEU B O 1
ATOM 2829 N N . ILE B 1 38 ? 7.02 22.062 -0.215 1 94.44 38 ILE B N 1
ATOM 2830 C CA . ILE B 1 38 ? 7.273 23.328 0.471 1 94.44 38 ILE B CA 1
ATOM 2831 C C . ILE B 1 38 ? 6.008 24.188 0.459 1 94.44 38 ILE B C 1
ATOM 2833 O O . ILE B 1 38 ? 5.633 24.75 1.482 1 94.44 38 ILE B O 1
ATOM 2837 N N . ALA B 1 39 ? 5.359 24.234 -0.647 1 92.44 39 ALA B N 1
ATOM 2838 C CA . ALA B 1 39 ? 4.121 25 -0.759 1 92.44 39 ALA B CA 1
ATOM 2839 C C . ALA B 1 39 ? 3.053 24.453 0.19 1 92.44 39 ALA B C 1
ATOM 2841 O O . ALA B 1 39 ? 2.371 25.219 0.871 1 92.44 39 ALA B O 1
ATOM 2842 N N . ASP B 1 40 ? 2.902 23.156 0.219 1 91.75 40 ASP B N 1
ATOM 2843 C CA . ASP B 1 40 ? 1.942 22.516 1.118 1 91.75 40 ASP B CA 1
ATOM 2844 C C . ASP B 1 40 ? 2.252 22.859 2.576 1 91.75 40 ASP B C 1
ATOM 2846 O O . ASP B 1 40 ? 1.343 23.125 3.365 1 91.75 40 ASP B O 1
ATOM 2850 N N . ALA B 1 41 ? 3.504 22.828 2.912 1 95.12 41 ALA B N 1
ATOM 2851 C CA . ALA B 1 41 ? 3.934 23.156 4.273 1 95.12 41 ALA B CA 1
ATOM 2852 C C . ALA B 1 41 ? 3.584 24.594 4.637 1 95.12 41 ALA B C 1
ATOM 2854 O O . ALA B 1 41 ? 3.035 24.844 5.711 1 95.12 41 ALA B O 1
ATOM 2855 N N . LEU B 1 42 ? 3.854 25.484 3.738 1 94.06 42 LEU B N 1
ATOM 2856 C CA . LEU B 1 42 ? 3.574 26.891 3.973 1 94.06 42 LEU B CA 1
ATOM 2857 C C . LEU B 1 42 ? 2.076 27.141 4.121 1 94.06 42 LEU B C 1
ATOM 2859 O O . LEU B 1 42 ? 1.646 27.859 5.02 1 94.06 42 LEU B O 1
ATOM 2863 N N . LYS B 1 43 ? 1.321 26.484 3.307 1 90.56 43 LYS B N 1
ATOM 2864 C CA . LYS B 1 43 ? -0.131 26.625 3.352 1 90.56 43 LYS B CA 1
ATOM 2865 C C . LYS B 1 43 ? -0.694 26.109 4.672 1 90.56 43 LYS B C 1
ATOM 2867 O O . LYS B 1 43 ? -1.678 26.656 5.184 1 90.56 43 LYS B O 1
ATOM 2872 N N . ALA B 1 44 ? -0.065 25.094 5.199 1 92.12 44 ALA B N 1
ATOM 2873 C CA . ALA B 1 44 ? -0.547 24.469 6.43 1 92.12 44 ALA B CA 1
ATOM 2874 C C . ALA B 1 44 ? -0.035 25.219 7.66 1 92.12 44 ALA B C 1
ATOM 2876 O O . ALA B 1 44 ? -0.313 24.812 8.797 1 92.12 44 ALA B O 1
ATOM 2877 N N . GLY B 1 45 ? 0.771 26.266 7.418 1 91.81 45 GLY B N 1
ATOM 2878 C CA . GLY B 1 45 ? 1.199 27.109 8.516 1 91.81 45 GLY B CA 1
ATOM 2879 C C . GLY B 1 45 ? 2.549 26.719 9.086 1 91.81 45 GLY B C 1
ATOM 2880 O O . GLY B 1 45 ? 2.924 27.156 10.18 1 91.81 45 GLY B O 1
ATOM 2881 N N . ALA B 1 46 ? 3.246 25.781 8.398 1 94.81 46 ALA B N 1
ATOM 2882 C CA . ALA B 1 46 ? 4.602 25.469 8.844 1 94.81 46 ALA B CA 1
ATOM 2883 C C . ALA B 1 46 ? 5.496 26.703 8.789 1 94.81 46 ALA B C 1
ATOM 2885 O O . ALA B 1 46 ? 5.352 27.547 7.891 1 94.81 46 ALA B O 1
ATOM 2886 N N . VAL B 1 47 ? 6.445 26.797 9.688 1 94.56 47 VAL B N 1
ATOM 2887 C CA . VAL B 1 47 ? 7.266 28 9.828 1 94.56 47 VAL B CA 1
ATOM 2888 C C . VAL B 1 47 ? 8.594 27.797 9.102 1 94.56 47 VAL B C 1
ATOM 2890 O O . VAL B 1 47 ? 9.453 27.031 9.547 1 94.56 47 VAL B O 1
ATOM 2893 N N . PRO B 1 48 ? 8.758 28.5 8.047 1 95.44 48 PRO B N 1
ATOM 2894 C CA . PRO B 1 48 ? 10.016 28.375 7.316 1 95.44 48 PRO B CA 1
ATOM 2895 C C . PRO B 1 48 ? 11.172 29.125 7.988 1 95.44 48 PRO B C 1
ATOM 2897 O O . PRO B 1 48 ? 10.953 30.188 8.586 1 95.44 48 PRO B O 1
ATOM 2900 N N . LYS B 1 49 ? 12.352 28.531 7.867 1 93.12 49 LYS B N 1
ATOM 2901 C CA . LYS B 1 49 ? 13.547 29.156 8.422 1 93.12 49 LYS B CA 1
ATOM 2902 C C . LYS B 1 49 ? 14.523 29.562 7.32 1 93.12 49 LYS B C 1
ATOM 2904 O O . LYS B 1 49 ? 15.062 30.672 7.324 1 93.12 49 LYS B O 1
ATOM 2909 N N . MET B 1 50 ? 14.734 28.609 6.363 1 93.06 50 MET B N 1
ATOM 2910 C CA . MET B 1 50 ? 15.742 28.828 5.332 1 93.06 50 MET B CA 1
ATOM 2911 C C . MET B 1 50 ? 15.375 28.078 4.051 1 93.06 50 MET B C 1
ATOM 2913 O O . MET B 1 50 ? 14.906 26.938 4.098 1 93.06 50 MET B O 1
ATOM 2917 N N . PHE B 1 51 ? 15.562 28.766 2.918 1 93.31 51 PHE B N 1
ATOM 2918 C CA . PHE B 1 51 ? 15.375 28.125 1.625 1 93.31 51 PHE B CA 1
ATOM 2919 C C . PHE B 1 51 ? 16.672 28.109 0.832 1 93.31 51 PHE B C 1
ATOM 2921 O O . 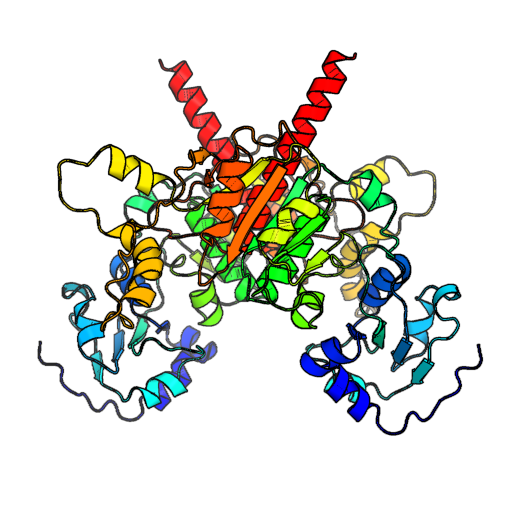PHE B 1 51 ? 17.406 29.109 0.825 1 93.31 51 PHE B O 1
ATOM 2928 N N . PHE B 1 52 ? 16.984 27 0.249 1 92.5 52 PHE B N 1
ATOM 2929 C CA . PHE B 1 52 ? 18.031 26.859 -0.755 1 92.5 52 PHE B CA 1
ATOM 2930 C C . PHE B 1 52 ? 17.438 26.641 -2.139 1 92.5 52 PHE B C 1
ATOM 2932 O O . PHE B 1 52 ? 16.547 25.797 -2.312 1 92.5 52 PHE B O 1
ATOM 2939 N N . PHE B 1 53 ? 17.828 27.438 -3.119 1 93.75 53 PHE B N 1
ATOM 2940 C CA . PHE B 1 53 ? 17.25 27.297 -4.449 1 93.75 53 PHE B CA 1
ATOM 2941 C C . PHE B 1 53 ? 18.281 27.594 -5.527 1 93.75 53 PHE B C 1
ATOM 2943 O O . PHE B 1 53 ? 19.188 28.391 -5.316 1 93.75 53 PHE B O 1
ATOM 2950 N N . SER B 1 54 ? 18.141 26.891 -6.578 1 93.12 54 SER B N 1
ATOM 2951 C CA . SER B 1 54 ? 19.078 27.062 -7.68 1 93.12 54 SER B CA 1
ATOM 2952 C C . SER B 1 54 ? 18.594 28.125 -8.656 1 93.12 54 SER B C 1
ATOM 2954 O O . SER B 1 54 ? 19.391 28.766 -9.336 1 93.12 54 SER B O 1
ATOM 2956 N N . ARG B 1 55 ? 17.25 28.281 -8.758 1 93 55 ARG B N 1
ATOM 2957 C CA . ARG B 1 55 ? 16.641 29.281 -9.633 1 93 55 ARG B CA 1
ATOM 2958 C C . ARG B 1 55 ? 15.609 30.109 -8.875 1 93 55 ARG B C 1
ATOM 2960 O O . ARG B 1 55 ? 14.836 29.562 -8.078 1 93 55 ARG B O 1
ATOM 2967 N N . LEU B 1 56 ? 15.539 31.328 -9.172 1 89.69 56 LEU B N 1
ATOM 2968 C CA . LEU B 1 56 ? 14.633 32.25 -8.5 1 89.69 56 LEU B CA 1
ATOM 2969 C C . LEU B 1 56 ? 13.18 31.922 -8.812 1 89.69 56 LEU B C 1
ATOM 2971 O O . LEU B 1 56 ? 12.297 32.156 -7.984 1 89.69 56 LEU B O 1
ATOM 2975 N N . ASP B 1 57 ? 12.945 31.312 -9.938 1 90.31 57 ASP B N 1
ATOM 2976 C CA . ASP B 1 57 ? 11.602 30.969 -10.391 1 90.31 57 ASP B CA 1
ATOM 2977 C C . ASP B 1 57 ? 10.93 29.984 -9.43 1 90.31 57 ASP B C 1
ATOM 2979 O O . ASP B 1 57 ? 9.695 29.953 -9.328 1 90.31 57 ASP B O 1
ATOM 2983 N N . TYR B 1 58 ? 11.695 29.25 -8.711 1 88.62 58 TYR B N 1
ATOM 2984 C CA . TYR B 1 58 ? 11.141 28.281 -7.766 1 88.62 58 TYR B CA 1
ATOM 2985 C C . TYR B 1 58 ? 10.492 28.984 -6.582 1 88.62 58 TYR B C 1
ATOM 2987 O O . TYR B 1 58 ? 9.547 28.469 -5.98 1 88.62 58 TYR B O 1
ATOM 2995 N N . LEU B 1 59 ? 10.945 30.172 -6.297 1 88.75 59 LEU B N 1
ATOM 2996 C CA . LEU B 1 59 ? 10.422 30.922 -5.168 1 88.75 59 LEU B CA 1
ATOM 2997 C C . LEU B 1 59 ? 9.156 31.688 -5.566 1 88.75 59 LEU B C 1
ATOM 2999 O O . LEU B 1 59 ? 8.281 31.922 -4.73 1 88.75 59 LEU B O 1
ATOM 3003 N N . LYS B 1 60 ? 9.102 32.031 -6.812 1 86.5 60 LYS B N 1
ATOM 3004 C CA . LYS B 1 60 ? 8 32.844 -7.297 1 86.5 60 LYS B CA 1
ATOM 3005 C C . LYS B 1 60 ? 6.676 32.094 -7.215 1 86.5 60 LYS B C 1
ATOM 3007 O O . LYS B 1 60 ? 5.609 32.719 -7.137 1 86.5 60 LYS B O 1
ATOM 3012 N N . GLU B 1 61 ? 6.75 30.812 -7.176 1 83.12 61 GLU B N 1
ATOM 3013 C CA . GLU B 1 61 ? 5.547 29.984 -7.152 1 83.12 61 GLU B CA 1
ATOM 3014 C C . GLU B 1 61 ? 5.07 29.734 -5.723 1 83.12 61 GLU B C 1
ATOM 3016 O O . GLU B 1 61 ? 3.992 29.188 -5.512 1 83.12 61 GLU B O 1
ATOM 3021 N N . LEU B 1 62 ? 5.887 30.234 -4.77 1 90.06 62 LEU B N 1
ATOM 3022 C CA . LEU B 1 62 ? 5.523 30.062 -3.367 1 90.06 62 LEU B CA 1
ATOM 3023 C C . LEU B 1 62 ? 4.754 31.281 -2.859 1 90.06 62 LEU B C 1
ATOM 3025 O O . LEU B 1 62 ? 4.895 32.375 -3.402 1 90.06 62 LEU B O 1
ATOM 3029 N N . PRO B 1 63 ? 3.865 31.094 -1.946 1 86.75 63 PRO B N 1
ATOM 3030 C CA . PRO B 1 63 ? 3.16 32.25 -1.381 1 86.75 63 PRO B CA 1
ATOM 3031 C C . PRO B 1 63 ? 4.109 33.281 -0.786 1 86.75 63 PRO B C 1
ATOM 3033 O O . PRO B 1 63 ? 4.75 33.031 0.237 1 86.75 63 PRO B O 1
ATOM 3036 N N . ALA B 1 64 ? 4.098 34.469 -1.298 1 83.81 64 ALA B N 1
ATOM 3037 C CA . ALA B 1 64 ? 5.055 35.5 -0.968 1 83.81 64 ALA B CA 1
ATOM 3038 C C . ALA B 1 64 ? 4.898 35.969 0.481 1 83.81 64 ALA B C 1
ATOM 3040 O O . ALA B 1 64 ? 5.883 36.281 1.145 1 83.81 64 ALA B O 1
ATOM 3041 N N . ASP B 1 65 ? 3.684 35.969 0.897 1 88.12 65 ASP B N 1
ATOM 3042 C CA . ASP B 1 65 ? 3.385 36.469 2.242 1 88.12 65 ASP B CA 1
ATOM 3043 C C . ASP B 1 65 ? 4.016 35.562 3.301 1 88.12 65 ASP B C 1
ATOM 3045 O O . ASP B 1 65 ? 4.215 35.969 4.441 1 88.12 65 ASP B O 1
ATOM 3049 N N . LYS B 1 66 ? 4.402 34.344 2.896 1 87.5 66 LYS B N 1
ATOM 3050 C CA . LYS B 1 66 ? 4.945 33.375 3.846 1 87.5 66 LYS B CA 1
ATOM 3051 C C . LYS B 1 66 ? 6.473 33.375 3.832 1 87.5 66 LYS B C 1
ATOM 3053 O O . LYS B 1 66 ? 7.109 32.688 4.613 1 87.5 66 LYS B O 1
ATOM 3058 N N . LEU B 1 67 ? 7.031 34.156 3.014 1 88.12 67 LEU B N 1
ATOM 3059 C CA . LEU B 1 67 ? 8.484 34.156 2.855 1 88.12 67 LEU B CA 1
ATOM 3060 C C . LEU B 1 67 ? 9.117 35.281 3.684 1 88.12 67 LEU B C 1
ATOM 3062 O O . LEU B 1 67 ? 10.352 35.375 3.746 1 88.12 67 LEU B O 1
ATOM 3066 N N . LYS B 1 68 ? 8.227 36.031 4.285 1 86.5 68 LYS B N 1
ATOM 3067 C CA . LYS B 1 68 ? 8.758 37.094 5.105 1 86.5 68 LYS B CA 1
ATOM 3068 C C . LYS B 1 68 ? 9.609 36.562 6.25 1 86.5 68 LYS B C 1
ATOM 3070 O O . LYS B 1 68 ? 9.172 35.688 6.996 1 86.5 68 LYS B O 1
ATOM 3075 N N . GLY B 1 69 ? 10.805 37.031 6.375 1 88.12 69 GLY B N 1
ATOM 3076 C CA . GLY B 1 69 ? 11.68 36.656 7.469 1 88.12 69 GLY B CA 1
ATOM 3077 C C . GLY B 1 69 ? 12.453 35.375 7.188 1 88.12 69 GLY B C 1
ATOM 3078 O O . GLY B 1 69 ? 13.258 34.938 8.016 1 88.12 69 GLY B O 1
ATOM 3079 N N . VAL B 1 70 ? 12.25 34.719 6.102 1 92.81 70 VAL B N 1
ATOM 3080 C CA . VAL B 1 70 ? 12.938 33.5 5.738 1 92.81 70 VAL B CA 1
ATOM 3081 C C . VAL B 1 70 ? 14.297 33.812 5.117 1 92.81 70 VAL B C 1
ATOM 3083 O O . VAL B 1 70 ? 14.406 34.75 4.309 1 92.81 70 VAL B O 1
ATOM 3086 N N . ARG B 1 71 ? 15.289 33.125 5.512 1 92.06 71 ARG B N 1
ATOM 3087 C CA . ARG B 1 71 ? 16.594 33.281 4.875 1 92.06 71 ARG B CA 1
ATOM 3088 C C . ARG B 1 71 ? 16.625 32.562 3.518 1 92.06 71 ARG B C 1
ATOM 3090 O O . ARG B 1 71 ? 16.375 31.375 3.432 1 92.06 71 ARG B O 1
ATOM 3097 N N . LEU B 1 72 ? 16.859 33.344 2.514 1 92.12 72 LEU B N 1
ATOM 3098 C CA . LEU B 1 72 ? 16.891 32.812 1.158 1 92.12 72 LEU B CA 1
ATOM 3099 C C . LEU B 1 72 ? 18.328 32.719 0.646 1 92.12 72 LEU B C 1
ATOM 3101 O O . LEU B 1 72 ? 19.047 33.719 0.598 1 92.12 72 LEU B O 1
ATOM 3105 N N . VAL B 1 73 ? 18.734 31.484 0.301 1 91.75 73 VAL B N 1
ATOM 3106 C CA . VAL B 1 73 ? 20.109 31.25 -0.118 1 91.75 73 VAL B CA 1
ATOM 3107 C C . VAL B 1 73 ? 20.125 30.641 -1.516 1 91.75 73 VAL B C 1
ATOM 3109 O O . VAL B 1 73 ? 19.641 29.531 -1.717 1 91.75 73 VAL B O 1
ATOM 3112 N N . LYS B 1 74 ? 20.656 31.344 -2.426 1 91.75 74 LYS B N 1
ATOM 3113 C CA . LYS B 1 74 ? 20.844 30.781 -3.762 1 91.75 74 LYS B CA 1
ATOM 3114 C C . LYS B 1 74 ? 22.078 29.891 -3.812 1 91.75 74 LYS B C 1
ATOM 3116 O O . LYS B 1 74 ? 23.156 30.281 -3.32 1 91.75 74 LYS B O 1
ATOM 3121 N N . VAL B 1 75 ? 21.969 28.734 -4.332 1 91.44 75 VAL B N 1
ATOM 3122 C CA . VAL B 1 75 ? 23.062 27.797 -4.449 1 91.44 75 VAL B CA 1
ATOM 3123 C C . VAL B 1 75 ? 23.109 27.219 -5.863 1 91.44 75 VAL B C 1
ATOM 3125 O O . VAL B 1 75 ? 22.188 27.453 -6.656 1 91.44 75 VAL B O 1
ATOM 3128 N N . LYS B 1 76 ? 24.203 26.516 -6.211 1 91.56 76 LYS B N 1
ATOM 3129 C CA . LYS B 1 76 ? 24.281 25.812 -7.496 1 91.56 76 LYS B CA 1
ATOM 3130 C C . LYS B 1 76 ? 23.406 24.562 -7.496 1 91.56 76 LYS B C 1
ATOM 3132 O O . LYS B 1 76 ? 23.25 23.906 -6.465 1 91.56 76 LYS B O 1
ATOM 3137 N N . PHE B 1 77 ? 22.875 24.312 -8.664 1 91.81 77 PHE B N 1
ATOM 3138 C CA . PHE B 1 77 ? 22.062 23.109 -8.789 1 91.81 77 PHE B CA 1
ATOM 3139 C C . PHE B 1 77 ? 22.844 21.875 -8.344 1 91.81 77 PHE B C 1
ATOM 3141 O O . PHE B 1 77 ? 22.281 20.969 -7.746 1 91.81 77 PHE B O 1
ATOM 3148 N N . GLU B 1 78 ? 24.156 21.906 -8.578 1 89.69 78 GLU B N 1
ATOM 3149 C CA . GLU B 1 78 ? 25.031 20.781 -8.234 1 89.69 78 GLU B CA 1
ATOM 3150 C C . GLU B 1 78 ? 25.078 20.562 -6.723 1 89.69 78 GLU B C 1
ATOM 3152 O O . GLU B 1 78 ? 25.188 19.438 -6.258 1 89.69 78 GLU B O 1
ATOM 3157 N N . ASP B 1 79 ? 24.953 21.641 -5.984 1 87.44 79 ASP B N 1
ATOM 3158 C CA . ASP B 1 79 ? 24.906 21.516 -4.527 1 87.44 79 ASP B CA 1
ATOM 3159 C C . ASP B 1 79 ? 23.656 20.797 -4.066 1 87.44 79 ASP B C 1
ATOM 3161 O O . ASP B 1 79 ? 23.719 19.891 -3.234 1 87.44 79 ASP B O 1
ATOM 3165 N N . ILE B 1 80 ? 22.562 21.188 -4.672 1 89.06 80 ILE B N 1
ATOM 3166 C CA . ILE B 1 80 ? 21.281 20.562 -4.32 1 89.06 80 ILE B CA 1
ATOM 3167 C C . ILE B 1 80 ? 21.297 19.094 -4.699 1 89.06 80 ILE B C 1
ATOM 3169 O O . ILE B 1 80 ? 20.812 18.234 -3.945 1 89.06 80 ILE B O 1
ATOM 3173 N N . LYS B 1 81 ? 21.844 18.781 -5.781 1 87.44 81 LYS B N 1
ATOM 3174 C CA . LYS B 1 81 ? 21.953 17.406 -6.238 1 87.44 81 LYS B CA 1
ATOM 3175 C C . LYS B 1 81 ? 22.75 16.562 -5.242 1 87.44 81 LYS B C 1
ATOM 3177 O O . LYS B 1 81 ? 22.406 15.406 -4.988 1 87.44 81 LYS B O 1
ATOM 3182 N N . GLU B 1 82 ? 23.703 17.125 -4.691 1 84.5 82 GLU B N 1
ATOM 3183 C CA . GLU B 1 82 ? 24.547 16.438 -3.723 1 84.5 82 GLU B CA 1
ATOM 3184 C C . GLU B 1 82 ? 23.797 16.172 -2.42 1 84.5 82 GLU B C 1
ATOM 3186 O O . GLU B 1 82 ? 23.984 15.133 -1.786 1 84.5 82 GLU B O 1
ATOM 3191 N N . TRP B 1 83 ? 22.938 17.156 -2.104 1 85.38 83 TRP B N 1
ATOM 3192 C CA . TRP B 1 83 ? 22.234 17.047 -0.833 1 85.38 83 TRP B CA 1
ATOM 3193 C C . TRP B 1 83 ? 21.016 16.125 -0.96 1 85.38 83 TRP B C 1
ATOM 3195 O O . TRP B 1 83 ? 20.594 15.508 0.02 1 85.38 83 TRP B O 1
ATOM 3205 N N . SER B 1 84 ? 20.531 16.047 -2.154 1 85.31 84 SER B N 1
ATOM 3206 C CA . SER B 1 84 ? 19.266 15.367 -2.373 1 85.31 84 SER B CA 1
ATOM 3207 C C . SER B 1 84 ? 19.453 13.859 -2.477 1 85.31 84 SER B C 1
ATOM 3209 O O . SER B 1 84 ? 20.453 13.391 -3.014 1 85.31 84 SER B O 1
ATOM 3211 N N . ASP B 1 85 ? 18.531 13.188 -1.889 1 77.5 85 ASP B N 1
ATOM 3212 C CA . ASP B 1 85 ? 18.516 11.734 -2.057 1 77.5 85 ASP B CA 1
ATOM 3213 C C . ASP B 1 85 ? 17.672 11.336 -3.266 1 77.5 85 ASP B C 1
ATOM 3215 O O . ASP B 1 85 ? 17.5 10.148 -3.551 1 77.5 85 ASP B O 1
ATOM 3219 N N . LEU B 1 86 ? 17.219 12.305 -3.941 1 78.56 86 LEU B N 1
ATOM 3220 C CA . LEU B 1 86 ? 16.359 12.031 -5.09 1 78.56 86 LEU B CA 1
ATOM 3221 C C . LEU B 1 86 ? 17.188 11.844 -6.355 1 78.56 86 LEU B C 1
ATOM 3223 O O . LEU B 1 86 ? 18.25 12.453 -6.496 1 78.56 86 LEU B O 1
ATOM 3227 N N . VAL B 1 87 ? 16.625 11.023 -7.223 1 72.94 87 VAL B N 1
ATOM 3228 C CA . VAL B 1 87 ? 17.281 10.82 -8.516 1 72.94 87 VAL B CA 1
ATOM 3229 C C . VAL B 1 87 ? 17.172 12.094 -9.352 1 72.94 87 VAL B C 1
ATOM 3231 O O . VAL B 1 87 ? 18.125 12.461 -10.047 1 72.94 87 VAL B O 1
ATOM 3234 N N . THR B 1 88 ? 16.016 12.797 -9.234 1 78.31 88 THR B N 1
ATOM 3235 C CA . THR B 1 88 ? 15.805 14.031 -9.977 1 78.31 88 THR B CA 1
ATOM 3236 C C . THR B 1 88 ? 15.367 15.164 -9.047 1 78.31 88 THR B C 1
ATOM 3238 O O . THR B 1 88 ? 14.18 15.461 -8.938 1 78.31 88 THR B O 1
ATOM 3241 N N . PRO B 1 89 ? 16.328 15.781 -8.531 1 84.44 89 PRO B N 1
ATOM 3242 C CA . PRO B 1 89 ? 15.969 16.875 -7.617 1 84.44 89 PRO B CA 1
ATOM 3243 C C . PRO B 1 89 ? 15.312 18.047 -8.328 1 84.44 89 PRO B C 1
ATOM 3245 O O . PRO B 1 89 ? 15.586 18.297 -9.508 1 84.44 89 PRO B O 1
ATOM 3248 N N . GLN B 1 90 ? 14.422 18.781 -7.688 1 84.25 90 GLN B N 1
ATOM 3249 C CA . GLN B 1 90 ? 13.672 19.891 -8.289 1 84.25 90 GLN B CA 1
ATOM 3250 C C . GLN B 1 90 ? 14.406 21.203 -8.117 1 84.25 90 GLN B C 1
ATOM 3252 O O . GLN B 1 90 ? 13.977 22.234 -8.648 1 84.25 90 GLN B O 1
ATOM 3257 N N . GLY B 1 91 ? 15.516 21.3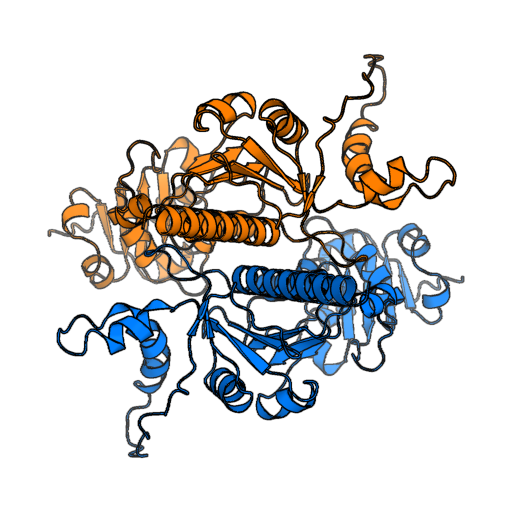59 -7.328 1 90.06 91 GLY B N 1
ATOM 3258 C CA . GLY B 1 91 ? 16.344 22.547 -7.273 1 90.06 91 GLY B CA 1
ATOM 3259 C C . GLY B 1 91 ? 16 23.469 -6.109 1 90.06 91 GLY B C 1
ATOM 3260 O O . GLY B 1 91 ? 16.453 24.609 -6.059 1 90.06 91 GLY B O 1
ATOM 3261 N N . ILE B 1 92 ? 15.094 23.047 -5.273 1 93.19 92 ILE B N 1
ATOM 3262 C CA . ILE B 1 92 ? 14.758 23.875 -4.117 1 93.19 92 ILE B CA 1
ATOM 3263 C C . ILE B 1 92 ? 14.602 22.984 -2.883 1 93.19 92 ILE B C 1
ATOM 3265 O O . ILE B 1 92 ? 14.07 21.875 -2.967 1 93.19 92 ILE B O 1
ATOM 3269 N N . MET B 1 93 ? 15.133 23.484 -1.767 1 93.06 93 MET B N 1
ATOM 3270 C CA . MET B 1 93 ? 15.023 22.844 -0.456 1 93.06 93 MET B CA 1
ATOM 3271 C C . MET B 1 93 ? 14.695 23.875 0.622 1 93.06 93 MET B C 1
ATOM 3273 O O . MET B 1 93 ? 15.078 25.031 0.509 1 93.06 93 MET B O 1
ATOM 3277 N N . GLY B 1 94 ? 13.984 23.438 1.601 1 93.25 94 GLY B N 1
ATOM 3278 C CA . GLY B 1 94 ? 13.609 24.344 2.674 1 93.25 94 GLY B CA 1
ATOM 3279 C C . GLY B 1 94 ? 13.75 23.719 4.055 1 93.25 94 GLY B C 1
ATOM 3280 O O . GLY B 1 94 ? 13.398 22.562 4.258 1 93.25 94 GLY B O 1
ATOM 3281 N N . ILE B 1 95 ? 14.32 24.469 4.914 1 92.75 95 ILE B N 1
ATOM 3282 C CA . ILE B 1 95 ? 14.391 24.094 6.324 1 92.75 95 ILE B CA 1
ATOM 3283 C C . ILE B 1 95 ? 13.242 24.766 7.082 1 92.75 95 ILE B C 1
ATOM 3285 O O . ILE B 1 95 ? 13.008 25.969 6.941 1 92.75 95 ILE B O 1
ATOM 3289 N N . PHE B 1 96 ? 12.523 24 7.789 1 95 96 PHE B N 1
ATOM 3290 C CA . PHE B 1 96 ? 11.383 24.469 8.57 1 95 96 PHE B CA 1
ATOM 3291 C C . PHE B 1 96 ? 11.547 24.094 10.039 1 95 96 PHE B C 1
ATOM 3293 O O . PHE B 1 96 ? 12.258 23.156 10.375 1 95 96 PHE B O 1
ATOM 3300 N N . ALA B 1 97 ? 10.891 24.938 10.859 1 93.62 97 ALA B N 1
ATOM 3301 C CA . ALA B 1 97 ? 10.688 24.438 12.211 1 93.62 97 ALA B CA 1
ATOM 3302 C C . ALA B 1 97 ? 9.805 23.188 12.211 1 93.62 97 ALA B C 1
ATOM 3304 O O . ALA B 1 97 ? 8.875 23.078 11.406 1 93.62 97 ALA B O 1
ATOM 3305 N N . LYS B 1 98 ? 10.164 22.266 13.023 1 93.25 98 LYS B N 1
ATOM 3306 C CA . LYS B 1 98 ? 9.32 21.094 13.133 1 93.25 98 LYS B CA 1
ATOM 3307 C C . LYS B 1 98 ? 7.875 21.469 13.438 1 93.25 98 LYS B C 1
ATOM 3309 O O . LYS B 1 98 ? 7.613 22.219 14.391 1 93.25 98 LYS B O 1
ATOM 3314 N N . PRO B 1 99 ? 6.98 20.969 12.68 1 93.75 99 PRO B N 1
ATOM 3315 C CA . PRO B 1 99 ? 5.586 21.359 12.891 1 93.75 99 PRO B CA 1
ATOM 3316 C C . PRO B 1 99 ? 5.023 20.844 14.219 1 93.75 99 PRO B C 1
ATOM 3318 O O . PRO B 1 99 ? 5.332 19.734 14.633 1 93.75 99 PRO B O 1
ATOM 3321 N N . ASP B 1 100 ? 4.25 21.75 14.812 1 91.38 100 ASP B N 1
ATOM 3322 C CA . ASP B 1 100 ? 3.439 21.438 15.992 1 91.38 100 ASP B CA 1
ATOM 3323 C C . ASP B 1 100 ? 1.979 21.219 15.602 1 91.38 100 ASP B C 1
ATOM 3325 O O . ASP B 1 100 ? 1.305 22.141 15.141 1 91.38 100 ASP B O 1
ATOM 3329 N N . HIS B 1 101 ? 1.483 20.047 15.906 1 88.5 101 HIS B N 1
ATOM 3330 C CA . HIS B 1 101 ? 0.15 19.688 15.445 1 88.5 101 HIS B CA 1
ATOM 3331 C C . HIS B 1 101 ? -0.909 20.625 16.016 1 88.5 101 HIS B C 1
ATOM 3333 O O . HIS B 1 101 ? -1.978 20.797 15.43 1 88.5 101 HIS B O 1
ATOM 3339 N N . VAL B 1 102 ? -0.667 21.25 17.078 1 90.94 102 VAL B N 1
ATOM 3340 C CA . VAL B 1 102 ? -1.626 22.141 17.719 1 90.94 102 VAL B CA 1
ATOM 3341 C C . VAL B 1 102 ? -1.592 23.516 17.047 1 90.94 102 VAL B C 1
ATOM 3343 O O . VAL B 1 102 ? -2.605 24.219 17 1 90.94 102 VAL B O 1
ATOM 3346 N N . LYS B 1 103 ? -0.49 23.906 16.484 1 90.69 103 LYS B N 1
ATOM 3347 C CA . LYS B 1 103 ? -0.304 25.25 15.945 1 90.69 103 LYS B CA 1
ATOM 3348 C C . LYS B 1 103 ? -0.537 25.281 14.438 1 90.69 103 LYS B C 1
ATOM 3350 O O . LYS B 1 103 ? -0.752 26.344 13.859 1 90.69 103 LYS B O 1
ATOM 3355 N N . MET B 1 104 ? -0.516 24.125 13.898 1 91.31 104 MET B N 1
ATOM 3356 C CA . MET B 1 104 ? -0.696 24.062 12.453 1 91.31 104 MET B CA 1
ATOM 3357 C C . MET B 1 104 ? -2.113 24.453 12.062 1 91.31 104 MET B C 1
ATOM 3359 O O . MET B 1 104 ? -3.059 24.25 12.82 1 91.31 104 MET B O 1
ATOM 3363 N N . THR B 1 105 ? -2.18 25.125 10.953 1 90.62 105 THR B N 1
ATOM 3364 C CA . THR B 1 105 ? -3.469 25.484 10.367 1 90.62 105 THR B CA 1
ATOM 3365 C C . THR B 1 105 ? -3.777 24.609 9.156 1 90.62 105 THR B C 1
ATOM 3367 O O . THR B 1 105 ? -3.641 25.062 8.016 1 90.62 105 THR B O 1
ATOM 3370 N N . PHE B 1 106 ? -4.199 23.438 9.469 1 88.19 106 PHE B N 1
ATOM 3371 C CA . PHE B 1 106 ? -4.484 22.5 8.391 1 88.19 106 PHE B CA 1
ATOM 3372 C C . PHE B 1 106 ? -5.523 23.078 7.438 1 88.19 106 PHE B C 1
ATOM 3374 O O . PHE B 1 106 ? -6.355 23.891 7.836 1 88.19 106 PHE B O 1
ATOM 3381 N N . PRO B 1 107 ? -5.441 22.688 6.203 1 87.25 107 PRO B N 1
ATOM 3382 C CA . PRO B 1 107 ? -6.344 23.234 5.195 1 87.25 107 PRO B CA 1
ATOM 3383 C C . PRO B 1 107 ? -7.816 23.062 5.555 1 87.25 107 PRO B C 1
ATOM 3385 O O . PRO B 1 107 ? -8.195 22.016 6.094 1 87.25 107 PRO B O 1
ATOM 3388 N N . ALA B 1 108 ? -8.562 24.047 5.227 1 88.25 108 ALA B N 1
ATOM 3389 C CA . ALA B 1 108 ? -9.992 24.047 5.531 1 88.25 108 ALA B CA 1
ATOM 3390 C C . ALA B 1 108 ? -10.688 22.859 4.871 1 88.25 108 ALA B C 1
ATOM 3392 O O . ALA B 1 108 ? -11.609 22.266 5.445 1 88.25 108 ALA B O 1
ATOM 3393 N N . THR B 1 109 ? -10.234 22.531 3.77 1 86.5 109 THR B N 1
ATOM 3394 C CA . THR B 1 109 ? -10.82 21.422 3.029 1 86.5 109 THR B CA 1
ATOM 3395 C C . THR B 1 109 ? -10.672 20.109 3.803 1 86.5 109 THR B C 1
ATOM 3397 O O . THR B 1 109 ? -11.602 19.297 3.844 1 86.5 109 THR B O 1
ATOM 3400 N N . GLN B 1 110 ? -9.562 19.938 4.367 1 85.75 110 GLN B N 1
ATOM 3401 C CA . GLN B 1 110 ? -9.336 18.719 5.141 1 85.75 110 GLN B CA 1
ATOM 3402 C C . GLN B 1 110 ? -10.211 18.688 6.391 1 85.75 110 GLN B C 1
ATOM 3404 O O . GLN B 1 110 ? -10.734 17.641 6.762 1 85.75 110 GLN B O 1
ATOM 3409 N N . LEU B 1 111 ? -10.359 19.875 6.969 1 87.31 111 LEU B N 1
ATOM 3410 C CA . LEU B 1 111 ? -11.195 19.953 8.156 1 87.31 111 LEU B CA 1
ATOM 3411 C C . LEU B 1 111 ? -12.656 19.656 7.816 1 87.31 111 LEU B C 1
ATOM 3413 O O . LEU B 1 111 ? -13.352 18.984 8.578 1 87.31 111 LEU B O 1
ATOM 3417 N N . LEU B 1 112 ? -13.023 20.094 6.645 1 91.56 112 LEU B N 1
ATOM 3418 C CA . LEU B 1 112 ? -14.398 19.906 6.195 1 91.56 112 LEU B CA 1
ATOM 3419 C C . LEU B 1 112 ? -14.688 18.438 5.902 1 91.56 112 LEU B C 1
ATOM 3421 O O . LEU B 1 112 ? -15.805 17.969 6.121 1 91.56 112 LEU B O 1
ATOM 3425 N N . HIS B 1 113 ? -13.688 17.719 5.508 1 93.38 113 HIS B N 1
ATOM 3426 C CA . HIS B 1 113 ? -13.898 16.344 5.07 1 93.38 113 HIS B CA 1
ATOM 3427 C C . HIS B 1 113 ? -13.359 15.344 6.098 1 93.38 113 HIS B C 1
ATOM 3429 O O . HIS B 1 113 ? -13.242 14.156 5.812 1 93.38 113 HIS B O 1
ATOM 3435 N N . SER B 1 114 ? -13.047 15.906 7.254 1 95.5 114 SER B N 1
ATOM 3436 C CA . SER B 1 114 ? -12.531 15.062 8.328 1 95.5 114 SER B CA 1
ATOM 3437 C C . SER B 1 114 ? -13.602 14.109 8.844 1 95.5 114 SER B C 1
ATOM 3439 O O . SER B 1 114 ? -14.75 14.508 9.031 1 95.5 114 SER B O 1
ATOM 3441 N N . LEU B 1 115 ? -13.242 12.836 9.016 1 97.5 115 LEU B N 1
ATOM 3442 C CA . LEU B 1 115 ? -14.133 11.797 9.531 1 97.5 115 LEU B CA 1
ATOM 3443 C C . LEU B 1 115 ? -13.742 11.391 10.945 1 97.5 115 LEU B C 1
ATOM 3445 O O . LEU B 1 115 ? -12.594 11.594 11.359 1 97.5 115 LEU B O 1
ATOM 3449 N N . PRO B 1 116 ? -14.734 10.969 11.781 1 97.88 116 PRO B N 1
ATOM 3450 C CA . PRO B 1 116 ? -14.383 10.453 13.102 1 97.88 116 PRO B CA 1
ATOM 3451 C C . PRO B 1 116 ? -13.641 9.117 13.039 1 97.88 116 PRO B C 1
ATOM 3453 O O . PRO B 1 116 ? -14.086 8.125 13.625 1 97.88 116 PRO B O 1
ATOM 3456 N N . LEU B 1 117 ? -12.586 9.102 12.336 1 98.56 117 LEU B N 1
ATOM 3457 C CA . LEU B 1 117 ? -11.711 7.973 12.047 1 98.56 117 LEU B CA 1
ATOM 3458 C C . LEU B 1 117 ? -10.258 8.328 12.336 1 98.56 117 LEU B C 1
ATOM 3460 O O . LEU B 1 117 ? -9.734 9.312 11.812 1 98.56 117 LEU B O 1
ATOM 3464 N N . LEU B 1 118 ? -9.625 7.566 13.227 1 98.81 118 LEU B N 1
ATOM 3465 C CA . LEU B 1 118 ? -8.242 7.801 13.609 1 98.81 118 LEU B CA 1
ATOM 3466 C C . LEU B 1 118 ? -7.371 6.59 13.281 1 98.81 118 LEU B C 1
ATOM 3468 O O . LEU B 1 118 ? -7.875 5.469 13.195 1 98.81 118 LEU B O 1
ATOM 3472 N N . LEU B 1 119 ? -6.129 6.844 13.062 1 98.88 119 LEU B N 1
ATOM 3473 C CA . LEU B 1 119 ? -5.152 5.793 12.805 1 98.88 119 LEU B CA 1
ATOM 3474 C C . LEU B 1 119 ? -4.07 5.773 13.883 1 98.88 119 LEU B C 1
ATOM 3476 O O . LEU B 1 119 ? -3.553 6.828 14.258 1 98.88 119 LEU B O 1
ATOM 3480 N N . ILE B 1 120 ? -3.793 4.641 14.414 1 98.88 120 ILE B N 1
ATOM 3481 C CA . ILE B 1 120 ? -2.693 4.441 15.352 1 98.88 120 ILE B CA 1
ATOM 3482 C C . ILE B 1 120 ? -1.662 3.492 14.742 1 98.88 120 ILE B C 1
ATOM 3484 O O . ILE B 1 120 ? -1.99 2.363 14.375 1 98.88 120 ILE B O 1
ATOM 3488 N N . CYS B 1 121 ? -0.465 3.957 14.594 1 98.69 121 CYS B N 1
ATOM 3489 C CA . CYS B 1 121 ? 0.623 3.115 14.102 1 98.69 121 CYS B CA 1
ATOM 3490 C C . CYS B 1 121 ? 1.431 2.547 15.266 1 98.69 121 CYS B C 1
ATOM 3492 O O . CYS B 1 121 ? 2.008 3.297 16.047 1 98.69 121 CYS B O 1
ATOM 3494 N N . ASP B 1 122 ? 1.456 1.254 15.336 1 98 122 ASP B N 1
ATOM 3495 C CA . ASP B 1 122 ? 2.133 0.521 16.406 1 98 122 ASP B CA 1
ATOM 3496 C C . ASP B 1 122 ? 3.508 0.036 15.953 1 98 122 ASP B C 1
ATOM 3498 O O . ASP B 1 122 ? 3.635 -1.062 15.406 1 98 122 ASP B O 1
ATOM 3502 N N . ASN B 1 123 ? 4.52 0.821 16.25 1 96.5 123 ASN B N 1
ATOM 3503 C CA . ASN B 1 123 ? 5.91 0.449 16 1 96.5 123 ASN B CA 1
ATOM 3504 C C . ASN B 1 123 ? 6.176 0.193 14.523 1 96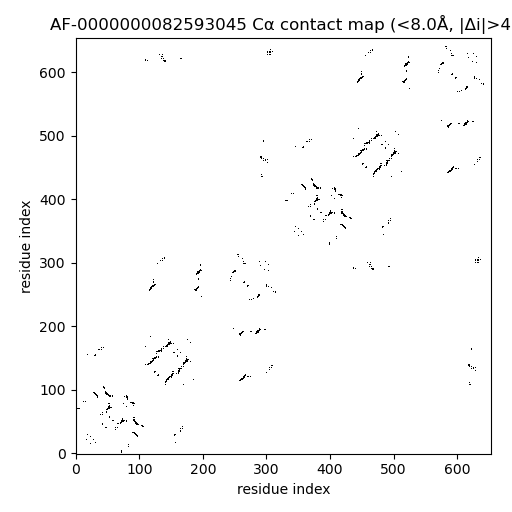.5 123 ASN B C 1
ATOM 3506 O O . ASN B 1 123 ? 6.75 -0.835 14.164 1 96.5 123 ASN B O 1
ATOM 3510 N N . LEU B 1 124 ? 5.719 1.06 13.688 1 97 124 LEU B N 1
ATOM 3511 C CA . LEU B 1 124 ? 5.996 1.009 12.258 1 97 124 LEU B CA 1
ATOM 3512 C C . LEU B 1 124 ? 7.387 1.558 11.953 1 97 124 LEU B C 1
ATOM 3514 O O . LEU B 1 124 ? 7.625 2.76 12.078 1 97 124 LEU B O 1
ATOM 3518 N N . ARG B 1 125 ? 8.242 0.763 11.391 1 95.81 125 ARG B N 1
ATOM 3519 C CA . ARG B 1 125 ? 9.648 1.145 11.328 1 95.81 125 ARG B CA 1
ATOM 3520 C C . ARG B 1 125 ? 10.07 1.467 9.898 1 95.81 125 ARG B C 1
ATOM 3522 O O . ARG B 1 125 ? 11.086 2.125 9.68 1 95.81 125 ARG B O 1
ATOM 3529 N N . ASP B 1 126 ? 9.438 1.029 8.945 1 95.69 126 ASP B N 1
ATOM 3530 C CA . ASP B 1 126 ? 9.805 1.26 7.551 1 95.69 126 ASP B CA 1
ATOM 3531 C C . ASP B 1 126 ? 9.344 2.637 7.082 1 95.69 126 ASP B C 1
ATOM 3533 O O . ASP B 1 126 ? 8.141 2.928 7.086 1 95.69 126 ASP B O 1
ATOM 3537 N N . PRO B 1 127 ? 10.203 3.51 6.594 1 95.94 127 PRO B N 1
ATOM 3538 C CA . PRO B 1 127 ? 9.828 4.863 6.176 1 95.94 127 PRO B CA 1
ATOM 3539 C C . PRO B 1 127 ? 8.859 4.871 4.992 1 95.94 127 PRO B C 1
ATOM 3541 O O . PRO B 1 127 ? 7.953 5.703 4.938 1 95.94 127 PRO B O 1
ATOM 3544 N N . GLY B 1 128 ? 9.055 3.939 4.062 1 95.31 128 GLY B N 1
ATOM 3545 C CA . GLY B 1 128 ? 8.133 3.85 2.938 1 95.31 128 GLY B CA 1
ATOM 3546 C C . GLY B 1 128 ? 6.711 3.516 3.355 1 95.31 128 GLY B C 1
ATOM 3547 O O . GLY B 1 128 ? 5.758 4.148 2.896 1 95.31 128 GLY B O 1
ATOM 3548 N N . ASN B 1 129 ? 6.609 2.582 4.246 1 96.62 129 ASN B N 1
ATOM 3549 C CA . ASN B 1 129 ? 5.305 2.193 4.77 1 96.62 129 ASN B CA 1
ATOM 3550 C C . ASN B 1 129 ? 4.633 3.344 5.516 1 96.62 129 ASN B C 1
ATOM 3552 O O . ASN B 1 129 ? 3.465 3.65 5.27 1 96.62 129 ASN B O 1
ATOM 3556 N N . LEU B 1 130 ? 5.406 3.977 6.379 1 98.25 130 LEU B N 1
ATOM 3557 C CA . LEU B 1 130 ? 4.805 5.047 7.164 1 98.25 130 LEU B CA 1
ATOM 3558 C C . LEU B 1 130 ? 4.328 6.184 6.262 1 98.25 130 LEU B C 1
ATOM 3560 O O . LEU B 1 130 ? 3.203 6.668 6.41 1 98.25 130 LEU B O 1
ATOM 3564 N N . GLY B 1 131 ? 5.18 6.59 5.324 1 97.81 131 GLY B N 1
ATOM 3565 C CA . GLY B 1 131 ? 4.777 7.652 4.414 1 97.81 131 GLY B CA 1
ATOM 3566 C C . GLY B 1 131 ? 3.516 7.324 3.639 1 97.81 131 GLY B C 1
ATOM 3567 O O . GLY B 1 131 ? 2.602 8.148 3.553 1 97.81 131 GLY B O 1
ATOM 3568 N N . THR B 1 132 ? 3.447 6.121 3.117 1 97.12 132 THR B N 1
ATOM 3569 C CA . THR B 1 132 ? 2.305 5.691 2.32 1 97.12 132 THR B CA 1
ATOM 3570 C C . THR B 1 132 ? 1.053 5.578 3.188 1 97.12 132 THR B C 1
ATOM 3572 O O . THR B 1 132 ? -0.051 5.898 2.736 1 97.12 132 THR B O 1
ATOM 3575 N N . ILE B 1 133 ? 1.244 5.168 4.379 1 98.38 133 ILE B N 1
ATOM 3576 C CA . ILE B 1 133 ? 0.133 5.051 5.316 1 98.38 133 ILE B CA 1
ATOM 3577 C C . ILE B 1 133 ? -0.411 6.438 5.648 1 98.38 133 ILE B C 1
ATOM 3579 O O . ILE B 1 133 ? -1.627 6.637 5.707 1 98.38 133 ILE B O 1
ATOM 3583 N N . LEU B 1 134 ? 0.48 7.402 5.871 1 98.31 134 LEU B N 1
ATOM 3584 C CA . LEU B 1 134 ? 0.06 8.773 6.121 1 98.31 134 LEU B CA 1
ATOM 3585 C C . LEU B 1 134 ? -0.734 9.328 4.941 1 98.31 134 LEU B C 1
ATOM 3587 O O . LEU B 1 134 ? -1.753 9.992 5.129 1 98.31 134 LEU B O 1
ATOM 3591 N N . ARG B 1 135 ? -0.248 8.992 3.752 1 97.38 135 ARG B N 1
ATOM 3592 C CA . ARG B 1 135 ? -0.938 9.406 2.535 1 97.38 135 ARG B CA 1
ATOM 3593 C C . ARG B 1 135 ? -2.338 8.805 2.467 1 97.38 135 ARG B C 1
ATOM 3595 O O . ARG B 1 135 ? -3.303 9.5 2.137 1 97.38 135 ARG B O 1
ATOM 3602 N N . SER B 1 136 ? -2.494 7.562 2.832 1 98 136 SER B N 1
ATOM 3603 C CA . SER B 1 136 ? -3.791 6.891 2.869 1 98 136 SER B CA 1
ATOM 3604 C C . SER B 1 136 ? -4.691 7.492 3.943 1 98 136 SER B C 1
ATOM 3606 O O . SER B 1 136 ? -5.891 7.672 3.727 1 98 136 SER B O 1
ATOM 3608 N N . ALA B 1 137 ? -4.113 7.801 5.086 1 98.5 137 ALA B N 1
ATOM 3609 C CA . ALA B 1 137 ? -4.883 8.383 6.184 1 98.5 137 ALA B CA 1
ATOM 3610 C C . ALA B 1 137 ? -5.438 9.75 5.797 1 98.5 137 ALA B C 1
ATOM 3612 O O . ALA B 1 137 ? -6.621 10.031 6.008 1 98.5 137 ALA B O 1
ATOM 3613 N N . ALA B 1 138 ? -4.57 10.578 5.207 1 97.19 138 ALA B N 1
ATOM 3614 C CA . ALA B 1 138 ? -5.016 11.883 4.73 1 97.19 138 ALA B CA 1
ATOM 3615 C C . ALA B 1 138 ? -6.098 11.742 3.662 1 97.19 138 ALA B C 1
ATOM 3617 O O . ALA B 1 138 ? -7.117 12.43 3.707 1 97.19 138 ALA B O 1
ATOM 3618 N N . GLY B 1 139 ? -5.875 10.82 2.742 1 96.31 139 GLY B N 1
ATOM 3619 C CA . GLY B 1 139 ? -6.824 10.594 1.662 1 96.31 139 GLY B CA 1
ATOM 3620 C C . GLY B 1 139 ? -8.164 10.086 2.143 1 96.31 139 GLY B C 1
ATOM 3621 O O . GLY B 1 139 ? -9.203 10.43 1.578 1 96.31 139 GLY B O 1
ATOM 3622 N N . ALA B 1 140 ? -8.156 9.25 3.156 1 97.31 140 ALA B N 1
ATOM 3623 C CA . ALA B 1 140 ? -9.391 8.672 3.693 1 97.31 140 ALA B CA 1
ATOM 3624 C C . ALA B 1 140 ? -10.164 9.695 4.516 1 97.31 140 ALA B C 1
ATOM 3626 O O . ALA B 1 140 ? -11.367 9.547 4.73 1 97.31 140 ALA B O 1
ATOM 3627 N N . GLY B 1 141 ? -9.445 10.711 4.992 1 97.38 141 GLY B N 1
ATOM 3628 C CA . GLY B 1 141 ? -10.094 11.727 5.801 1 97.38 141 GLY B CA 1
ATOM 3629 C C . GLY B 1 141 ? -9.969 11.484 7.293 1 97.38 141 GLY B C 1
ATOM 3630 O O . GLY B 1 141 ? -10.828 11.891 8.07 1 97.38 141 GLY B O 1
ATOM 3631 N N . CYS B 1 142 ? -8.891 10.797 7.691 1 98.06 142 CYS B N 1
ATOM 3632 C CA . CYS B 1 142 ? -8.648 10.594 9.117 1 98.06 142 CYS B CA 1
ATOM 3633 C C . CYS B 1 142 ? -8.523 11.93 9.844 1 98.06 142 CYS B C 1
ATOM 3635 O O . CYS B 1 142 ? -7.918 12.867 9.312 1 98.06 142 CYS B O 1
ATOM 3637 N N . SER B 1 143 ? -9.023 11.953 11.055 1 97.12 143 SER B N 1
ATOM 3638 C CA . SER B 1 143 ? -8.938 13.188 11.828 1 97.12 143 SER B CA 1
ATOM 3639 C C . SER B 1 143 ? -7.551 13.359 12.438 1 97.12 143 SER B C 1
ATOM 3641 O O . SER B 1 143 ? -7.105 14.484 12.672 1 97.12 143 SER B O 1
ATOM 3643 N N . LYS B 1 144 ? -6.934 12.195 12.688 1 96.94 144 LYS B N 1
ATOM 3644 C CA . LYS B 1 144 ? -5.621 12.219 13.328 1 96.94 144 LYS B CA 1
ATOM 3645 C C . LYS B 1 144 ? -4.875 10.906 13.109 1 96.94 144 LYS B C 1
ATOM 3647 O O . LYS B 1 144 ? -5.496 9.859 12.922 1 96.94 144 LYS B O 1
ATOM 3652 N N . VAL B 1 145 ? -3.533 11.062 13.133 1 98.69 145 VAL B N 1
ATOM 3653 C CA . VAL B 1 145 ? -2.676 9.883 13.109 1 98.69 145 VAL B CA 1
ATOM 3654 C C . VAL B 1 145 ? -1.766 9.883 14.336 1 98.69 145 VAL B C 1
ATOM 3656 O O . VAL B 1 145 ? -1.067 10.867 14.602 1 98.69 145 VAL B O 1
ATOM 3659 N N . LEU B 1 146 ? -1.824 8.812 15.078 1 98.88 146 LEU B N 1
ATOM 3660 C CA . LEU B 1 146 ? -1.011 8.648 16.281 1 98.88 146 LEU B CA 1
ATOM 3661 C C . LEU B 1 146 ? 0.097 7.629 16.062 1 98.88 146 LEU B C 1
ATOM 3663 O O . LEU B 1 146 ? -0.165 6.516 15.594 1 98.88 146 LEU B O 1
ATOM 3667 N N . LEU B 1 147 ? 1.347 8.008 16.312 1 98.69 147 LEU B N 1
ATOM 3668 C CA . LEU B 1 147 ? 2.508 7.137 16.172 1 98.69 147 LEU B CA 1
ATOM 3669 C C . LEU B 1 147 ? 3.127 6.828 17.531 1 98.69 147 LEU B C 1
ATOM 3671 O O . LEU B 1 147 ? 3.545 7.738 18.25 1 98.69 147 LEU B O 1
ATOM 3675 N N . THR B 1 148 ? 3.197 5.586 17.844 1 98.56 148 THR B N 1
ATOM 3676 C CA . THR B 1 148 ? 3.773 5.195 19.125 1 98.56 148 THR B CA 1
ATOM 3677 C C . THR B 1 148 ? 5.297 5.234 19.062 1 98.56 148 THR B C 1
ATOM 3679 O O . THR B 1 148 ? 5.883 5.32 17.984 1 98.56 148 THR B O 1
ATOM 3682 N N . LYS B 1 149 ? 5.895 5.164 20.219 1 97.25 149 LYS B N 1
ATOM 3683 C CA . LYS B 1 149 ? 7.34 4.977 20.297 1 97.25 149 LYS B CA 1
ATOM 3684 C C . LYS B 1 149 ? 7.773 3.73 19.531 1 97.25 149 LYS B C 1
ATOM 3686 O O . LYS B 1 149 ? 7.113 2.691 19.609 1 97.25 149 LYS B O 1
ATOM 3691 N N . GLY B 1 150 ? 8.883 3.896 18.828 1 95.5 150 GLY B N 1
ATOM 3692 C CA . GLY B 1 150 ? 9.359 2.811 18 1 95.5 150 GLY B CA 1
ATOM 3693 C C . GLY B 1 150 ? 9.102 3.039 16.516 1 95.5 150 GLY B C 1
ATOM 3694 O O . GLY B 1 150 ? 9.781 2.461 15.664 1 95.5 150 GLY B O 1
ATOM 3695 N N . CYS B 1 151 ? 8.117 3.844 16.203 1 97.31 151 CYS B N 1
ATOM 3696 C CA . CYS B 1 151 ? 7.871 4.195 14.812 1 97.31 151 CYS B CA 1
ATOM 3697 C C . CYS B 1 151 ? 9.023 5.023 14.25 1 97.31 151 CYS B C 1
ATOM 3699 O O . CYS B 1 151 ? 9.68 5.766 14.984 1 97.31 151 CYS B O 1
ATOM 3701 N N . VAL B 1 152 ? 9.25 4.863 13.016 1 96.56 152 VAL B N 1
ATOM 3702 C CA . VAL B 1 152 ? 10.219 5.711 12.328 1 96.56 152 VAL B CA 1
ATOM 3703 C C . VAL B 1 152 ? 9.789 7.172 12.422 1 96.56 152 VAL B C 1
ATOM 3705 O O . VAL B 1 152 ? 8.594 7.469 12.539 1 96.56 152 VAL B O 1
ATOM 3708 N N . ASP B 1 153 ? 10.781 8.117 12.422 1 95.12 153 ASP B N 1
ATOM 3709 C CA . ASP B 1 153 ? 10.5 9.547 12.469 1 95.12 153 ASP B CA 1
ATOM 3710 C C . ASP B 1 153 ? 9.68 9.984 11.258 1 95.12 153 ASP B C 1
ATOM 3712 O O . ASP B 1 153 ? 10.141 9.867 10.117 1 95.12 153 ASP B O 1
ATOM 3716 N N . PRO B 1 154 ? 8.445 10.5 11.5 1 96.88 154 PRO B N 1
ATOM 3717 C CA . PRO B 1 154 ? 7.605 10.883 10.367 1 96.88 154 PRO B CA 1
ATOM 3718 C C . PRO B 1 154 ? 8.195 12.039 9.555 1 96.88 154 PRO B C 1
ATOM 3720 O O . PRO B 1 154 ? 7.785 12.266 8.414 1 96.88 154 PRO B O 1
ATOM 3723 N N . TRP B 1 155 ? 9.195 12.711 10.031 1 95.25 155 TRP B N 1
ATOM 3724 C CA . TRP B 1 155 ? 9.711 13.906 9.383 1 95.25 155 TRP B CA 1
ATOM 3725 C C . TRP B 1 155 ? 11.031 13.617 8.672 1 95.25 155 TRP B C 1
ATOM 3727 O O . TRP B 1 155 ? 11.664 14.523 8.133 1 95.25 155 TRP B O 1
ATOM 3737 N N . GLU B 1 156 ? 11.414 12.391 8.664 1 92.25 156 GLU B N 1
ATOM 3738 C CA . GLU B 1 156 ? 12.609 12.07 7.883 1 92.25 156 GLU B CA 1
ATOM 3739 C C . GLU B 1 156 ? 12.312 12.117 6.383 1 92.25 156 GLU B C 1
ATOM 3741 O O . GLU B 1 156 ? 11.188 11.867 5.957 1 92.25 156 GLU B O 1
ATOM 3746 N N . PRO B 1 157 ? 13.305 12.375 5.586 1 89.31 157 PRO B N 1
ATOM 3747 C CA . PRO B 1 157 ? 13.133 12.664 4.16 1 89.31 157 PRO B CA 1
ATOM 3748 C C . PRO B 1 157 ? 12.422 11.539 3.414 1 89.31 157 PRO B C 1
ATOM 3750 O O . PRO B 1 157 ? 11.562 11.797 2.568 1 89.31 157 PRO B O 1
ATOM 3753 N N . LYS B 1 158 ? 12.734 10.32 3.734 1 91.56 158 LYS B N 1
ATOM 3754 C CA . LYS B 1 158 ? 12.117 9.195 3.033 1 91.56 158 LYS B CA 1
ATOM 3755 C C . LYS B 1 158 ? 10.625 9.125 3.318 1 91.56 158 LYS B C 1
ATOM 3757 O O . LYS B 1 158 ? 9.828 8.805 2.43 1 91.56 158 LYS B O 1
ATOM 3762 N N . VAL B 1 159 ? 10.273 9.391 4.551 1 96.5 159 VAL B N 1
ATOM 3763 C CA . VAL B 1 159 ? 8.859 9.383 4.914 1 96.5 159 VAL B CA 1
ATOM 3764 C C . VAL B 1 159 ? 8.148 10.555 4.242 1 96.5 159 VAL B C 1
ATOM 3766 O O . VAL B 1 159 ? 7.047 10.391 3.699 1 96.5 159 VAL B O 1
ATOM 3769 N N . LEU B 1 160 ? 8.773 11.711 4.234 1 95 160 LEU B N 1
ATOM 3770 C CA . LEU B 1 160 ? 8.219 12.906 3.604 1 95 160 LEU B CA 1
ATOM 3771 C C . LEU B 1 160 ? 7.973 12.672 2.117 1 95 160 LEU B C 1
ATOM 3773 O O . LEU B 1 160 ? 6.918 13.031 1.592 1 95 160 LEU B O 1
ATOM 3777 N N . ARG B 1 161 ? 8.852 12.031 1.527 1 91.56 161 ARG B N 1
ATOM 3778 C CA . ARG B 1 161 ? 8.727 11.758 0.1 1 91.56 161 ARG B CA 1
ATOM 3779 C C . ARG B 1 161 ? 7.574 10.789 -0.172 1 91.56 161 ARG B C 1
ATOM 3781 O O . ARG B 1 161 ? 6.758 11.031 -1.067 1 91.56 161 ARG B O 1
ATOM 3788 N N . ALA B 1 162 ? 7.512 9.75 0.637 1 93.81 162 ALA B N 1
ATOM 3789 C CA . ALA B 1 162 ? 6.473 8.742 0.452 1 93.81 162 ALA B CA 1
ATOM 3790 C C . ALA B 1 162 ? 5.098 9.297 0.823 1 93.81 162 ALA B C 1
ATOM 3792 O O . ALA B 1 162 ? 4.078 8.859 0.278 1 93.81 162 ALA B O 1
ATOM 3793 N N . GLY B 1 163 ? 5.09 10.266 1.693 1 95.81 163 GLY B N 1
ATOM 3794 C CA . GLY B 1 163 ? 3.84 10.836 2.17 1 95.81 163 GLY B CA 1
ATOM 3795 C C . GLY B 1 163 ? 3.221 11.82 1.189 1 95.81 163 GLY B C 1
ATOM 3796 O O . GLY B 1 163 ? 2.023 12.094 1.256 1 95.81 163 GLY B O 1
ATOM 3797 N N . MET B 1 164 ? 4.07 12.414 0.303 1 92.5 164 MET B N 1
ATOM 3798 C CA . MET B 1 164 ? 3.625 13.305 -0.765 1 92.5 164 MET B CA 1
ATOM 3799 C C . MET B 1 164 ? 2.723 14.398 -0.216 1 92.5 164 MET B C 1
ATOM 3801 O O . MET B 1 164 ? 1.632 14.633 -0.741 1 92.5 164 MET B O 1
ATOM 3805 N N . GLY B 1 165 ? 3.068 15.016 0.92 1 94.12 165 GLY B N 1
ATOM 3806 C CA . GLY B 1 165 ? 2.375 16.188 1.443 1 94.12 165 GLY B CA 1
ATOM 3807 C C . GLY B 1 165 ? 1.322 15.836 2.48 1 94.12 165 GLY B C 1
ATOM 3808 O O . GLY B 1 165 ? 0.722 16.734 3.086 1 94.12 165 GLY B O 1
ATOM 3809 N N . ALA B 1 166 ? 1.104 14.539 2.73 1 96.31 166 ALA B N 1
ATOM 3810 C CA . ALA B 1 166 ? 0.115 14.094 3.711 1 96.31 166 ALA B CA 1
ATOM 3811 C C . ALA B 1 166 ? 0.385 14.711 5.082 1 96.31 166 ALA B C 1
ATOM 3813 O O . ALA B 1 166 ? -0.547 14.969 5.848 1 96.31 166 ALA B O 1
ATOM 3814 N N . HIS B 1 167 ? 1.625 15.031 5.355 1 96.69 167 HIS B N 1
ATOM 3815 C CA . HIS B 1 167 ? 2.076 15.602 6.621 1 96.69 167 HIS B CA 1
ATOM 3816 C C . HIS B 1 167 ? 1.387 16.922 6.91 1 96.69 167 HIS B C 1
ATOM 3818 O O . HIS B 1 167 ? 1.285 17.344 8.07 1 96.69 167 HIS B O 1
ATOM 3824 N N . PHE B 1 168 ? 0.927 17.516 5.914 1 95.81 168 PHE B N 1
ATOM 3825 C CA . PHE B 1 168 ? 0.369 18.859 6.059 1 95.81 168 PHE B CA 1
ATOM 3826 C C . PHE B 1 168 ? -1.13 18.844 5.785 1 95.81 168 PHE B C 1
ATOM 3828 O O . PHE B 1 168 ? -1.732 19.906 5.578 1 95.81 168 PHE B O 1
ATOM 3835 N N . GLN B 1 169 ? -1.737 17.641 5.754 1 94.94 169 GLN B N 1
ATOM 3836 C CA . GLN B 1 169 ? -3.17 17.469 5.543 1 94.94 169 GLN B CA 1
ATOM 3837 C C . GLN B 1 169 ? -3.84 16.875 6.777 1 94.94 169 GLN B C 1
ATOM 3839 O O . GLN B 1 169 ? -5.035 17.078 7 1 94.94 169 GLN B O 1
ATOM 3844 N N . VAL B 1 170 ? -3.109 16.141 7.555 1 95.69 170 VAL B N 1
ATOM 3845 C CA . VAL B 1 170 ? -3.67 15.453 8.711 1 95.69 170 VAL B CA 1
ATOM 3846 C C . VAL B 1 170 ? -2.727 15.602 9.906 1 95.69 170 VAL B C 1
ATOM 3848 O O . VAL B 1 170 ? -1.507 15.5 9.758 1 95.69 170 VAL B O 1
ATOM 3851 N N . PRO B 1 171 ? -3.244 15.938 11.094 1 96.62 171 PRO B N 1
ATOM 3852 C CA . PRO B 1 171 ? -2.381 16.031 12.273 1 96.62 171 PRO B CA 1
ATOM 3853 C C . PRO B 1 171 ? -1.699 14.711 12.609 1 96.62 171 PRO B C 1
ATOM 3855 O O . PRO B 1 171 ? -2.348 13.664 12.625 1 96.62 171 PRO B O 1
ATOM 3858 N N . ILE B 1 172 ? -0.407 14.797 12.867 1 97.94 172 ILE B N 1
ATOM 3859 C CA . ILE B 1 172 ? 0.41 13.648 13.242 1 97.94 172 ILE B CA 1
ATOM 3860 C C . ILE B 1 172 ? 1.005 13.867 14.633 1 97.94 172 ILE B C 1
ATOM 3862 O O . ILE B 1 172 ? 1.687 14.867 14.875 1 97.94 172 ILE B O 1
ATOM 3866 N N . ILE B 1 173 ? 0.734 13.039 15.523 1 98 173 ILE B N 1
ATOM 3867 C CA . ILE B 1 173 ? 1.323 13.047 16.859 1 98 173 ILE B CA 1
ATOM 3868 C C . ILE B 1 173 ? 2.203 11.812 17.047 1 98 173 ILE B C 1
ATOM 3870 O O . ILE B 1 173 ? 1.715 10.688 17 1 98 173 ILE B O 1
ATOM 3874 N N . ASN B 1 174 ? 3.512 12.055 17.25 1 96.69 174 ASN B N 1
ATOM 3875 C CA . ASN B 1 174 ? 4.434 10.922 17.219 1 96.69 174 ASN B CA 1
ATOM 3876 C C . ASN B 1 174 ? 5.156 10.75 18.547 1 96.69 174 ASN B C 1
ATOM 3878 O O . ASN B 1 174 ? 5.02 11.594 19.438 1 96.69 174 ASN B O 1
ATOM 3882 N N . ASN B 1 175 ? 5.828 9.688 18.672 1 95.62 175 ASN B N 1
ATOM 3883 C CA . ASN B 1 175 ? 6.633 9.336 19.828 1 95.62 175 ASN B CA 1
ATOM 3884 C C . ASN B 1 175 ? 5.773 9.18 21.078 1 95.62 175 ASN B C 1
ATOM 3886 O O . ASN B 1 175 ? 6.137 9.664 22.156 1 95.62 175 ASN B O 1
ATOM 3890 N N . LEU B 1 176 ? 4.641 8.523 20.953 1 98.12 176 LEU B N 1
ATOM 3891 C CA . LEU B 1 176 ? 3.691 8.383 22.047 1 98.12 176 LEU B CA 1
ATOM 3892 C C . LEU B 1 176 ? 3.939 7.09 22.812 1 98.12 176 LEU B C 1
ATOM 3894 O O . LEU B 1 176 ? 4.129 6.031 22.219 1 98.12 176 LEU B O 1
ATOM 3898 N N . ASP B 1 177 ? 3.91 7.23 24.094 1 98.12 177 ASP B N 1
ATOM 3899 C CA . ASP B 1 177 ? 3.736 6.043 24.922 1 98.12 177 ASP B CA 1
ATOM 3900 C C . ASP B 1 177 ? 2.291 5.551 24.875 1 98.12 177 ASP B C 1
ATOM 3902 O O . ASP B 1 177 ? 1.359 6.355 24.797 1 98.12 177 ASP B O 1
ATOM 3906 N N . TRP B 1 178 ? 2.131 4.242 25 1 97.75 178 TRP B N 1
ATOM 3907 C CA . TRP B 1 178 ? 0.787 3.676 24.922 1 97.75 178 TRP B CA 1
ATOM 3908 C C . TRP B 1 178 ? -0.117 4.27 26 1 97.75 178 TRP B C 1
ATOM 3910 O O . TRP B 1 178 ? -1.319 4.438 25.797 1 97.75 178 TRP B O 1
ATOM 3920 N N . GLU B 1 179 ? 0.417 4.66 27.109 1 97.31 179 GLU B N 1
ATOM 3921 C CA . GLU B 1 179 ? -0.349 5.23 28.219 1 97.31 179 GLU B CA 1
ATOM 3922 C C . GLU B 1 179 ? -0.916 6.598 27.844 1 97.31 179 GLU B C 1
ATOM 3924 O O . GLU B 1 179 ? -1.926 7.031 28.406 1 97.31 179 GLU B O 1
ATOM 3929 N N . THR B 1 180 ? -0.281 7.234 26.891 1 97.88 180 THR B N 1
ATOM 3930 C CA . THR B 1 180 ? -0.667 8.594 26.531 1 97.88 180 THR B CA 1
ATOM 3931 C C . THR B 1 180 ? -1.629 8.578 25.344 1 97.88 180 THR B C 1
ATOM 3933 O O . THR B 1 180 ? -2.34 9.555 25.094 1 97.88 180 THR B O 1
ATOM 3936 N N . VAL B 1 181 ? -1.756 7.5 24.609 1 98.5 181 VAL B N 1
ATOM 3937 C CA . VAL B 1 181 ? -2.52 7.395 23.375 1 98.5 181 VAL B CA 1
ATOM 3938 C C . VAL B 1 181 ? -3.982 7.746 23.641 1 98.5 181 VAL B C 1
ATOM 3940 O O . VAL B 1 181 ? -4.582 8.539 22.906 1 98.5 181 VAL B O 1
ATOM 3943 N N . PRO B 1 182 ? -4.598 7.281 24.766 1 98.25 182 PRO B N 1
ATOM 3944 C CA . PRO B 1 182 ? -6.016 7.555 25 1 98.25 182 PRO B CA 1
ATOM 3945 C C . PRO B 1 182 ? -6.316 9.047 25.156 1 98.25 182 PRO B C 1
ATOM 3947 O O . PRO B 1 182 ? -7.434 9.484 24.859 1 98.25 182 PRO B O 1
ATOM 3950 N N . LYS B 1 183 ? -5.344 9.867 25.531 1 97.62 183 LYS B N 1
ATOM 3951 C CA . LYS B 1 183 ? -5.539 11.297 25.734 1 97.62 183 LYS B CA 1
ATOM 3952 C C . LYS B 1 183 ? -5.816 12.008 24.406 1 97.62 183 LYS B C 1
ATOM 3954 O O . LYS B 1 183 ? -6.359 13.109 24.391 1 97.62 183 LYS B O 1
ATOM 3959 N N . TYR B 1 184 ? -5.441 11.352 23.328 1 97.88 184 TYR B N 1
ATOM 3960 C CA . TYR B 1 184 ? -5.586 11.977 22.016 1 97.88 184 TYR B CA 1
ATOM 3961 C C . TYR B 1 184 ? -6.805 11.43 21.281 1 97.88 184 TYR B C 1
ATOM 3963 O O . TYR B 1 184 ? -7.062 11.797 20.125 1 97.88 184 TYR B O 1
ATOM 3971 N N . LEU B 1 185 ? -7.48 10.508 21.891 1 98.25 185 LEU B N 1
ATOM 3972 C CA . LEU B 1 185 ? -8.68 9.93 21.297 1 98.25 185 LEU B CA 1
ATOM 3973 C C . LEU B 1 185 ? -9.93 10.656 21.766 1 98.25 185 LEU B C 1
ATOM 3975 O O . LEU B 1 185 ? -10.047 11 22.953 1 98.25 185 LEU B O 1
ATOM 3979 N N . PRO B 1 186 ? -10.852 10.969 20.828 1 97.06 186 PRO B N 1
ATOM 3980 C CA . PRO B 1 186 ? -12.141 11.484 21.266 1 97.06 186 PRO B CA 1
ATOM 3981 C C . PRO B 1 186 ? -12.836 10.562 22.266 1 97.06 186 PRO B C 1
ATOM 3983 O O . PRO B 1 186 ? -12.555 9.359 22.312 1 97.06 186 PRO B O 1
ATOM 3986 N N . ASP B 1 187 ? -13.773 11.148 22.922 1 95.12 187 ASP B N 1
ATOM 3987 C CA . ASP B 1 187 ? -14.562 10.367 23.875 1 95.12 187 ASP B CA 1
ATOM 3988 C C . ASP B 1 187 ? -15.336 9.258 23.156 1 95.12 187 ASP B C 1
ATOM 3990 O O . ASP B 1 187 ? -15.812 9.445 22.031 1 95.12 187 ASP B O 1
ATOM 3994 N N . ASP B 1 188 ? -15.398 8.125 23.719 1 96 188 ASP B N 1
ATOM 3995 C CA . ASP B 1 188 ? -16.203 6.988 23.297 1 96 188 ASP B CA 1
ATOM 3996 C C . ASP B 1 188 ? -15.617 6.332 22.047 1 96 188 ASP B C 1
ATOM 3998 O O . ASP B 1 188 ? -16.297 5.578 21.344 1 96 188 ASP B O 1
ATOM 4002 N N . THR B 1 189 ? -14.383 6.684 21.797 1 98.31 189 THR B N 1
ATOM 4003 C CA . THR B 1 189 ? -13.719 6.043 20.672 1 98.31 189 THR B CA 1
ATOM 4004 C C . THR B 1 189 ? -13.562 4.543 20.922 1 98.31 189 THR B C 1
ATOM 4006 O O . THR B 1 189 ? -13.195 4.121 22.016 1 98.31 189 THR B O 1
ATOM 4009 N N . ARG B 1 190 ? -13.906 3.76 19.969 1 98.62 190 ARG B N 1
ATOM 4010 C CA . ARG B 1 190 ? -13.578 2.336 19.969 1 98.62 190 ARG B CA 1
ATOM 4011 C C . ARG B 1 190 ? -12.344 2.053 19.125 1 98.62 190 ARG B C 1
ATOM 4013 O O . ARG B 1 190 ? -12.242 2.514 17.984 1 98.62 190 ARG B O 1
ATOM 4020 N N . VAL B 1 191 ? -11.43 1.338 19.734 1 98.56 191 VAL B N 1
ATOM 4021 C CA . VAL B 1 191 ? -10.164 1.053 19.062 1 98.56 191 VAL B CA 1
ATOM 4022 C C . VAL B 1 191 ? -10.195 -0.363 18.484 1 98.56 191 VAL B C 1
ATOM 4024 O O . VAL B 1 191 ? -10.461 -1.326 19.203 1 98.56 191 VAL B O 1
ATOM 4027 N N . TYR B 1 192 ? -9.961 -0.466 17.266 1 98.38 192 TYR B N 1
ATOM 4028 C CA . TYR B 1 192 ? -9.883 -1.744 16.562 1 98.38 192 TYR B CA 1
ATOM 4029 C C . TYR B 1 192 ? -8.445 -2.049 16.156 1 98.38 192 TYR B C 1
ATOM 4031 O O . TYR B 1 192 ? -7.648 -1.133 15.938 1 98.38 192 TYR B O 1
ATOM 4039 N N . VAL B 1 193 ? -8.133 -3.316 16.094 1 97.5 193 VAL B N 1
ATOM 4040 C CA . VAL B 1 193 ? -6.793 -3.709 15.672 1 97.5 193 VAL B CA 1
ATOM 4041 C C . VAL B 1 193 ? -6.875 -4.535 14.383 1 97.5 193 VAL B C 1
ATOM 4043 O O . VAL B 1 193 ? -7.789 -5.344 14.219 1 97.5 193 VAL B O 1
ATOM 4046 N N . ALA B 1 194 ? -5.941 -4.184 13.438 1 95 194 ALA B N 1
ATOM 4047 C CA . ALA B 1 194 ? -5.891 -4.957 12.195 1 95 194 ALA B CA 1
ATOM 4048 C C . ALA B 1 194 ? -5.367 -6.367 12.453 1 95 194 ALA B C 1
ATOM 4050 O O . ALA B 1 194 ? -4.359 -6.547 13.141 1 95 194 ALA B O 1
ATOM 4051 N N . ASP B 1 195 ? -6.02 -7.324 11.93 1 79.38 195 ASP B N 1
ATOM 4052 C CA . ASP B 1 195 ? -5.637 -8.711 12.164 1 79.38 195 ASP B CA 1
ATOM 4053 C C . ASP B 1 195 ? -5.574 -9.492 10.852 1 79.38 195 ASP B C 1
ATOM 4055 O O . ASP B 1 195 ? -6.391 -9.273 9.953 1 79.38 195 ASP B O 1
ATOM 4059 N N . ASN B 1 196 ? -4.555 -10.102 10.578 1 67.94 196 ASN B N 1
ATOM 4060 C CA . ASN B 1 196 ? -4.5 -11 9.43 1 67.94 196 ASN B CA 1
ATOM 4061 C C . ASN B 1 196 ? -4.855 -12.43 9.828 1 67.94 196 ASN B C 1
ATOM 4063 O O . ASN B 1 196 ? -4.984 -13.305 8.969 1 67.94 196 ASN B O 1
ATOM 4067 N N . CYS B 1 197 ? -4.844 -12.781 11.172 1 56.31 197 CYS B N 1
ATOM 4068 C CA . CYS B 1 197 ? -4.902 -14.18 11.602 1 56.31 197 CYS B CA 1
ATOM 4069 C C . CYS B 1 197 ? -6.336 -14.594 11.906 1 56.31 197 CYS B C 1
ATOM 4071 O O . CYS B 1 197 ? -6.848 -14.328 12.992 1 56.31 197 CYS B O 1
ATOM 4073 N N . GLY B 1 198 ? -7.391 -14.141 11.07 1 46.16 198 GLY B N 1
ATOM 4074 C CA . GLY B 1 198 ? -8.719 -14.609 11.422 1 46.16 198 GLY B CA 1
ATOM 4075 C C . GLY B 1 198 ? -8.711 -15.93 12.18 1 46.16 198 GLY B C 1
ATOM 4076 O O . GLY B 1 198 ? -9.367 -16.062 13.211 1 46.16 198 GLY B O 1
ATOM 4077 N N . LEU B 1 199 ? -8.516 -17.062 11.281 1 42.5 199 LEU B N 1
ATOM 4078 C CA . LEU B 1 199 ? -8.961 -18.422 11.562 1 42.5 199 LEU B CA 1
ATOM 4079 C C . LEU B 1 199 ? -8.195 -19 12.742 1 42.5 199 LEU B C 1
ATOM 4081 O O . LEU B 1 199 ? -8.484 -20.125 13.18 1 42.5 199 LEU B O 1
ATOM 4085 N N . TYR B 1 200 ? -7.078 -18.594 13.008 1 39.88 200 TYR B N 1
ATOM 4086 C CA . TYR B 1 200 ? -6.375 -19.406 13.984 1 39.88 200 TYR B CA 1
ATOM 4087 C C . TYR B 1 200 ? -7.125 -19.438 15.312 1 39.88 200 TYR B C 1
ATOM 4089 O O . TYR B 1 200 ? -7.145 -20.469 16 1 39.88 200 TYR B O 1
ATOM 4097 N N . THR B 1 201 ? -7.582 -18.344 15.727 1 40.72 201 THR B N 1
ATOM 4098 C CA . THR B 1 201 ? -8.266 -18.406 17.016 1 40.72 201 THR B CA 1
ATOM 4099 C C . THR B 1 201 ? -9.516 -19.281 16.922 1 40.72 201 THR B C 1
ATOM 4101 O O . THR B 1 201 ? -9.914 -19.922 17.891 1 40.72 201 THR B O 1
ATOM 4104 N N . GLN B 1 202 ? -10.203 -19.188 15.836 1 36.25 202 GLN B N 1
ATOM 4105 C CA . GLN B 1 202 ? -11.414 -20.016 15.852 1 36.25 202 GLN B CA 1
ATOM 4106 C C . GLN B 1 202 ? -11.07 -21.5 15.75 1 36.25 202 GLN B C 1
ATOM 4108 O O . GLN B 1 202 ? -11.773 -22.344 16.312 1 36.25 202 GLN B O 1
ATOM 4113 N N . ALA B 1 203 ? -10.078 -21.922 14.859 1 35.72 203 ALA B N 1
ATOM 4114 C CA . ALA B 1 203 ? -9.75 -23.344 14.828 1 35.72 203 ALA B CA 1
ATOM 4115 C C . ALA B 1 203 ? -9.25 -23.828 16.188 1 35.72 203 ALA B C 1
ATOM 4117 O O . ALA B 1 203 ? -9.367 -25 16.531 1 35.72 203 ALA B O 1
ATOM 4118 N N . GLN B 1 204 ? -8.57 -23.047 16.891 1 35.56 204 GLN B N 1
ATOM 4119 C CA . GLN B 1 204 ? -8.172 -23.5 18.219 1 35.56 204 GLN B CA 1
ATOM 4120 C C . GLN B 1 204 ? -9.383 -23.75 19.109 1 35.56 204 GLN B C 1
ATOM 4122 O O . GLN B 1 204 ? -9.32 -24.547 20.047 1 35.56 204 GLN B O 1
ATOM 4127 N N . LYS B 1 205 ? -10.383 -22.875 18.922 1 38.03 205 LYS B N 1
ATOM 4128 C CA . LYS B 1 205 ? -11.492 -23.219 19.797 1 38.03 205 LYS B CA 1
ATOM 4129 C C . LYS B 1 205 ? -12.117 -24.562 19.406 1 38.03 205 LYS B C 1
ATOM 4131 O O . LYS B 1 205 ? -12.703 -25.25 20.25 1 38.03 205 LYS B O 1
ATOM 4136 N N . SER B 1 206 ? -12.25 -24.766 18.062 1 33.5 206 SER B N 1
ATOM 4137 C CA . SER B 1 206 ? -12.914 -26.031 17.781 1 33.5 206 SER B CA 1
ATOM 4138 C C . SER B 1 206 ? -11.984 -27.219 18.062 1 33.5 206 SER B C 1
ATOM 4140 O O . SER B 1 206 ? -12.438 -28.297 18.453 1 33.5 206 SER B O 1
ATOM 4142 N N . ASN B 1 207 ? -10.711 -27.297 17.344 1 34.19 207 ASN B N 1
ATOM 4143 C CA . ASN B 1 207 ? -9.945 -28.531 17.5 1 34.19 207 ASN B CA 1
ATOM 4144 C C . ASN B 1 207 ? -9.297 -28.609 18.875 1 34.19 207 ASN B C 1
ATOM 4146 O O . ASN B 1 207 ? -8.203 -28.078 19.078 1 34.19 207 ASN B O 1
ATOM 4150 N N . LYS B 1 208 ? -9.766 -28.453 20.047 1 32.81 208 LYS B N 1
ATOM 4151 C CA . LYS B 1 208 ? -9.172 -29.219 21.141 1 32.81 208 LYS B CA 1
ATOM 4152 C C . LYS B 1 208 ? -8.766 -30.609 20.672 1 32.81 208 LYS B C 1
ATOM 4154 O O . LYS B 1 208 ? -8.18 -31.375 21.438 1 32.81 208 LYS B O 1
ATOM 4159 N N . ALA B 1 209 ? -9.57 -31.391 19.891 1 29.61 209 ALA B N 1
ATOM 4160 C CA . ALA B 1 209 ? -9.016 -32.75 19.875 1 29.61 209 ALA B CA 1
ATOM 4161 C C . ALA B 1 209 ? -7.652 -32.781 19.203 1 29.61 209 ALA B C 1
ATOM 4163 O O . ALA B 1 209 ? -6.734 -33.469 19.656 1 29.61 209 ALA B O 1
ATOM 4164 N N . SER B 1 210 ? -7.449 -32.812 17.75 1 27.84 210 SER B N 1
ATOM 4165 C CA . SER B 1 210 ? -6.184 -33.312 17.203 1 27.84 210 SER B CA 1
ATOM 4166 C C . SER B 1 210 ? -5.121 -32.219 17.219 1 27.84 210 SER B C 1
ATOM 4168 O O . SER B 1 210 ? -5.445 -31.031 17.266 1 27.84 210 SER B O 1
ATOM 4170 N N . ASP B 1 211 ? -3.66 -32.469 17.125 1 28.14 211 ASP B N 1
ATOM 4171 C CA . ASP B 1 211 ? -2.275 -32.062 17.359 1 28.14 211 ASP B CA 1
ATOM 4172 C C . ASP B 1 211 ? -1.928 -30.812 16.578 1 28.14 211 ASP B C 1
ATOM 4174 O O . ASP B 1 211 ? -0.889 -30.188 16.812 1 28.14 211 ASP B O 1
ATOM 4178 N N . HIS B 1 212 ? -2.301 -30.625 15.219 1 28.28 212 HIS B N 1
ATOM 4179 C CA . HIS B 1 212 ? -1.416 -29.828 14.383 1 28.28 212 HIS B CA 1
ATOM 4180 C C . HIS B 1 212 ? -1.623 -28.344 14.641 1 28.28 212 HIS B C 1
ATOM 4182 O O . HIS B 1 212 ? -2.49 -27.719 14.023 1 28.28 212 HIS B O 1
ATOM 4188 N N . GLY B 1 213 ? -1.598 -27.844 15.789 1 31.03 213 GLY B N 1
ATOM 4189 C CA . GLY B 1 213 ? -1.597 -26.484 16.312 1 31.03 213 GLY B CA 1
ATOM 4190 C C . GLY B 1 213 ? -0.568 -25.594 15.664 1 31.03 213 GLY B C 1
ATOM 4191 O O . GLY B 1 213 ? -0.181 -24.562 16.219 1 31.03 213 GLY B O 1
ATOM 4192 N N . TRP B 1 214 ? 0.263 -25.984 14.703 1 28.5 214 TRP B N 1
ATOM 4193 C CA . TRP B 1 214 ? 1.57 -25.375 14.477 1 28.5 214 TRP B CA 1
ATOM 4194 C C . TRP B 1 214 ? 1.427 -23.938 13.984 1 28.5 214 TRP B C 1
ATOM 4196 O O . TRP B 1 214 ? 2.232 -23.078 14.336 1 28.5 214 TRP B O 1
ATOM 4206 N N . ILE B 1 215 ? 0.602 -23.656 12.906 1 32.69 215 ILE B N 1
ATOM 4207 C CA . ILE B 1 215 ? 1.133 -22.609 12.031 1 32.69 215 ILE B CA 1
ATOM 4208 C C . ILE B 1 215 ? 0.907 -21.234 12.656 1 32.69 215 ILE B C 1
ATOM 4210 O O . ILE B 1 215 ? 1.773 -20.359 12.586 1 32.69 215 ILE B O 1
ATOM 4214 N N . CYS B 1 216 ? -0.26 -20.859 13.156 1 35.22 216 CYS B N 1
ATOM 4215 C CA . CYS B 1 216 ? -0.408 -19.5 13.672 1 35.22 216 CYS B CA 1
ATOM 4216 C C . CYS B 1 216 ? 0.45 -19.297 14.914 1 35.22 216 CYS B C 1
ATOM 4218 O O . CYS B 1 216 ? 0.511 -18.188 15.453 1 35.22 216 CYS B O 1
ATOM 4220 N N . ASP B 1 217 ? 0.913 -20.328 15.641 1 34.66 217 ASP B N 1
ATOM 4221 C CA . ASP B 1 217 ? 1.764 -20.375 16.828 1 34.66 217 ASP B CA 1
ATOM 4222 C C . ASP B 1 217 ? 3.102 -19.688 16.562 1 34.66 217 ASP B C 1
ATOM 4224 O O . ASP B 1 217 ? 3.852 -19.406 17.5 1 34.66 217 ASP B O 1
ATOM 4228 N N . GLN B 1 218 ? 3.535 -19.609 15.352 1 35.16 218 GLN B N 1
ATOM 4229 C CA . GLN B 1 218 ? 4.871 -19.047 15.164 1 35.16 218 GLN B CA 1
ATOM 4230 C C . GLN B 1 218 ? 4.879 -17.547 15.414 1 35.16 218 GLN B C 1
ATOM 4232 O O . GLN B 1 218 ? 5.852 -17 15.945 1 35.16 218 GLN B O 1
ATOM 4237 N N . GLN B 1 219 ? 3.82 -16.766 14.969 1 37.19 219 GLN B N 1
ATOM 4238 C CA . GLN B 1 219 ? 3.902 -15.359 15.328 1 37.19 219 GLN B CA 1
ATOM 4239 C C . GLN B 1 219 ? 3.719 -15.156 16.828 1 37.19 219 GLN B C 1
ATOM 4241 O O . GLN B 1 219 ? 4.375 -14.305 17.438 1 37.19 219 GLN B O 1
ATOM 4246 N N . LEU B 1 220 ? 2.785 -15.852 17.5 1 35.53 220 LEU B N 1
ATOM 4247 C CA . LEU B 1 220 ? 2.764 -15.836 18.953 1 35.53 220 LEU B CA 1
ATOM 4248 C C . LEU B 1 220 ? 4.047 -16.438 19.531 1 35.53 220 LEU B C 1
ATOM 4250 O O . LEU B 1 220 ? 4.508 -16.031 20.594 1 35.53 220 LEU B O 1
ATOM 4254 N N . SER B 1 221 ? 4.672 -17.406 18.922 1 37.03 221 SER B N 1
ATOM 4255 C CA . SER B 1 221 ? 5.941 -17.984 19.359 1 37.03 221 SER B CA 1
ATOM 4256 C C . SER B 1 221 ? 7.082 -16.969 19.203 1 37.03 221 SER B C 1
ATOM 4258 O O . SER B 1 221 ? 8.078 -17.047 19.922 1 37.03 221 SER B O 1
ATOM 4260 N N . LYS B 1 222 ? 7.004 -16.094 18.234 1 36.41 222 LYS B N 1
ATOM 4261 C CA . LYS B 1 222 ? 8.023 -15.047 18.219 1 36.41 222 LYS B CA 1
ATOM 4262 C C . LYS B 1 222 ? 7.855 -14.086 19.391 1 36.41 222 LYS B C 1
ATOM 4264 O O . LYS B 1 222 ? 8.836 -13.531 19.891 1 36.41 222 LYS B O 1
ATOM 4269 N N . ILE B 1 223 ? 6.703 -13.781 19.828 1 35.06 223 ILE B N 1
ATOM 4270 C CA . ILE B 1 223 ? 6.57 -13.055 21.094 1 35.06 223 ILE B CA 1
ATOM 4271 C C . ILE B 1 223 ? 7.199 -13.859 22.219 1 35.06 223 ILE B C 1
ATOM 4273 O O . ILE B 1 223 ? 7.887 -13.305 23.078 1 35.06 223 ILE B O 1
ATOM 4277 N N . HIS B 1 224 ? 7.059 -15.203 22.219 1 32.88 224 HIS B N 1
ATOM 4278 C CA . HIS B 1 224 ? 7.602 -16.031 23.297 1 32.88 224 HIS B CA 1
ATOM 4279 C C . HIS B 1 224 ? 9.086 -16.297 23.078 1 32.88 224 HIS B C 1
ATOM 4281 O O . HIS B 1 224 ? 9.812 -16.578 24.031 1 32.88 224 HIS B O 1
ATOM 4287 N N . LYS B 1 225 ? 9.617 -16.469 21.859 1 33.62 225 LYS B N 1
ATOM 4288 C CA . LYS B 1 225 ? 11.031 -16.844 21.75 1 33.62 225 LYS B CA 1
ATOM 4289 C C . LYS B 1 225 ? 11.93 -15.688 22.188 1 33.62 225 LYS B C 1
ATOM 4291 O O . LYS B 1 225 ? 13.047 -15.914 22.641 1 33.62 225 LYS B O 1
ATOM 4296 N N . TYR B 1 226 ? 11.656 -14.422 22 1 32.94 226 TYR B N 1
ATOM 4297 C CA . TYR B 1 226 ? 12.539 -13.438 22.609 1 32.94 226 TYR B CA 1
ATOM 4298 C C . TYR B 1 226 ? 12.609 -13.641 24.125 1 32.94 226 TYR B C 1
ATOM 4300 O O . TYR B 1 226 ? 13.555 -13.18 24.781 1 32.94 226 TYR B O 1
ATOM 4308 N N . GLU B 1 227 ? 11.562 -14.234 24.734 1 32.38 227 GLU B N 1
ATOM 4309 C CA . GLU B 1 227 ? 11.688 -14.445 26.172 1 32.38 227 GLU B CA 1
ATOM 4310 C C . GLU B 1 227 ? 12.578 -15.641 26.484 1 32.38 227 GLU B C 1
ATOM 4312 O O . GLU B 1 227 ? 13.023 -15.82 27.609 1 32.38 227 GLU B O 1
ATOM 4317 N N . GLU B 1 228 ? 12.742 -16.672 25.641 1 33.44 228 GLU B N 1
ATOM 4318 C CA . GLU B 1 228 ? 13.492 -17.828 26.141 1 33.44 228 GLU B CA 1
ATOM 4319 C C . GLU B 1 228 ? 14.969 -17.484 26.297 1 33.44 228 GLU B C 1
ATOM 4321 O O . GLU B 1 228 ? 15.703 -18.203 26.984 1 33.44 228 GLU B O 1
ATOM 4326 N N . GLU B 1 229 ? 15.688 -16.688 25.531 1 34.31 229 GLU B N 1
ATOM 4327 C CA . GLU B 1 229 ? 17.094 -16.625 25.906 1 34.31 229 GLU B CA 1
ATOM 4328 C C . GLU B 1 229 ? 17.266 -16.078 27.328 1 34.31 229 GLU B C 1
ATOM 4330 O O . GLU B 1 229 ? 18.328 -16.219 27.938 1 34.31 229 GLU B O 1
ATOM 4335 N N . GLU B 1 230 ? 16.484 -15.086 27.844 1 32.69 230 GLU B N 1
ATOM 4336 C CA . GLU B 1 230 ? 16.766 -14.758 29.234 1 32.69 230 GLU B CA 1
ATOM 4337 C C . GLU B 1 230 ? 16.156 -15.781 30.188 1 32.69 230 GLU B C 1
ATOM 4339 O O . GLU B 1 230 ? 15.133 -15.516 30.828 1 32.69 230 GLU B O 1
ATOM 4344 N N . GLU B 1 231 ? 15.969 -17.016 29.875 1 32.56 231 GLU B N 1
ATOM 4345 C CA . GLU B 1 231 ? 15.406 -17.984 30.812 1 32.56 231 GLU B CA 1
ATOM 4346 C C . GLU B 1 231 ? 16.297 -18.172 32.031 1 32.56 231 GLU B C 1
ATOM 4348 O O . GLU B 1 231 ? 16.094 -19.078 32.844 1 32.56 231 GLU B O 1
ATOM 4353 N N . GLU B 1 232 ? 17.531 -17.75 32.156 1 33.56 232 GLU B N 1
ATOM 4354 C CA . GLU B 1 232 ? 18.062 -18.266 33.406 1 33.56 232 GLU B CA 1
ATOM 4355 C C . GLU B 1 232 ? 17.062 -18.078 34.562 1 33.56 232 GLU B C 1
ATOM 4357 O O . GLU B 1 232 ? 16.734 -19.047 35.25 1 33.56 232 GLU B O 1
ATOM 4362 N N . ASP B 1 233 ? 17.453 -17.344 35.719 1 33.22 233 ASP B N 1
ATOM 4363 C CA . ASP B 1 233 ? 17.094 -17.406 37.156 1 33.22 233 ASP B CA 1
ATOM 4364 C C . ASP B 1 233 ? 15.695 -16.844 37.375 1 33.22 233 ASP B C 1
ATOM 4366 O O . ASP B 1 233 ? 15.211 -16.812 38.5 1 33.22 233 ASP B O 1
ATOM 4370 N N . LEU B 1 234 ? 15.32 -15.688 36.781 1 30.19 234 LEU B N 1
ATOM 4371 C CA . LEU B 1 234 ? 14.219 -15.055 37.5 1 30.19 234 LEU B CA 1
ATOM 4372 C C . LEU B 1 234 ? 12.945 -15.883 37.375 1 30.19 234 LEU B C 1
ATOM 4374 O O . LEU B 1 234 ? 12.5 -16.203 36.281 1 30.19 234 LEU B O 1
ATOM 4378 N N . GLU B 1 235 ? 12.578 -16.906 38.25 1 33.03 235 GLU B N 1
ATOM 4379 C CA . GLU B 1 235 ? 11.352 -17.469 38.812 1 33.03 235 GLU B CA 1
ATOM 4380 C C . GLU B 1 235 ? 10.172 -16.516 38.625 1 33.03 235 GLU B C 1
ATOM 4382 O O . GLU B 1 235 ? 9.148 -16.641 39.281 1 33.03 235 GLU B O 1
ATOM 4387 N N . THR B 1 236 ? 10.445 -15.266 38.312 1 31.8 236 THR B N 1
ATOM 4388 C CA . THR B 1 236 ? 9.203 -14.508 38.344 1 31.8 236 THR B CA 1
ATOM 4389 C C . THR B 1 236 ? 8.094 -15.242 37.594 1 31.8 236 THR B C 1
ATOM 4391 O O . THR B 1 236 ? 8.328 -15.766 36.5 1 31.8 236 THR B O 1
ATOM 4394 N N . GLY B 1 237 ? 7.074 -15.93 38.344 1 30.34 237 GLY B N 1
ATOM 4395 C CA . GLY B 1 237 ? 5.777 -16.391 37.875 1 30.34 237 GLY B CA 1
ATOM 4396 C C . GLY B 1 237 ? 5.387 -15.781 36.531 1 30.34 237 GLY B C 1
ATOM 4397 O O . GLY B 1 237 ? 4.969 -14.617 36.469 1 30.34 237 GLY B O 1
ATOM 4398 N N . ALA B 1 238 ? 6.234 -15.969 35.656 1 32.25 238 ALA B N 1
ATOM 4399 C CA . ALA B 1 238 ? 5.785 -15.562 34.312 1 32.25 238 ALA B CA 1
ATOM 4400 C C . ALA B 1 238 ? 4.289 -15.82 34.156 1 32.25 238 ALA B C 1
ATOM 4402 O O . ALA B 1 238 ? 3.848 -16.969 34.094 1 32.25 238 ALA B O 1
ATOM 4403 N N . SER B 1 239 ? 3.344 -15.172 34.938 1 32.94 239 SER B N 1
ATOM 4404 C CA . SER B 1 239 ? 1.9 -15.148 34.719 1 32.94 239 SER B CA 1
ATOM 4405 C C . SER B 1 239 ? 1.558 -15.5 33.281 1 32.94 239 SER B C 1
ATOM 4407 O O . SER B 1 239 ? 2.225 -15.047 32.344 1 32.94 239 SER B O 1
ATOM 4409 N N . LYS B 1 240 ? 1.283 -16.672 32.812 1 36.44 240 LYS B N 1
ATOM 4410 C CA . LYS B 1 240 ? 0.564 -17 31.594 1 36.44 240 LYS B CA 1
ATOM 4411 C C . LYS B 1 240 ? -0.028 -15.758 30.953 1 36.44 240 LYS B C 1
ATOM 4413 O O . LYS B 1 240 ? -0.989 -15.18 31.469 1 36.44 240 LYS B O 1
ATOM 4418 N N . ASP B 1 241 ? 0.777 -14.758 30.625 1 43.44 241 ASP B N 1
ATOM 4419 C CA . ASP B 1 241 ? 0.514 -13.422 30.078 1 43.44 241 ASP B CA 1
ATOM 4420 C C . ASP B 1 241 ? -0.813 -13.391 29.328 1 43.44 241 ASP B C 1
ATOM 4422 O O . ASP B 1 241 ? -1.005 -14.141 28.359 1 43.44 241 ASP B O 1
ATOM 4426 N N . TRP B 1 242 ? -1.924 -13.18 30 1 51.91 242 TRP B N 1
ATOM 4427 C CA . TRP B 1 242 ? -3.297 -12.898 29.594 1 51.91 242 TRP B CA 1
ATOM 4428 C C . TRP B 1 242 ? -3.328 -12.109 28.281 1 51.91 242 TRP B C 1
ATOM 4430 O O . TRP B 1 242 ? -2.656 -11.086 28.156 1 51.91 242 TRP B O 1
ATOM 4440 N N . LEU B 1 243 ? -3.338 -12.828 27.094 1 68.19 243 LEU B N 1
ATOM 4441 C CA . LEU B 1 243 ? -3.658 -12.086 25.891 1 68.19 243 LEU B CA 1
ATOM 4442 C C . LEU B 1 243 ? -5.125 -11.672 25.875 1 68.19 243 LEU B C 1
ATOM 4444 O O . LEU B 1 243 ? -6.004 -12.469 26.203 1 68.19 243 LEU B O 1
ATOM 4448 N N . PRO B 1 244 ? -5.328 -10.359 25.844 1 77.56 244 PRO B N 1
ATOM 4449 C CA . PRO B 1 244 ? -6.715 -9.906 25.734 1 77.56 244 PRO B CA 1
ATOM 4450 C C . PRO B 1 244 ? -7.527 -10.711 24.719 1 77.56 244 PRO B C 1
ATOM 4452 O O . PRO B 1 244 ? -7.004 -11.094 23.672 1 77.56 244 PRO B O 1
ATOM 4455 N N . GLU B 1 245 ? -8.633 -11.211 25.188 1 82.5 245 GLU B N 1
ATOM 4456 C CA . GLU B 1 245 ? -9.531 -11.914 24.281 1 82.5 245 GLU B CA 1
ATOM 4457 C C . GLU B 1 245 ? -10.359 -10.938 23.453 1 82.5 245 GLU B C 1
ATOM 4459 O O . GLU B 1 245 ? -11.312 -10.344 23.953 1 82.5 245 GLU B O 1
ATOM 4464 N N . LEU B 1 246 ? -9.953 -10.555 22.328 1 90.69 246 LEU B N 1
ATOM 4465 C CA . LEU B 1 246 ? -10.688 -9.672 21.438 1 90.69 246 LEU B CA 1
ATOM 4466 C C . LEU B 1 246 ? -11.484 -10.477 20.406 1 90.69 246 LEU B C 1
ATOM 4468 O O . LEU B 1 246 ? -10.961 -11.43 19.812 1 90.69 246 LEU B O 1
ATOM 4472 N N . GLU B 1 247 ? -12.734 -10.141 20.344 1 93.19 247 GLU B N 1
ATOM 4473 C CA . GLU B 1 247 ? -13.539 -10.75 19.281 1 93.19 247 GLU B CA 1
ATOM 4474 C C . GLU B 1 247 ? -13.016 -10.367 17.906 1 93.19 247 GLU B C 1
ATOM 4476 O O . GLU B 1 247 ? -12.461 -9.281 17.719 1 93.19 247 GLU B O 1
ATOM 4481 N N . VAL B 1 248 ? -13.18 -11.328 17 1 93.56 248 VAL B N 1
ATOM 4482 C CA . VAL B 1 248 ? -12.773 -11.102 15.625 1 93.56 248 VAL B CA 1
ATOM 4483 C C . VAL B 1 248 ? -14.008 -10.852 14.75 1 93.56 248 VAL B C 1
ATOM 4485 O O . VAL B 1 248 ? -15.023 -11.539 14.898 1 93.56 248 VAL B O 1
ATOM 4488 N N . GLN B 1 249 ? -13.922 -9.859 13.969 1 95.25 249 GLN B N 1
ATOM 4489 C CA . GLN B 1 249 ? -14.961 -9.641 12.969 1 95.25 249 GLN B CA 1
ATOM 4490 C C . GLN B 1 249 ? -14.359 -9.367 11.594 1 95.25 249 GLN B C 1
ATOM 4492 O O . GLN B 1 249 ? -13.211 -8.922 11.492 1 95.25 249 GLN B O 1
ATOM 4497 N N . SER B 1 250 ? -15.141 -9.656 10.594 1 95.06 250 SER B N 1
ATOM 4498 C CA . SER B 1 250 ? -14.727 -9.258 9.25 1 95.06 250 SER B CA 1
ATOM 4499 C C . SER B 1 250 ? -14.609 -7.746 9.125 1 95.06 250 SER B C 1
ATOM 4501 O O . SER B 1 250 ? -15.43 -7.008 9.68 1 95.06 250 SER B O 1
ATOM 4503 N N . TYR B 1 251 ? -13.68 -7.301 8.352 1 96.81 251 TYR B N 1
ATOM 4504 C CA . TYR B 1 251 ? -13.375 -5.879 8.25 1 96.81 251 TYR B CA 1
ATOM 4505 C C . TYR B 1 251 ? -14.531 -5.113 7.613 1 96.81 251 TYR B C 1
ATOM 4507 O O . TYR B 1 251 ? -14.625 -3.893 7.75 1 96.81 251 TYR B O 1
ATOM 4515 N N . ASP B 1 252 ? -15.391 -5.828 6.887 1 95.56 252 ASP B N 1
ATOM 4516 C CA . ASP B 1 252 ? -16.453 -5.16 6.133 1 95.56 252 ASP B CA 1
ATOM 4517 C C . ASP B 1 252 ? -17.75 -5.137 6.926 1 95.56 252 ASP B C 1
ATOM 4519 O O . ASP B 1 252 ? -18.781 -4.668 6.426 1 95.56 252 ASP B O 1
ATOM 4523 N N . LEU B 1 253 ? -17.719 -5.727 8.18 1 96.19 253 LEU B N 1
ATOM 4524 C CA . LEU B 1 253 ? -18.828 -5.516 9.117 1 96.19 253 LEU B CA 1
ATOM 4525 C C . LEU B 1 253 ? -18.688 -4.168 9.812 1 96.19 253 LEU B C 1
ATOM 4527 O O . LEU B 1 253 ? -17.578 -3.67 10.016 1 96.19 253 LEU B O 1
ATOM 4531 N N . ASP B 1 254 ? -19.734 -3.676 10.211 1 96.69 254 ASP B N 1
ATOM 4532 C CA . ASP B 1 254 ? -19.781 -2.307 10.719 1 96.69 254 ASP B CA 1
ATOM 4533 C C . ASP B 1 254 ? -18.891 -2.148 11.953 1 96.69 254 ASP B C 1
ATOM 4535 O O . ASP B 1 254 ? -19 -2.924 12.906 1 96.69 254 ASP B O 1
ATOM 4539 N N . TRP B 1 255 ? -18.016 -1.13 11.938 1 97.75 255 TRP B N 1
ATOM 4540 C CA . TRP B 1 255 ? -17.172 -0.814 13.086 1 97.75 255 TRP B CA 1
ATOM 4541 C C . TRP B 1 255 ? -17 0.693 13.234 1 97.75 255 TRP B C 1
ATOM 4543 O O . TRP B 1 255 ? -16.062 1.154 13.898 1 97.75 255 TRP B O 1
ATOM 4553 N N . THR B 1 256 ? -17.891 1.43 12.617 1 97.12 256 THR B N 1
ATOM 4554 C CA . THR B 1 256 ? -17.75 2.881 12.641 1 97.12 256 THR B CA 1
ATOM 4555 C C . THR B 1 256 ? -18.969 3.535 13.289 1 97.12 256 THR B C 1
ATOM 4557 O O . THR B 1 256 ? -19.297 4.691 13 1 97.12 256 THR B O 1
ATOM 4560 N N . GLU B 1 257 ? -19.703 2.824 14.094 1 93.5 257 GLU B N 1
ATOM 4561 C CA . GLU B 1 257 ? -20.875 3.348 14.789 1 93.5 257 GLU B CA 1
ATOM 4562 C C . GLU B 1 257 ? -20.484 4.473 15.75 1 93.5 257 GLU B C 1
ATOM 4564 O O . GLU B 1 257 ? -21.297 5.367 16.016 1 93.5 257 GLU B O 1
ATOM 4569 N N . ALA B 1 258 ? -19.375 4.414 16.312 1 92.38 258 ALA B N 1
ATOM 4570 C CA . ALA B 1 258 ? -18.719 5.434 17.141 1 92.38 258 ALA B CA 1
ATOM 4571 C C . ALA B 1 258 ? -17.391 5.852 16.531 1 92.38 258 ALA B C 1
ATOM 4573 O O . ALA B 1 258 ? -16.875 5.199 15.617 1 92.38 258 ALA B O 1
ATOM 4574 N N . PRO B 1 259 ? -16.938 7.039 17.047 1 97.5 259 PRO B N 1
ATOM 4575 C CA . PRO B 1 259 ? -15.578 7.316 16.578 1 97.5 259 PRO B CA 1
ATOM 4576 C C . PRO B 1 259 ? -14.664 6.102 16.672 1 97.5 259 PRO B C 1
ATOM 4578 O O . PRO B 1 259 ? -14.711 5.363 17.672 1 97.5 259 PRO B O 1
ATOM 4581 N N . ALA B 1 260 ? -13.977 5.875 15.625 1 98.56 260 ALA B N 1
ATOM 4582 C CA . ALA B 1 260 ? -13.203 4.637 15.539 1 98.56 260 ALA B CA 1
ATOM 4583 C C . ALA B 1 260 ? -11.727 4.934 15.312 1 98.56 260 ALA B C 1
ATOM 4585 O O . ALA B 1 260 ? -11.375 5.855 14.57 1 98.56 260 ALA B O 1
ATOM 4586 N N . ALA B 1 261 ? -10.891 4.238 15.969 1 98.81 261 ALA B N 1
ATOM 4587 C CA . ALA B 1 261 ? -9.453 4.223 15.695 1 98.81 261 ALA B CA 1
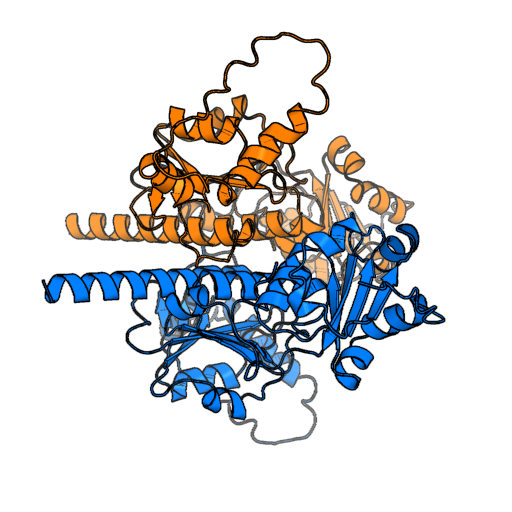ATOM 4588 C C . ALA B 1 261 ? -8.992 2.83 15.273 1 98.81 261 ALA B C 1
ATOM 4590 O O . ALA B 1 261 ? -9.445 1.827 15.828 1 98.81 261 ALA B O 1
ATOM 4591 N N . VAL B 1 262 ? -8.141 2.771 14.336 1 98.69 262 VAL B N 1
ATOM 4592 C CA . VAL B 1 262 ? -7.605 1.493 13.883 1 98.69 262 VAL B CA 1
ATOM 4593 C C . VAL B 1 262 ? -6.105 1.43 14.164 1 98.69 262 VAL B C 1
ATOM 4595 O O . VAL B 1 262 ? -5.363 2.354 13.82 1 98.69 262 VAL B O 1
ATOM 4598 N N . VAL B 1 263 ? -5.68 0.335 14.766 1 98.69 263 VAL B N 1
ATOM 4599 C CA . VAL B 1 263 ? -4.262 0.12 15.047 1 98.69 263 VAL B CA 1
ATOM 4600 C C . VAL B 1 263 ? -3.652 -0.757 13.953 1 98.69 263 VAL B C 1
ATOM 4602 O O . VAL B 1 263 ? -4.18 -1.828 13.641 1 98.69 263 VAL B O 1
ATOM 4605 N N . ILE B 1 264 ? -2.57 -0.331 13.383 1 98.06 264 ILE B N 1
ATOM 4606 C CA . ILE B 1 264 ? -1.786 -1.093 12.414 1 98.06 264 ILE B CA 1
ATOM 4607 C C . ILE B 1 264 ? -0.435 -1.46 13.023 1 98.06 264 ILE B C 1
ATOM 4609 O O . ILE B 1 264 ? 0.318 -0.584 13.453 1 98.06 264 ILE B O 1
ATOM 4613 N N . GLY B 1 265 ? -0.16 -2.689 13.039 1 95.44 265 GLY B N 1
ATOM 4614 C CA . GLY B 1 265 ? 1.098 -3.166 13.594 1 95.44 265 GLY B CA 1
ATOM 4615 C C . GLY B 1 265 ? 2.262 -3.027 12.633 1 95.44 265 GLY B C 1
ATOM 4616 O O . GLY B 1 265 ? 2.07 -2.994 11.414 1 95.44 265 GLY B O 1
ATOM 4617 N N . GLY B 1 266 ? 3.432 -3 13.203 1 91.06 266 GLY B N 1
ATOM 4618 C CA . GLY B 1 266 ? 4.652 -2.902 12.422 1 91.06 266 GLY B CA 1
ATOM 4619 C C . GLY B 1 266 ? 4.988 -4.18 11.672 1 91.06 266 GLY B C 1
ATOM 4620 O O . GLY B 1 266 ? 4.414 -5.234 11.945 1 91.06 266 GLY B O 1
ATOM 4621 N N . GLU B 1 267 ? 5.957 -4.125 10.75 1 82.56 267 GLU B N 1
ATOM 4622 C CA . GLU B 1 267 ? 6.34 -5.199 9.836 1 82.56 267 GLU B CA 1
ATOM 4623 C C . GLU B 1 267 ? 7.012 -6.348 10.586 1 82.56 267 GLU B C 1
ATOM 4625 O O . GLU B 1 267 ? 6.828 -7.516 10.234 1 82.56 267 GLU B O 1
ATOM 4630 N N . THR B 1 268 ? 7.672 -5.984 11.617 1 79.31 268 THR B N 1
ATOM 4631 C CA . THR B 1 268 ? 8.516 -6.977 12.273 1 79.31 268 THR B CA 1
ATOM 4632 C C . THR B 1 268 ? 7.809 -7.559 13.5 1 79.31 268 THR B C 1
ATOM 4634 O O . THR B 1 268 ? 7.758 -8.781 13.664 1 79.31 268 THR B O 1
ATOM 4637 N N . HIS B 1 269 ? 7.09 -6.707 14.227 1 81.88 269 HIS B N 1
ATOM 4638 C CA . HIS B 1 269 ? 6.633 -7.137 15.547 1 81.88 269 HIS B CA 1
ATOM 4639 C C . HIS B 1 269 ? 5.117 -7.305 15.57 1 81.88 269 HIS B C 1
ATOM 4641 O O . HIS B 1 269 ? 4.57 -7.906 16.5 1 81.88 269 HIS B O 1
ATOM 4647 N N . GLY B 1 270 ? 4.527 -6.801 14.555 1 89 270 GLY B N 1
ATOM 4648 C CA . GLY B 1 270 ? 3.074 -6.855 14.586 1 89 270 GLY B CA 1
ATOM 4649 C C . GLY B 1 270 ? 2.467 -5.996 15.68 1 89 270 GLY B C 1
ATOM 4650 O O . GLY B 1 270 ? 2.98 -4.922 15.984 1 89 270 GLY B O 1
ATOM 4651 N N . LEU B 1 271 ? 1.405 -6.434 16.203 1 92.5 271 LEU B N 1
ATOM 4652 C CA . LEU B 1 271 ? 0.68 -5.684 17.234 1 92.5 271 LEU B CA 1
ATOM 4653 C C . LEU B 1 271 ? 1.303 -5.895 18.609 1 92.5 271 LEU B C 1
ATOM 4655 O O . LEU B 1 271 ? 1.694 -7.012 18.953 1 92.5 271 LEU B O 1
ATOM 4659 N N . SER B 1 272 ? 1.386 -4.852 19.344 1 93.5 272 SER B N 1
ATOM 4660 C CA . SER B 1 272 ? 1.868 -4.953 20.719 1 93.5 272 SER B CA 1
ATOM 4661 C C . SER B 1 272 ? 0.76 -5.406 21.656 1 93.5 272 SER B C 1
ATOM 4663 O O . SER B 1 272 ? -0.422 -5.34 21.312 1 93.5 272 SER B O 1
ATOM 4665 N N . LEU B 1 273 ? 1.174 -5.871 22.766 1 92.94 273 LEU B N 1
ATOM 4666 C CA . LEU B 1 273 ? 0.218 -6.223 23.812 1 92.94 273 LEU B CA 1
ATOM 4667 C C . LEU B 1 273 ? -0.605 -5.012 24.234 1 92.94 273 LEU B C 1
ATOM 4669 O O . LEU B 1 273 ? -1.809 -5.125 24.469 1 92.94 273 LEU B O 1
ATOM 4673 N N . GLU B 1 274 ? -0.001 -3.867 24.297 1 95.69 274 GLU B N 1
ATOM 4674 C CA . GLU B 1 274 ? -0.652 -2.623 24.688 1 95.69 274 GLU B CA 1
ATOM 4675 C C . GLU B 1 274 ? -1.768 -2.246 23.719 1 95.69 274 GLU B C 1
ATOM 4677 O O . GLU B 1 274 ? -2.807 -1.727 24.125 1 95.69 274 GLU B O 1
ATOM 4682 N N . SER B 1 275 ? -1.513 -2.512 22.453 1 96.06 275 SER B N 1
ATOM 4683 C CA . SER B 1 275 ? -2.541 -2.221 21.469 1 96.06 275 SER B CA 1
ATOM 4684 C C . SER B 1 275 ? -3.771 -3.098 21.672 1 96.06 275 SER B C 1
ATOM 4686 O O . SER B 1 275 ? -4.906 -2.625 21.547 1 96.06 275 SER B O 1
ATOM 4688 N N . LEU B 1 276 ? -3.555 -4.363 21.984 1 94.94 276 LEU B N 1
ATOM 4689 C CA . LEU B 1 276 ? -4.652 -5.289 22.25 1 94.94 276 LEU B CA 1
ATOM 4690 C C . LEU B 1 276 ? -5.41 -4.891 23.516 1 94.94 276 LEU B C 1
ATOM 4692 O O . LEU B 1 276 ? -6.641 -4.945 23.547 1 94.94 276 LEU B O 1
ATOM 4696 N N . GLN B 1 277 ? -4.68 -4.5 24.469 1 96.06 277 GLN B N 1
ATOM 4697 C CA . GLN B 1 277 ? -5.285 -4.059 25.719 1 96.06 277 GLN B CA 1
ATOM 4698 C C . GLN B 1 277 ? -6.133 -2.809 25.516 1 96.06 277 GLN B C 1
ATOM 4700 O O . GLN B 1 277 ? -7.227 -2.693 26.062 1 96.06 277 GLN B O 1
ATOM 4705 N N . LEU B 1 278 ? -5.633 -1.878 24.719 1 97.44 278 LEU B N 1
ATOM 4706 C CA . LEU B 1 278 ? -6.387 -0.664 24.422 1 97.44 278 LEU B CA 1
ATOM 4707 C C . LEU B 1 278 ? -7.676 -0.994 23.672 1 97.44 278 LEU B C 1
ATOM 4709 O O . LEU B 1 278 ? -8.734 -0.434 23.969 1 97.44 278 LEU B O 1
ATOM 4713 N N . ALA B 1 279 ? -7.566 -1.885 22.703 1 97.38 279 ALA B N 1
ATOM 4714 C CA . ALA B 1 279 ? -8.758 -2.314 21.984 1 97.38 279 ALA B CA 1
ATOM 4715 C C . ALA B 1 279 ? -9.789 -2.916 22.922 1 97.38 279 ALA B C 1
ATOM 4717 O O . ALA B 1 279 ? -10.977 -2.576 22.859 1 97.38 279 ALA B O 1
ATOM 4718 N N . GLU B 1 280 ? -9.344 -3.758 23.781 1 96.06 280 GLU B N 1
ATOM 4719 C CA . GLU B 1 280 ? -10.242 -4.402 24.734 1 96.06 280 GLU B CA 1
ATOM 4720 C C . GLU B 1 280 ? -10.906 -3.375 25.656 1 96.06 280 GLU B C 1
ATOM 4722 O O . GLU B 1 280 ? -12.117 -3.395 25.844 1 96.06 280 GLU B O 1
ATOM 4727 N N . SER B 1 281 ? -10.133 -2.471 26.203 1 96.31 281 SER B N 1
ATOM 4728 C CA . SER B 1 281 ? -10.617 -1.515 27.188 1 96.31 281 SER B CA 1
ATOM 4729 C C . SER B 1 281 ? -11.602 -0.529 26.562 1 96.31 281 SER B C 1
ATOM 4731 O O . SER B 1 281 ? -12.414 0.076 27.266 1 96.31 281 SER B O 1
ATOM 4733 N N . THR B 1 282 ? -11.617 -0.389 25.203 1 97.5 282 THR B N 1
ATOM 4734 C CA . THR B 1 282 ? -12.492 0.572 24.531 1 97.5 282 THR B CA 1
ATOM 4735 C C . THR B 1 282 ? -13.656 -0.138 23.844 1 97.5 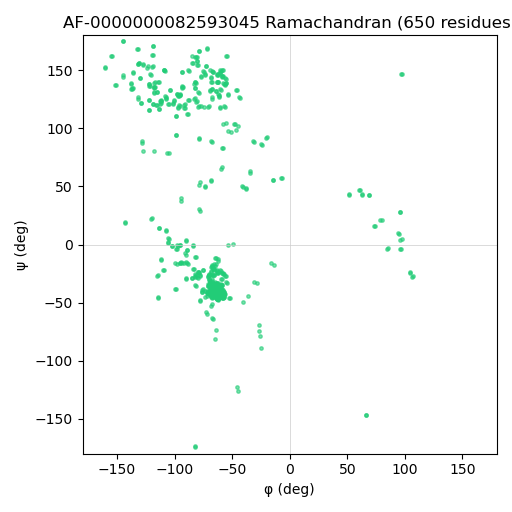282 THR B C 1
ATOM 4737 O O . THR B 1 282 ? -14.438 0.487 23.125 1 97.5 282 THR B O 1
ATOM 4740 N N . GLY B 1 283 ? -13.719 -1.451 24 1 96.44 283 GLY B N 1
ATOM 4741 C CA . GLY B 1 283 ? -14.805 -2.215 23.406 1 96.44 283 GLY B CA 1
ATOM 4742 C C . GLY B 1 283 ? -14.617 -2.471 21.922 1 96.44 283 GLY B C 1
ATOM 4743 O O . GLY B 1 283 ? -15.586 -2.701 21.203 1 96.44 283 GLY B O 1
ATOM 4744 N N . GLY B 1 284 ? -13.375 -2.381 21.484 1 97.06 284 GLY B N 1
ATOM 4745 C CA . GLY B 1 284 ? -13.062 -2.666 20.094 1 97.06 284 GLY B CA 1
ATOM 4746 C C . GLY B 1 284 ? -12.906 -4.148 19.812 1 97.06 284 GLY B C 1
ATOM 4747 O O . GLY B 1 284 ? -13.266 -4.984 20.641 1 97.06 284 GLY B O 1
ATOM 4748 N N . ARG B 1 285 ? -12.5 -4.441 18.578 1 96.5 285 ARG B N 1
ATOM 4749 C CA . ARG B 1 285 ? -12.359 -5.809 18.094 1 96.5 285 ARG B CA 1
ATOM 4750 C C . ARG B 1 285 ? -11.188 -5.934 17.141 1 96.5 285 ARG B C 1
ATOM 4752 O O . ARG B 1 285 ? -10.508 -4.945 16.844 1 96.5 285 ARG B O 1
ATOM 4759 N N . ARG B 1 286 ? -10.984 -7.172 16.781 1 95.88 286 ARG B N 1
ATOM 4760 C CA . ARG B 1 286 ? -10.047 -7.438 15.688 1 95.88 286 ARG B CA 1
ATOM 4761 C C . ARG B 1 286 ? -10.742 -7.387 14.336 1 95.88 286 ARG B C 1
ATOM 4763 O O . ARG B 1 286 ? -11.781 -8.031 14.141 1 95.88 286 ARG B O 1
ATOM 4770 N N . LEU B 1 287 ? -10.211 -6.531 13.469 1 97 287 LEU B N 1
ATOM 4771 C CA . LEU B 1 287 ? -10.734 -6.469 12.109 1 97 287 LEU B CA 1
ATOM 4772 C C . LEU B 1 287 ? -9.969 -7.414 11.188 1 97 287 LEU B C 1
ATOM 4774 O O . LEU B 1 287 ? -8.773 -7.223 10.953 1 97 287 LEU B O 1
ATOM 4778 N N . LEU B 1 288 ? -10.617 -8.359 10.648 1 94.88 288 LEU B N 1
ATOM 4779 C CA . LEU B 1 288 ? -9.992 -9.367 9.805 1 94.88 288 LEU B CA 1
ATOM 4780 C C . LEU B 1 288 ? -10.148 -9.023 8.328 1 94.88 288 LEU B C 1
ATOM 4782 O O . LEU B 1 288 ? -11.273 -8.883 7.84 1 94.88 288 LEU B O 1
ATOM 4786 N N . ILE B 1 289 ? -9.109 -8.828 7.699 1 94.88 289 ILE B N 1
ATOM 4787 C CA . ILE B 1 289 ? -9.094 -8.789 6.238 1 94.88 289 ILE B CA 1
ATOM 4788 C C . ILE B 1 289 ? -8.891 -10.195 5.684 1 94.88 289 ILE B C 1
ATOM 4790 O O . ILE B 1 289 ? -7.832 -10.797 5.867 1 94.88 289 ILE B O 1
ATOM 4794 N N . PRO B 1 290 ? -9.836 -10.711 5.07 1 91.44 290 PRO B N 1
ATOM 4795 C CA . PRO B 1 290 ? -9.672 -12.086 4.602 1 91.44 290 PRO B CA 1
ATOM 4796 C C . PRO B 1 290 ? -8.633 -12.219 3.498 1 91.44 290 PRO B C 1
ATOM 4798 O O . PRO B 1 290 ? -8.695 -11.508 2.492 1 91.44 290 PRO B O 1
ATOM 4801 N N . VAL B 1 291 ? -7.703 -13.039 3.674 1 92.5 291 VAL B N 1
ATOM 4802 C CA . VAL B 1 291 ? -6.684 -13.352 2.674 1 92.5 291 VAL B CA 1
ATOM 4803 C C . VAL B 1 291 ? -6.73 -14.836 2.33 1 92.5 291 VAL B C 1
ATOM 4805 O O . VAL B 1 291 ? -7.078 -15.664 3.174 1 92.5 291 VAL B O 1
ATOM 4808 N N . VAL B 1 292 ? -6.441 -15.125 1.081 1 92.38 292 VAL B N 1
ATOM 4809 C CA . VAL B 1 292 ? -6.41 -16.516 0.65 1 92.38 292 VAL B CA 1
ATOM 4810 C C . VAL B 1 292 ? -5.434 -17.312 1.523 1 92.38 292 VAL B C 1
ATOM 4812 O O . VAL B 1 292 ? -4.34 -16.828 1.829 1 92.38 292 VAL B O 1
ATOM 4815 N N . PRO B 1 293 ? -5.863 -18.5 1.889 1 86.06 293 PRO B N 1
ATOM 4816 C CA . PRO B 1 293 ? -4.918 -19.328 2.639 1 86.06 293 PRO B CA 1
ATOM 4817 C C . PRO B 1 293 ? -3.607 -19.562 1.887 1 86.06 293 PRO B C 1
ATOM 4819 O O . PRO B 1 293 ? -3.615 -19.75 0.667 1 86.06 293 PRO B O 1
ATOM 4822 N N . GLY B 1 294 ? -2.512 -19.5 2.537 1 80 294 GLY B N 1
ATOM 4823 C CA . GLY B 1 294 ? -1.205 -19.609 1.908 1 80 294 GLY B CA 1
ATOM 4824 C C . GLY B 1 294 ? -0.462 -18.297 1.832 1 80 294 GLY B C 1
ATOM 4825 O O . GLY B 1 294 ? 0.763 -18.281 1.694 1 80 294 GLY B O 1
ATOM 4826 N N . VAL B 1 295 ? -1.29 -17.281 1.794 1 84.88 295 VAL B N 1
ATOM 4827 C CA . VAL B 1 295 ? -0.703 -15.953 1.921 1 84.88 295 VAL B CA 1
ATOM 4828 C C . VAL B 1 295 ? -0.681 -15.531 3.389 1 84.88 295 VAL B C 1
ATOM 4830 O O . VAL B 1 295 ? -1.719 -15.523 4.055 1 84.88 295 VAL B O 1
ATOM 4833 N N . ASP B 1 296 ? 0.479 -15.266 3.936 1 78.44 296 ASP B N 1
ATOM 4834 C CA . ASP B 1 296 ? 0.643 -15.039 5.367 1 78.44 296 ASP B CA 1
ATOM 4835 C C . ASP B 1 296 ? -0.055 -13.75 5.801 1 78.44 296 ASP B C 1
ATOM 4837 O O . ASP B 1 296 ? -0.845 -13.75 6.746 1 78.44 296 ASP B O 1
ATOM 4841 N N . SER B 1 297 ? 0.372 -12.656 5.328 1 87.44 297 SER B N 1
ATOM 4842 C CA . SER B 1 297 ? -0.208 -11.375 5.707 1 87.44 297 SER B CA 1
ATOM 4843 C C . SER B 1 297 ? 0.005 -10.328 4.617 1 87.44 297 SER B C 1
ATOM 4845 O O . SER B 1 297 ? 0.758 -10.555 3.668 1 87.44 297 SER B O 1
ATOM 4847 N N . LEU B 1 298 ? -0.787 -9.344 4.762 1 93.06 298 LEU B N 1
ATOM 4848 C CA . LEU B 1 298 ? -0.583 -8.195 3.885 1 93.06 298 LEU B CA 1
ATOM 4849 C C . LEU B 1 298 ? 0.48 -7.258 4.449 1 93.06 298 LEU B C 1
ATOM 4851 O O . LEU B 1 298 ? 0.802 -7.324 5.637 1 93.06 298 LEU B O 1
ATOM 4855 N N . ASN B 1 299 ? 1.062 -6.512 3.551 1 93.56 299 ASN B N 1
ATOM 4856 C CA . ASN B 1 299 ? 1.912 -5.406 3.98 1 93.56 299 ASN B CA 1
ATOM 4857 C C . ASN B 1 299 ? 1.145 -4.41 4.844 1 93.56 299 ASN B C 1
ATOM 4859 O O . ASN B 1 299 ? -0.031 -4.141 4.594 1 93.56 299 ASN B O 1
ATOM 4863 N N . SER B 1 300 ? 1.821 -3.83 5.828 1 95.44 300 SER B N 1
ATOM 4864 C CA . SER B 1 300 ? 1.172 -2.949 6.793 1 95.44 300 SER B CA 1
ATOM 4865 C C . SER B 1 300 ? 0.477 -1.784 6.098 1 95.44 300 SER B C 1
ATOM 4867 O O . SER B 1 300 ? -0.631 -1.4 6.477 1 95.44 300 SER B O 1
ATOM 4869 N N . ALA B 1 301 ? 1.12 -1.217 5.082 1 97.25 301 ALA B N 1
ATOM 4870 C CA . ALA B 1 301 ? 0.538 -0.069 4.391 1 97.25 301 ALA B CA 1
ATOM 4871 C C . ALA B 1 301 ? -0.703 -0.476 3.604 1 97.25 301 ALA B C 1
ATOM 4873 O O . ALA B 1 301 ? -1.671 0.283 3.521 1 97.25 301 ALA B O 1
ATOM 4874 N N . MET B 1 302 ? -0.688 -1.704 3.066 1 96.56 302 MET B N 1
ATOM 4875 C CA . MET B 1 302 ? -1.851 -2.221 2.348 1 96.56 302 MET B CA 1
ATOM 4876 C C . MET B 1 302 ? -3.018 -2.455 3.301 1 96.56 302 MET B C 1
ATOM 4878 O O . MET B 1 302 ? -4.145 -2.043 3.023 1 96.56 302 MET B O 1
ATOM 4882 N N . ALA B 1 303 ? -2.701 -3.098 4.438 1 96.94 303 ALA B N 1
ATOM 4883 C CA . ALA B 1 303 ? -3.736 -3.352 5.434 1 96.94 303 ALA B CA 1
ATOM 4884 C C . ALA B 1 303 ? -4.363 -2.047 5.918 1 96.94 303 ALA B C 1
ATOM 4886 O O . ALA B 1 303 ? -5.586 -1.933 6.008 1 96.94 303 ALA B O 1
ATOM 4887 N N . ALA B 1 304 ? -3.512 -1.067 6.207 1 98.25 304 ALA B N 1
ATOM 4888 C CA . ALA B 1 304 ? -3.992 0.237 6.652 1 98.25 304 ALA B CA 1
ATOM 4889 C C . ALA B 1 304 ? -4.922 0.863 5.617 1 98.25 304 ALA B C 1
ATOM 4891 O O . ALA B 1 304 ? -5.996 1.361 5.961 1 98.25 304 ALA B O 1
ATOM 4892 N N . SER B 1 305 ? -4.531 0.807 4.348 1 98.12 305 SER B N 1
ATOM 4893 C CA . SER B 1 305 ? -5.301 1.439 3.281 1 98.12 305 SER B CA 1
ATOM 4894 C C . SER B 1 305 ? -6.652 0.764 3.1 1 98.12 305 SER B C 1
ATOM 4896 O O . SER B 1 305 ? -7.676 1.438 2.961 1 98.12 305 SER B O 1
ATOM 4898 N N . ILE B 1 306 ? -6.668 -0.565 3.135 1 98 306 ILE B N 1
ATOM 4899 C CA . ILE B 1 306 ? -7.906 -1.324 2.992 1 98 306 ILE B CA 1
ATOM 4900 C C . ILE B 1 306 ? -8.867 -0.966 4.129 1 98 306 ILE B C 1
ATOM 4902 O O . ILE B 1 306 ? -10.039 -0.675 3.889 1 98 306 ILE B O 1
ATOM 4906 N N . LEU B 1 307 ? -8.352 -0.901 5.348 1 98.5 307 LEU B N 1
ATOM 4907 C CA . LEU B 1 307 ? -9.195 -0.659 6.516 1 98.5 307 LEU B CA 1
ATOM 4908 C C . LEU B 1 307 ? -9.688 0.786 6.547 1 98.5 307 LEU B C 1
ATOM 4910 O O . LEU B 1 307 ? -10.852 1.046 6.84 1 98.5 307 LEU B O 1
ATOM 4914 N N . LEU B 1 308 ? -8.836 1.722 6.223 1 98.69 308 LEU B N 1
ATOM 4915 C CA . LEU B 1 308 ? -9.211 3.131 6.266 1 98.69 308 LEU B CA 1
ATOM 4916 C C . LEU B 1 308 ? -10.281 3.441 5.223 1 98.69 308 LEU B C 1
ATOM 4918 O O . LEU B 1 308 ? -11.25 4.141 5.516 1 98.69 308 LEU B O 1
ATOM 4922 N N . PHE B 1 309 ? -10.156 2.891 4.035 1 98.19 309 PHE B N 1
ATOM 4923 C CA . PHE B 1 309 ? -11.125 3.211 2.994 1 98.19 309 PHE B CA 1
ATOM 4924 C C . PHE B 1 309 ? -12.406 2.41 3.184 1 98.19 309 PHE B C 1
ATOM 4926 O O . PHE B 1 309 ? -13.477 2.828 2.736 1 98.19 309 PHE B O 1
ATOM 4933 N N . GLU B 1 310 ? -12.281 1.242 3.898 1 98.25 310 GLU B N 1
ATOM 4934 C CA . GLU B 1 310 ? -13.5 0.592 4.363 1 98.25 310 GLU B CA 1
ATOM 4935 C C . GLU B 1 310 ? -14.219 1.442 5.41 1 98.25 310 GLU B C 1
ATOM 4937 O O . GLU B 1 310 ? -15.438 1.595 5.363 1 98.25 310 GLU B O 1
ATOM 4942 N N . GLY B 1 311 ? -13.445 1.981 6.387 1 98.44 311 GLY B N 1
ATOM 4943 C CA . GLY B 1 311 ? -14.039 2.891 7.359 1 98.44 311 GLY B CA 1
ATOM 4944 C C . GLY B 1 311 ? -14.711 4.086 6.719 1 98.44 311 GLY B C 1
ATOM 4945 O O . GLY B 1 311 ? -15.828 4.449 7.098 1 98.44 311 GLY B O 1
ATOM 4946 N N . ARG B 1 312 ? -14.062 4.652 5.734 1 97.69 312 ARG B N 1
ATOM 4947 C CA . ARG B 1 312 ? -14.633 5.785 5.008 1 97.69 312 ARG B CA 1
ATOM 4948 C C . ARG B 1 312 ? -15.922 5.387 4.305 1 97.69 312 ARG B C 1
ATOM 4950 O O . ARG B 1 312 ? -16.906 6.125 4.344 1 97.69 312 ARG B O 1
ATOM 4957 N N . ARG B 1 313 ? -15.922 4.258 3.621 1 97 313 ARG B N 1
ATOM 4958 C CA . ARG B 1 313 ? -17.109 3.762 2.934 1 97 313 ARG B CA 1
ATOM 4959 C C . ARG B 1 313 ? -18.281 3.598 3.904 1 97 313 ARG B C 1
ATOM 4961 O O . ARG B 1 313 ? -19.391 4.027 3.617 1 97 313 ARG B O 1
ATOM 4968 N N . GLN B 1 314 ? -18 3.012 5.078 1 97.69 314 GLN B N 1
ATOM 4969 C CA . GLN B 1 314 ? -19.031 2.781 6.074 1 97.69 314 GLN B CA 1
ATOM 4970 C C . GLN B 1 314 ? -19.609 4.098 6.59 1 97.69 314 GLN B C 1
ATOM 4972 O O . GLN B 1 314 ? -20.828 4.242 6.738 1 97.69 314 GLN B O 1
ATOM 4977 N N . LEU B 1 315 ? -18.75 5.027 6.855 1 97.5 315 LEU B N 1
ATOM 4978 C CA . LEU B 1 315 ? -19.172 6.32 7.383 1 97.5 315 LEU B CA 1
ATOM 4979 C C . LEU B 1 315 ? -20 7.086 6.348 1 97.5 315 LEU B C 1
ATOM 4981 O O . LEU B 1 315 ? -20.969 7.754 6.695 1 97.5 315 LEU B O 1
ATOM 4985 N N . ARG B 1 316 ? -19.578 6.984 5.09 1 94.31 316 ARG B N 1
ATOM 4986 C CA . ARG B 1 316 ? -20.344 7.621 4.016 1 94.31 316 ARG B CA 1
ATOM 4987 C C . ARG B 1 316 ? -21.734 7.027 3.9 1 94.31 316 ARG B C 1
ATOM 4989 O O . ARG B 1 316 ? -22.719 7.762 3.775 1 94.31 316 ARG B O 1
ATOM 4996 N N . LEU B 1 317 ? -21.828 5.703 3.914 1 94 317 LEU B N 1
ATOM 4997 C CA . LEU B 1 317 ? -23.109 5.02 3.807 1 94 317 LEU B CA 1
ATOM 4998 C C . LEU B 1 317 ? -24.016 5.383 4.973 1 94 317 LEU B C 1
ATOM 5000 O O . LEU B 1 317 ? -25.234 5.547 4.793 1 94 317 LEU B O 1
ATOM 5004 N N . ARG B 1 318 ? -23.453 5.516 6.102 1 93 318 ARG B N 1
ATOM 5005 C CA . ARG B 1 318 ? -24.219 5.902 7.277 1 93 318 ARG B CA 1
ATOM 5006 C C . ARG B 1 318 ? -24.766 7.316 7.133 1 93 318 ARG B C 1
ATOM 5008 O O . ARG B 1 318 ? -25.922 7.582 7.496 1 93 318 ARG B O 1
ATOM 5015 N N . ALA B 1 319 ? -23.938 8.195 6.648 1 91.62 319 ALA B N 1
ATOM 5016 C CA . ALA B 1 319 ? -24.375 9.57 6.441 1 91.62 319 ALA B CA 1
ATOM 5017 C C . ALA B 1 319 ? -25.5 9.648 5.426 1 91.62 319 ALA B C 1
ATOM 5019 O O . ALA B 1 319 ? -26.438 10.445 5.586 1 91.62 319 ALA B O 1
ATOM 5020 N N . GLU B 1 320 ? -25.438 8.82 4.41 1 90.06 320 GLU B N 1
ATOM 5021 C CA . GLU B 1 320 ? -26.469 8.789 3.383 1 90.06 320 GLU B CA 1
ATOM 5022 C C . GLU B 1 320 ? -27.781 8.266 3.945 1 90.06 320 GLU B C 1
ATOM 5024 O O . GLU B 1 320 ? -28.859 8.758 3.596 1 90.06 320 GLU B O 1
ATOM 5029 N N . HIS B 1 321 ? -27.703 7.266 4.754 1 88.12 321 HIS B N 1
ATOM 5030 C CA . HIS B 1 321 ? -28.891 6.691 5.367 1 88.12 321 HIS B CA 1
ATOM 5031 C C . HIS B 1 321 ? -29.562 7.695 6.301 1 88.12 321 HIS B C 1
ATOM 5033 O O . HIS B 1 321 ? -30.797 7.793 6.328 1 88.12 321 HIS B O 1
ATOM 5039 N N . LEU B 1 322 ? -28.734 8.406 7.023 1 86.75 322 LEU B N 1
ATOM 5040 C CA . LEU B 1 322 ? -29.281 9.398 7.949 1 86.75 322 LEU B CA 1
ATOM 5041 C C . LEU B 1 322 ? -29.938 10.539 7.191 1 86.75 322 LEU B C 1
ATOM 5043 O O . LEU B 1 322 ? -30.953 11.086 7.645 1 86.75 322 LEU B O 1
ATOM 5047 N N . SER B 1 323 ? -29.422 10.883 6.066 1 86.69 323 SER B N 1
ATOM 5048 C CA . SER B 1 323 ? -30 11.945 5.25 1 86.69 323 SER B CA 1
ATOM 5049 C C . SER B 1 323 ? -31.312 11.508 4.625 1 86.69 323 SER B C 1
ATOM 5051 O O . SER B 1 323 ? -32.25 12.312 4.477 1 86.69 323 SER B O 1
ATOM 5053 N N . ARG B 1 324 ? -31.422 10.242 4.246 1 84 324 ARG B N 1
ATOM 5054 C CA . ARG B 1 324 ? -32.656 9.719 3.656 1 84 324 ARG B CA 1
ATOM 5055 C C . ARG B 1 324 ? -33.75 9.633 4.695 1 84 324 ARG B C 1
ATOM 5057 O O . ARG B 1 324 ? -34.938 9.844 4.375 1 84 324 ARG B O 1
ATOM 5064 N N . ASP B 1 325 ? -33.375 9.344 5.852 1 80.31 325 ASP B N 1
ATOM 5065 C CA . ASP B 1 325 ? -34.344 9.258 6.926 1 80.31 325 ASP B CA 1
ATOM 5066 C C . ASP B 1 325 ? -34.875 10.641 7.301 1 80.31 325 ASP B C 1
ATOM 5068 O O . ASP B 1 325 ? -36.031 10.781 7.75 1 80.31 325 ASP B O 1
ATOM 5072 N N . ARG B 1 326 ? -34.062 11.641 7.09 1 76.5 326 ARG B N 1
ATOM 5073 C CA . ARG B 1 326 ? -34.469 13 7.418 1 76.5 326 ARG B CA 1
ATOM 5074 C C . ARG B 1 326 ? -35.312 13.609 6.297 1 76.5 326 ARG B C 1
ATOM 5076 O O . ARG B 1 326 ? -36.062 14.562 6.52 1 76.5 326 ARG B O 1
ATOM 5083 N N . SER B 1 327 ? -35.188 13.055 5.117 1 65.62 327 SER B N 1
ATOM 5084 C CA . SER B 1 327 ? -36.062 13.555 4.047 1 65.62 327 SER B CA 1
ATOM 5085 C C . SER B 1 327 ? -37.375 12.812 4.02 1 65.62 327 SER B C 1
ATOM 5087 O O . SER B 1 327 ? -37.438 11.594 4.227 1 65.62 327 SER B O 1
#

Solvent-accessible surface area (backbone atoms only — not comparable to full-atom values): 35471 Å² total; per-residue (Å²): 130,85,73,57,73,58,77,64,84,52,67,63,56,56,48,58,40,52,71,32,65,67,45,18,65,72,68,40,37,35,57,39,64,29,63,65,46,45,42,42,33,50,65,13,52,41,48,63,49,34,36,41,28,48,50,71,71,66,56,69,77,37,68,68,88,70,47,67,88,39,44,51,31,76,47,56,53,68,56,48,52,69,72,41,90,53,94,73,66,77,40,36,36,34,35,24,45,51,76,48,64,84,71,42,43,54,44,66,60,39,64,72,51,43,38,71,34,33,40,33,37,37,36,36,54,52,39,59,43,52,9,42,33,41,30,40,38,31,22,44,12,30,54,34,37,38,29,25,54,67,33,47,66,73,65,38,60,60,13,44,60,45,15,70,49,20,79,39,50,27,43,62,50,67,69,33,51,78,86,54,50,65,78,76,47,64,86,76,37,25,27,27,33,66,33,62,68,58,60,51,64,54,49,52,67,65,47,67,77,73,83,88,69,59,76,68,43,49,67,59,37,53,67,47,51,70,50,54,78,73,53,79,74,82,73,65,75,71,61,81,72,79,68,72,86,57,55,76,40,56,55,87,49,92,70,61,92,44,40,22,31,40,35,39,32,11,89,85,73,36,67,51,70,65,57,45,46,49,13,54,78,38,70,27,35,29,32,22,56,86,52,32,72,91,51,78,67,73,56,52,37,40,50,47,33,37,52,43,48,44,48,38,51,52,50,51,52,50,51,51,52,56,50,53,70,73,98,130,85,74,55,74,57,78,65,83,52,67,63,57,56,47,58,39,51,68,33,65,69,44,18,66,74,68,41,38,33,56,40,64,29,63,68,45,45,41,43,33,50,66,14,52,42,47,64,47,35,36,42,27,45,51,73,69,64,56,69,77,38,67,67,87,71,49,68,88,39,44,51,31,77,45,56,54,69,56,47,52,70,72,41,90,52,94,74,66,76,39,38,36,34,36,24,44,51,76,48,64,85,72,41,44,55,44,65,60,38,63,72,52,42,38,70,33,32,40,33,37,37,37,37,54,52,40,59,44,52,8,42,34,42,28,38,37,32,21,47,13,30,54,35,38,40,28,26,54,67,33,46,66,73,65,39,60,61,12,44,61,45,15,70,47,20,78,40,50,26,45,62,48,67,69,33,52,78,88,54,52,66,80,76,49,65,86,75,36,24,26,28,34,66,33,61,70,59,61,53,63,55,50,53,66,66,49,69,78,76,83,86,68,59,75,71,44,50,67,60,39,53,66,49,51,72,51,54,79,73,54,76,76,82,75,66,76,71,61,81,72,81,68,70,86,57,56,77,41,58,53,89,50,92,70,60,91,43,40,22,32,40,36,40,33,12,88,85,71,35,66,50,70,64,58,47,46,48,14,52,77,39,70,28,35,29,30,22,57,83,51,33,71,91,50,78,66,73,56,54,36,38,51,47,34,38,50,43,48,43,49,39,51,53,49,52,53,49,52,51,52,54,51,53,69,73,95

Sequence (654 aa):
MLIASLCVSAPSSVMTVVKSRTFREKQGKILLEGRRLIADALKAGAVPKMFFFSRLDYLKELPADKLKGVRLVKVKFEDIKEWSDLVTPQGIMGIFAKPDHVKMTFPATQLLHSLPLLLICDNLRDPGNLGTILRSAAGAGCSKVLLTKGCVDPWEPKVLRAGMGAHFQVPIINNLDWETVPKYLPDDTRVYVADNCGLYTQAQKSNKASDHGWICDQQLSKIHKYEEEEEEDLETGASKDWLPELEVQSYDLDWTEAPAAVVIGGETHGLSLESLQLAESTGGRRLLIPVVPGVDSLNSAMAASILLFEGRRQLRLRAEHLSRDRSMLIASLCVSAPSSVMTVVKSRTFREKQGKILLEGRRLIADALKAGAVPKMFFFSRLDYLKELPADKLKGVRLVKVKFEDIKEWSDLVTPQGIMGIFAKPDHVKMTFPATQLLHSLPLLLICDNLRDPGNLGTILRSAAGAGCSKVLLTKGCVDPWEPKVLRAGMGAHFQVPIINNLDWETVPKYLPDDTRVYVADNCGLYTQAQKSNKASDHGWICDQQLSKIHKYEEEEEEDLETGASKDWLPELEVQSYDLDWTEAPAAVVIGGETHGLSLESLQLAESTGGRRLLIPVVPGVDSLNSAMAASILLFEGRRQLRLRAEHLSRDRS

InterPro domains:
  IPR001537 tRNA/rRNA methyltransferase, SpoU type [PF00588] (117-309)
  IPR013123 RNA 2-O ribose methyltransferase, substrate binding [SM00967] (31-102)
  IPR029026 tRNA (guanine-N1-)-methyltransferase, N-terminal [G3DSA:3.40.1280.10] (112-319)
  IPR029028 Alpha/beta knot methyltransferases [SSF75217] (98-317)
  IPR029064 Ribosomal protein eL30-like superfamily [G3DSA:3.30.1330.30] (13-100)
  IPR029064 Ribosomal protein eL30-like superfamily [SSF55315] (19-100)
  IPR051259 Ribosomal RNA Methyltransferase [PTHR43191] (12-321)
  IPR053888 MRM3-like, substrate binding domain [PF22435] (19-94)

Secondary structure (DSSP, 8-state):
--------S-HHHHHHHHH-HHHHHHHTEEEEESHHHHHHHHHTT--EEEEEES-THHHHTS-GGG-TT-EEEE--HHHHHHH--SSS--SEEEEEEPPPTTT----HHHHHT-EEEEEEEES---HHHHHHHHHHHHHHTEEEEEEETTSPPTTSHHHHHHHTTGGGTS-EEEEE-TTTGGGGSPTTPEEEEEES--HHHHHHHHTTSSS---TTHHHHHHHHHHHHTT-SS------------PPEEETTS---SS-EEEEEEBTTTBS-HHHHHHHHHTT--EEE----TT-----HHHHHHHHHHHHHHHHHHHHHHHHHHH-/--------S-HHHHHHHHH-HHHHHHHTEEEEESHHHHHHHHHTT--EEEEEES-THHHHTS-GGG-TT-EEEE--HHHHHHH--SSS--SEEEEEEPPPTTT----HHHHHT-EEEEEEEES---HHHHHHHHHHHHHHTEEEEEEETTSPPTTSHHHHHHHTTGGGTS-EEEEE-TTTGGGGSPTTPEEEEEES--HHHHHHHH-SSSS---TTHHHHHHHHHHHHTT-SS--------------EEETTS---SS-EEEEEEBTTTBS-HHHHHHHHHTT--EEE----TT-----HHHHHHHHHHHHHHHHHHHHHHHHHHH-

Organism: Myotis myotis (NCBI:txid51298)

pLDDT: mean 81.91, std 22.43, range [26.61, 98.88]

Radius of gyration: 26.33 Å; Cα contacts (8 Å, |Δi|>4): 1186; chains: 2; bounding box: 71×80×78 Å

Nearest PDB structures (foldseek):
  5l0z-assembly1_B  TM=8.561E-01  e=1.464E-19  Sinorhizobium meliloti 1021
  2i6d-assembly1_A  TM=8.433E-01  e=1.970E-19  Porphyromonas gingivalis W83
  1x7p-assembly1_A  TM=8.272E-01  e=2.109E-18  Streptomyces viridochromogenes
  5kzk-assembly1_B  TM=8.376E-01  e=2.238E-18  Sinorhizobium meliloti 1021
  3nk7-assembly1_B  TM=7.207E-01  e=2.827E-12  Streptomyces actuosus

Foldseek 3Di:
DCLPQPPPPDPPVVLVQQQDPVSCVVVQKFKDFDLQLVQLCLVQPWQFAEKEFQDPVSCVPHDPVRCPNHRYHYDHQVVVVVSDPDPDGPGMMTMTGHDDLVRTRADPVLVVQADLEEEEEAQAADLLLLLLLLLLCLVLSHQAYEEEANYHDCRNPSSSVNNSSSPSHHYYHYHDDLVCVVVPHDPLEAEEEEDAPVCLVVVVVVPPDDDPNPDVVVLVVVVVVVVVVVPDDDPPPPPPPDQDDFAEDELLPDDVPDSYYYYFYYPPNTDDSSSRVRNVVSVHHYHHDHDPPPDRDDDRSVSSNVNSNSSSVNRVVVVVVVVVVVD/DCLPQPPPPDPVVVLVQQQDPVSCVVVQKFKDFDLQLVQLCLVQPWQFAEKEFQDPVSVVPHDPVRCPNHRYHYDHQVVVVVSDPDPDGPGMMTMTGHDDLVRTRADPVLVVQADLEEEEEAQAADLLLLLLLLLLCLVLSHQAYEEEANYHDCRNPSSSVNNSSSPSHHYYHYHDDLVCVVVPHDPLEAEEEEDAPVCLVVVVVVPPDDDPNPDVVVLVVVVVVVVVVVPDDDPPPPPPPDQDDFAEDELLPDDVPDRYYYYFYYPPNTDDSSSSVRNVVSVHHYHHDYDDPPDRDDDRSVSSNVNSNSSSVNRVVVVVVVVVVVD